Protein AF-0000000067923603 (afdb_homodimer)

Foldseek 3Di:
DFQKWKKKWFFKKQAFAQVCQQFPDDPPPGGHIFTQTWIWIDGPQATEIEFQFADCDDVLVVLCVVRRIDLGDHPQVGCVLQPDGLQRHAEYEQQAAFRGGQHCVVRNPRYAYEYAPQRLVVLVVLVPDDPVSVLQQPRHDPVSSVVLVVCVVVVRYDHDHAWDPPPPQQKIKHWLAFAQHHTGIKIKGRRVSDPPDQLIAIERESLHQELCQQFPDDVVDGAHTTGNHGPGDRVSSRVVSVVVCVVNVNDSLRYDYSRYPCLPVSAQWAADPSRMIMGTDDDDPPRDDSRD/DFQKWKKKWFFKKQAFAQVCQQFPDDPPPGGHIFTQTWMWIDGPQATEIEFQFADCDDVLVVLCVVRRIDLGDHPQVGCVLQPDGLQRHAEYEQQAAFRGGQHCVVRNPRYAYEYAPQRLVVLVVLVPDDPVSVLQQPRHDPVSSVVLVVCVVVVRYDHDHAWDPPPPQQKIKHWLAFWQHHTGIKIKGRRVSDPPDQLIAIERESLHQELCQQFPDDVVDGAHTTGNHGPGDRVSSRVVSVVVCVVNVNDSLRYDYSRYPCLPVSAQWAADPSRMIMGTDDDDPPRDDSRD

pLDDT: mean 94.42, std 6.95, range [59.27, 98.89]

InterPro domains:
  IPR001279 Metallo-beta-lactamase [PF00753] (40-225)
  IPR001279 Metallo-beta-lactamase [SM00849] (35-259)
  IPR036866 Ribonuclease Z/Hydroxyacylglutathione hydrolase-like [G3DSA:3.60.15.10] (8-271)
  IPR036866 Ribonuclease Z/Hydroxyacylglutathione hydrolase-like [SSF56281] (21-265)
  IPR051013 N-acyl homoserine lactonase-like [PTHR42978] (30-267)

Solvent-accessible surface area (backbone atoms only — not comparable to full-atom values): 29244 Å² total; per-residue (Å²): 109,42,54,38,23,30,33,41,40,34,32,30,29,20,66,75,32,55,35,40,49,41,29,43,78,59,70,89,67,52,57,39,54,33,38,37,43,36,36,41,36,40,37,93,91,41,28,35,30,43,30,49,24,53,38,84,50,72,68,45,34,52,51,34,55,75,65,49,50,42,76,73,55,55,61,55,69,50,38,42,64,68,76,37,49,41,70,58,27,45,35,30,41,36,33,43,70,36,31,63,27,40,39,23,52,82,67,29,78,57,33,33,36,38,33,38,42,54,30,56,54,47,51,56,52,50,68,73,51,59,69,45,48,49,64,75,50,63,65,45,44,73,66,43,56,52,50,46,51,51,33,36,77,71,69,31,42,44,67,38,83,56,67,42,73,54,77,46,95,37,28,29,41,37,62,36,59,35,11,45,36,61,20,19,27,34,38,37,35,30,29,54,67,40,96,81,50,82,51,44,39,32,40,35,40,73,61,30,35,38,72,46,26,65,34,34,89,43,85,92,60,46,20,35,35,32,46,35,60,51,43,18,16,38,51,46,29,36,51,48,48,50,50,55,35,54,74,46,75,60,42,66,84,37,52,40,29,60,33,29,59,59,49,53,78,73,33,59,41,37,70,45,98,81,73,32,47,36,25,47,78,40,71,16,83,91,58,79,67,66,51,113,109,43,53,38,24,32,33,42,40,34,33,31,28,20,67,74,32,54,34,39,47,40,29,44,78,59,70,88,66,50,58,38,53,34,38,37,43,34,36,41,35,40,38,92,92,41,31,34,31,43,28,51,24,52,39,85,49,72,69,44,35,52,49,34,56,74,65,49,50,42,77,74,54,57,63,55,70,48,37,43,63,68,75,38,49,40,71,58,29,47,35,30,42,36,33,45,71,36,30,65,27,38,40,23,54,82,68,29,79,57,32,33,36,38,32,37,42,54,31,55,55,47,52,56,52,50,70,71,51,59,68,46,48,50,66,74,50,63,64,47,42,72,65,44,56,52,50,48,51,52,32,36,76,71,70,31,42,44,68,38,83,56,66,41,74,53,78,46,93,39,28,28,41,36,61,37,60,35,10,47,36,60,20,20,27,32,38,38,36,30,30,55,68,40,95,81,50,84,51,44,40,32,39,35,42,74,59,30,36,38,72,46,26,65,34,35,90,42,83,92,60,46,19,37,35,31,47,35,59,51,42,19,17,39,53,44,29,36,52,49,49,49,50,54,36,55,75,45,76,61,42,65,85,37,51,42,28,59,32,28,59,58,50,54,77,74,34,60,40,35,71,45,98,82,73,34,46,35,25,45,78,42,71,16,83,91,57,80,68,66,49,113

Radius of gyration: 26.21 Å; Cα contacts (8 Å, |Δi|>4): 1388; chains: 2; bounding box: 46×78×59 Å

Sequence (584 aa):
MAHYSIWVLEYAAVEKFPFSVMMYGPQHQGTRKLPYAYALLKGGGETILIDTGYDHVAYGEQLATAYGVSNYHGPRAVLAECGVKPEDVTSVFITHAHFDHMGAMHLFPNAKFYVQKSELDKWVWALTLGPEYRFLVGGGDPADIVRAVEAAKEGRMICIDGDQENVLPGIDVHLAADTHTYGSMYVTIRNDGTSGGEDRWIFAGDLIYTYDNLTGLDSAAPQIVPIGLAVGSQHNLIFSSAEMLKSVGGEVRRVIPVHEDRLRTTFPSRLTDRGLQVVEIALAKGEKSCVAMAHYSIWVLEYAAVEKFPFSVMMYGPQHQGTRKLPYAYALLKGGGETILIDTGYDHVAYGEQLATAYGVSNYHGPRAVLAECGVKPEDVTSVFITHAHFDHMGAMHLFPNAKFYVQKSELDKWVWALTLGPEYRFLVGGGDPADIVRAVEAAKEGRMICIDGDQENVLPGIDVHLAADTHTYGSMYVTIRNDGTSGGEDRWIFAGDLIYTYDNLTGLDSAAPQIVPIGLAVGSQHNLIFSSAEMLKSVGGEVRRVIPVHEDRLRTTFPSRLTDRGLQVVEIALAKGEKSCVA

Nearest PDB structures (foldseek):
  9b2i-assembly2_B  TM=7.216E-01  e=1.260E-16  Saccharococcus caldoxylosilyticus
  9ayt-assembly1_P  TM=7.023E-01  e=6.340E-17  Saccharococcus caldoxylosilyticus
  9b2n-assembly2_B  TM=7.320E-01  e=4.674E-16  Saccharococcus caldoxylosilyticus
  9b2j-assembly2_B  TM=7.137E-01  e=1.832E-16  Saccharococcus caldoxylosilyticus
  3esh-assembly1_A  TM=7.444E-01  e=1.541E-14  Staphylococcus aureus subsp. aureus Mu50

Organism: Mesorhizobium plurifarium (NCBI:txid69974)

Secondary structure (DSSP, 8-state):
--S-EEEEEEEEEEEEEEHHHHSSS--S--EEEEEEEEEEEEETTEEEEE-----SSHHHHHHHHHTTEES---HHHHHGGGT--GGG--EEE----BHHHHTTGGG-TT-EEEEEHHHHHHHHHHHTS-GGGGGGGTTB-HHHHHHHHHHHHTT-EEEE-S-EEEEETTEEEEEEESSSSTEEEEEEEETTS-TT-S-EEEE-GGG-SSTHHHH-S-TTS------S--SSBHHHHHHHHHHHHHHTTT-GGGEE-TT-TTHHHHS-EEE-TTS-EEEEEE--TTPPPS--/--S-EEEEEEEEEEEEEEHHHHSSS--S--EEEEEEEEEEEEETTEEEEE-----SSHHHHHHHHHTTEES---HHHHHGGGT--GGG--EEE----BHHHHTTGGG-TT-EEEEEHHHHHHHHHHHTS-GGGGGGGTTB-HHHHHHHHHHHHTT-EEEE-S-EEEEETTEEEEEEESSSSTEEEEEEEETTS-TT-S-EEEE-GGG-SSTHHHH-S-TTS------S--SSBHHHHHHHHHHHHHHTTT-GGGEE-TT-TTHHHHS-EEE-TTS-EEEEEE--TTPPPS--

Structure (mmCIF, N/CA/C/O backbone):
data_AF-0000000067923603-model_v1
#
loop_
_entity.id
_entity.type
_entity.pdbx_description
1 polymer 'Zn-dependent hydrolase, glyoxylase'
#
loop_
_atom_site.group_PDB
_atom_site.id
_atom_site.type_symbol
_atom_site.label_atom_id
_atom_site.label_alt_id
_atom_site.label_comp_id
_atom_site.label_asym_id
_atom_site.label_entity_id
_atom_site.label_seq_id
_atom_site.pdbx_PDB_ins_code
_atom_site.Cartn_x
_atom_site.Cartn_y
_atom_site.Cartn_z
_atom_site.occupancy
_atom_site.B_iso_or_equiv
_atom_site.auth_seq_id
_atom_site.auth_comp_id
_atom_site.auth_asym_id
_atom_site.auth_atom_id
_atom_site.pdbx_PDB_model_num
ATOM 1 N N . MET A 1 1 ? 19.433 -33.697 -11.332 1 61.48 1 MET A N 1
ATOM 2 C CA . MET A 1 1 ? 18.399 -33.719 -12.362 1 61.48 1 MET A CA 1
ATOM 3 C C . MET A 1 1 ? 17.126 -33.039 -11.87 1 61.48 1 MET A C 1
ATOM 5 O O . MET A 1 1 ? 16.822 -33.071 -10.676 1 61.48 1 MET A O 1
ATOM 9 N N . ALA A 1 2 ? 16.481 -32.302 -12.797 1 75.18 2 ALA A N 1
ATOM 10 C CA . ALA A 1 2 ? 15.257 -31.606 -12.408 1 75.18 2 ALA A CA 1
ATOM 11 C C . ALA A 1 2 ? 14.157 -32.596 -12.036 1 75.18 2 ALA A C 1
ATOM 13 O O . ALA A 1 2 ? 13.888 -33.542 -12.779 1 75.18 2 ALA A O 1
ATOM 14 N N . HIS A 1 3 ? 13.674 -32.454 -10.885 1 87.65 3 HIS A N 1
ATOM 15 C CA . HIS A 1 3 ? 12.607 -33.313 -10.384 1 87.65 3 HIS A CA 1
ATOM 16 C C . HIS A 1 3 ? 11.272 -32.973 -11.04 1 87.65 3 HIS A C 1
ATOM 18 O O . HIS A 1 3 ? 10.475 -33.866 -11.333 1 87.65 3 HIS A O 1
ATOM 24 N N . TYR A 1 4 ? 11.098 -31.714 -11.38 1 95.63 4 TYR A N 1
ATOM 25 C CA . TYR A 1 4 ? 9.853 -31.259 -11.987 1 95.63 4 TYR A CA 1
ATOM 26 C C . TYR A 1 4 ? 10.111 -30.613 -13.343 1 95.63 4 TYR A C 1
ATOM 28 O O . TYR A 1 4 ? 11.094 -29.889 -13.516 1 95.63 4 TYR A O 1
ATOM 36 N N . SER A 1 5 ? 9.266 -30.973 -14.344 1 97.29 5 SER A N 1
ATOM 37 C CA . SER A 1 5 ? 9.054 -30.066 -15.467 1 97.29 5 SER A CA 1
ATOM 38 C C . SER A 1 5 ? 8.097 -28.938 -15.095 1 97.29 5 SER A C 1
ATOM 40 O O . SER A 1 5 ? 7.115 -29.16 -14.384 1 97.29 5 SER A O 1
AT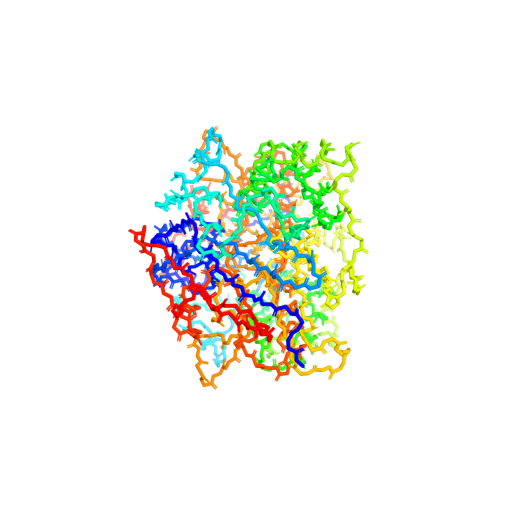OM 42 N N . ILE A 1 6 ? 8.403 -27.755 -15.583 1 98.45 6 ILE A N 1
ATOM 43 C CA . ILE A 1 6 ? 7.642 -26.58 -15.173 1 98.45 6 ILE A CA 1
ATOM 44 C C . ILE A 1 6 ? 7.275 -25.748 -16.4 1 98.45 6 ILE A C 1
ATOM 46 O O . ILE A 1 6 ? 8.144 -25.398 -17.202 1 98.45 6 ILE A O 1
ATOM 50 N N . TRP A 1 7 ? 5.988 -25.439 -16.529 1 98.75 7 TRP A N 1
ATOM 51 C CA . TRP A 1 7 ? 5.503 -24.58 -17.604 1 98.75 7 TRP A CA 1
ATOM 52 C C . TRP A 1 7 ? 4.582 -23.493 -17.06 1 98.75 7 TRP A C 1
ATOM 54 O O . TRP A 1 7 ? 3.891 -23.7 -16.06 1 98.75 7 TRP A O 1
ATOM 64 N N . VAL A 1 8 ? 4.589 -22.334 -17.652 1 98.87 8 VAL A N 1
ATOM 65 C CA . VAL A 1 8 ? 3.593 -21.286 -17.458 1 98.87 8 VAL A CA 1
ATOM 66 C C . VAL A 1 8 ? 2.69 -21.199 -18.687 1 98.87 8 VAL A C 1
ATOM 68 O O . VAL A 1 8 ? 3.168 -20.984 -19.803 1 98.87 8 VAL A O 1
ATOM 71 N N . LEU A 1 9 ? 1.412 -21.393 -18.495 1 98.82 9 LEU A N 1
ATOM 72 C CA . LEU A 1 9 ? 0.457 -21.504 -19.593 1 98.82 9 LEU A CA 1
ATOM 73 C C . LEU A 1 9 ? -0.549 -20.358 -19.557 1 98.82 9 LEU A C 1
ATOM 75 O O . LEU A 1 9 ? -1.405 -20.307 -18.671 1 98.82 9 LEU A O 1
ATOM 79 N N . GLU A 1 10 ? -0.464 -19.462 -20.505 1 98.66 10 GLU A N 1
ATOM 80 C CA . GLU A 1 10 ? -1.404 -18.351 -20.621 1 98.66 10 GLU A CA 1
ATOM 81 C C . GLU A 1 10 ? -2.808 -18.849 -20.955 1 98.66 10 GLU A C 1
ATOM 83 O O . GLU A 1 10 ? -2.973 -19.739 -21.793 1 98.66 10 GLU A O 1
ATOM 88 N N . TYR A 1 11 ? -3.848 -18.297 -20.312 1 98.32 11 TYR A N 1
ATOM 89 C CA . TYR A 1 11 ? -5.211 -18.707 -20.632 1 98.32 11 TYR A CA 1
ATOM 90 C C . TYR A 1 11 ? -6.077 -17.501 -20.977 1 98.32 11 TYR A C 1
ATOM 92 O O . TYR A 1 11 ? -7.194 -17.653 -21.476 1 98.32 11 TYR A O 1
ATOM 100 N N . ALA A 1 12 ? -5.61 -16.295 -20.723 1 98.06 12 ALA A N 1
ATOM 101 C CA . ALA A 1 12 ? -6.214 -15.001 -21.029 1 98.06 12 ALA A CA 1
ATOM 102 C C . ALA A 1 12 ? -5.215 -13.866 -20.821 1 98.06 12 ALA A C 1
ATOM 104 O O . ALA A 1 12 ? -4.062 -14.105 -20.454 1 98.06 12 ALA A O 1
ATOM 105 N N . ALA A 1 13 ? -5.668 -12.591 -21.138 1 97.97 13 ALA A N 1
ATOM 106 C CA . ALA A 1 13 ? -4.774 -11.469 -20.861 1 97.97 13 ALA A CA 1
ATOM 107 C C . ALA A 1 13 ? -5.55 -10.159 -20.768 1 97.97 13 ALA A C 1
ATOM 109 O O . ALA A 1 13 ? -6.687 -10.069 -21.238 1 97.97 13 ALA A O 1
ATOM 110 N N . VAL A 1 14 ? -5.02 -9.273 -20.089 1 96.61 14 VAL A N 1
ATOM 111 C CA . VAL A 1 14 ? -5.357 -7.861 -20.24 1 96.61 14 VAL A CA 1
ATOM 112 C C . VAL A 1 14 ? -4.321 -7.173 -21.125 1 96.61 14 VAL A C 1
ATOM 114 O O . VAL A 1 14 ? -3.16 -7.029 -20.734 1 96.61 14 VAL A O 1
ATOM 117 N N . GLU A 1 15 ? -4.716 -6.659 -22.271 1 95.5 15 GLU A N 1
ATOM 118 C CA . GLU A 1 15 ? -3.762 -6.151 -23.253 1 95.5 15 GLU A CA 1
ATOM 119 C C . GLU A 1 15 ? -3.181 -4.81 -22.815 1 95.5 15 GLU A C 1
ATOM 121 O O . GLU A 1 15 ? -2.009 -4.523 -23.068 1 95.5 15 GLU A O 1
ATOM 126 N N . LYS A 1 16 ? -4.033 -4.016 -22.257 1 91.9 16 LYS A N 1
ATOM 127 C CA . LYS A 1 16 ? -3.622 -2.684 -21.822 1 91.9 16 LYS A CA 1
ATOM 128 C C . LYS A 1 16 ? -3.848 -2.501 -20.324 1 91.9 16 LYS A C 1
ATOM 130 O O . LYS A 1 16 ? -4.786 -1.815 -19.912 1 91.9 16 LYS A O 1
ATOM 135 N N . PHE A 1 17 ? -2.894 -3.005 -19.553 1 91.53 17 PHE A N 1
ATOM 136 C CA . PHE A 1 17 ? -2.973 -2.901 -18.101 1 91.53 17 PHE A CA 1
ATOM 137 C C . PHE A 1 17 ? -2.142 -1.727 -17.597 1 91.53 17 PHE A C 1
ATOM 139 O O . PHE A 1 17 ? -0.983 -1.569 -17.984 1 91.53 17 PHE A O 1
ATOM 146 N N . PRO A 1 18 ? -2.744 -0.921 -16.797 1 87.15 18 PRO A N 1
ATOM 147 C CA . PRO A 1 18 ? -1.986 0.25 -16.35 1 87.15 18 PRO A CA 1
ATOM 148 C C . PRO A 1 18 ? -0.689 -0.124 -15.636 1 87.15 18 PRO A C 1
ATOM 150 O O . PRO A 1 18 ? -0.706 -0.922 -14.696 1 87.15 18 PRO A O 1
ATOM 153 N N . PHE A 1 19 ? 0.347 0.464 -16.042 1 87.82 19 PHE A N 1
ATOM 154 C CA . PHE A 1 19 ? 1.653 0.145 -15.479 1 87.82 19 PHE A CA 1
ATOM 155 C C . PHE A 1 19 ? 1.722 0.546 -14.01 1 87.82 19 PHE A C 1
ATOM 157 O O . PHE A 1 19 ? 2.415 -0.096 -13.217 1 87.82 19 PHE A O 1
ATOM 164 N N . SER A 1 20 ? 0.942 1.502 -13.552 1 84.86 20 SER A N 1
ATOM 165 C CA . SER A 1 20 ? 0.945 1.983 -12.175 1 84.86 20 SER A CA 1
ATOM 166 C C . SER A 1 20 ? 0.396 0.928 -11.22 1 84.86 20 SER A C 1
ATOM 168 O O . SER A 1 20 ? 0.65 0.982 -10.015 1 84.86 20 SER A O 1
ATOM 170 N N . VAL A 1 21 ? -0.319 -0.021 -11.784 1 88.74 21 VAL A N 1
ATOM 171 C CA . VAL A 1 21 ? -0.834 -1.106 -10.957 1 88.74 21 VAL A CA 1
ATOM 172 C C . VAL A 1 21 ? 0.224 -2.199 -10.82 1 88.74 21 VAL A C 1
ATOM 174 O O . VAL A 1 21 ? 0.218 -2.96 -9.85 1 88.74 21 VAL A O 1
ATOM 177 N N . MET A 1 22 ? 1.148 -2.22 -11.77 1 91.22 22 MET A N 1
ATOM 178 C CA . MET A 1 22 ? 2.227 -3.203 -11.739 1 91.22 22 MET A CA 1
ATOM 179 C C . MET A 1 22 ? 3.384 -2.714 -10.874 1 91.22 22 MET A C 1
ATOM 181 O O .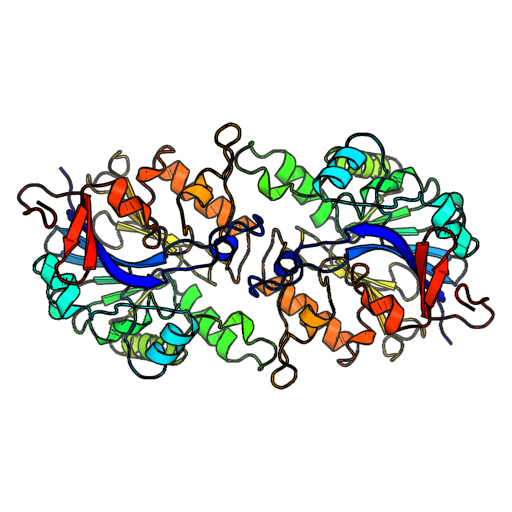 MET A 1 22 ? 4.114 -3.519 -10.293 1 91.22 22 MET A O 1
ATOM 185 N N . MET A 1 23 ? 3.503 -1.442 -10.93 1 89.24 23 MET A N 1
ATOM 186 C CA . MET A 1 23 ? 4.609 -0.812 -10.215 1 89.24 23 MET A CA 1
ATOM 187 C C . MET A 1 23 ? 4.121 0.377 -9.395 1 89.24 23 MET A C 1
ATOM 189 O O . MET A 1 23 ? 3.498 1.294 -9.934 1 89.24 23 MET A O 1
ATOM 193 N N . TYR A 1 24 ? 4.468 0.318 -8.125 1 87.84 24 TYR A N 1
ATOM 194 C CA . TYR A 1 24 ? 4.036 1.388 -7.233 1 87.84 24 TYR A CA 1
ATOM 195 C C . TYR A 1 24 ? 4.816 2.67 -7.501 1 87.84 24 TYR A C 1
ATOM 197 O O . TYR A 1 24 ? 6.04 2.64 -7.648 1 87.84 24 TYR A O 1
ATOM 205 N N . GLY A 1 25 ? 4.274 3.81 -7.575 1 71.33 25 GLY A N 1
ATOM 206 C CA . GLY A 1 25 ? 4.968 5.082 -7.687 1 71.33 25 GLY A CA 1
ATOM 207 C C . GLY A 1 25 ? 4.905 5.677 -9.081 1 71.33 25 GLY A C 1
ATOM 208 O O . GLY A 1 25 ? 4.354 6.762 -9.274 1 71.33 25 GLY A O 1
ATOM 209 N N . PRO A 1 26 ? 5.609 4.88 -10.144 1 59.59 26 PRO A N 1
ATOM 210 C CA . PRO A 1 26 ? 5.731 5.489 -11.47 1 59.59 26 PRO A CA 1
ATOM 211 C C . PRO A 1 26 ? 4.379 5.876 -12.068 1 59.59 26 PRO A C 1
ATOM 213 O O . PRO A 1 26 ? 3.449 5.067 -12.074 1 59.59 26 PRO A O 1
ATOM 216 N N . GLN A 1 27 ? 4.248 7.152 -12.153 1 60.77 27 GLN A N 1
ATOM 217 C CA . GLN A 1 27 ? 3.009 7.668 -12.725 1 60.77 27 GLN A CA 1
ATOM 218 C C . GLN A 1 27 ? 3.159 7.927 -14.221 1 60.77 27 GLN A C 1
ATOM 220 O O . GLN A 1 27 ? 4.273 8.119 -14.714 1 60.77 27 GLN A O 1
ATOM 225 N N . HIS A 1 28 ? 2.196 7.62 -15.029 1 60.5 28 HIS A N 1
ATOM 226 C CA . HIS A 1 28 ? 2.038 7.938 -16.444 1 60.5 28 HIS A CA 1
ATOM 227 C C . HIS A 1 28 ? 2.951 7.076 -17.308 1 60.5 28 HIS A C 1
ATOM 229 O O . HIS A 1 28 ? 3.564 7.571 -18.257 1 60.5 28 HIS A O 1
ATOM 235 N N . GLN A 1 29 ? 3.166 5.924 -16.727 1 69.08 29 GLN A N 1
ATOM 236 C CA . GLN A 1 29 ? 4.08 5.112 -17.524 1 69.08 29 GLN A CA 1
ATOM 237 C C . GLN A 1 29 ? 3.318 4.232 -18.51 1 69.08 29 GLN A C 1
ATOM 239 O O . GLN A 1 29 ? 3.85 3.233 -18.999 1 69.08 29 GLN A O 1
ATOM 244 N N . GLY A 1 30 ? 2.119 4.552 -18.72 1 81.86 30 GLY A N 1
ATOM 245 C CA . GLY A 1 30 ? 1.367 3.875 -19.765 1 81.86 30 GLY A CA 1
ATOM 246 C C . GLY A 1 30 ? 0.812 2.533 -19.327 1 81.86 30 GLY A C 1
ATOM 247 O O . GLY A 1 30 ? 0.334 2.391 -18.2 1 81.86 30 GLY A O 1
ATOM 248 N N . THR A 1 31 ? 0.653 1.56 -20.344 1 89.48 31 THR A N 1
ATOM 249 C CA . THR A 1 31 ? 0.063 0.248 -20.099 1 89.48 31 THR A CA 1
ATOM 250 C C . THR A 1 31 ? 0.987 -0.861 -20.593 1 89.48 31 THR A C 1
ATOM 252 O O . THR A 1 31 ? 1.918 -0.606 -21.359 1 89.48 31 THR A O 1
ATOM 255 N N . ARG A 1 32 ? 0.785 -2.058 -20.107 1 91.85 32 ARG A N 1
ATOM 256 C CA . ARG A 1 32 ? 1.474 -3.274 -20.529 1 91.85 32 ARG A CA 1
ATOM 257 C C . ARG A 1 32 ? 0.518 -4.461 -20.563 1 91.85 32 ARG A C 1
ATOM 259 O O . ARG A 1 32 ? -0.495 -4.47 -19.859 1 91.85 32 ARG A O 1
ATOM 266 N N . LYS A 1 33 ? 0.904 -5.403 -21.429 1 95.84 33 LYS A N 1
ATOM 267 C CA . LYS A 1 33 ? 0.126 -6.639 -21.431 1 95.84 33 LYS A CA 1
ATOM 268 C C . LYS A 1 33 ? 0.297 -7.397 -20.118 1 95.84 33 LYS A C 1
ATOM 270 O O . LYS A 1 33 ? 1.412 -7.52 -19.606 1 95.84 33 LYS A O 1
ATOM 275 N N . LEU A 1 34 ? -0.775 -7.843 -19.552 1 96.8 34 LEU A N 1
ATOM 276 C CA . LEU A 1 34 ? -0.804 -8.674 -18.353 1 96.8 34 LEU A CA 1
ATOM 277 C C . LEU A 1 34 ? -1.402 -10.044 -18.656 1 96.8 34 LEU A C 1
ATOM 279 O O . LEU A 1 34 ? -2.625 -10.191 -18.721 1 96.8 34 LEU A O 1
ATOM 283 N N . PRO A 1 35 ? -0.578 -11.032 -18.823 1 98.18 35 PRO A N 1
ATOM 284 C CA . PRO A 1 35 ? -1.101 -12.383 -19.04 1 98.18 35 PRO A CA 1
ATOM 285 C C . PRO A 1 35 ? -1.725 -12.983 -17.782 1 98.18 35 PRO A C 1
ATOM 287 O O . PRO A 1 35 ? -1.245 -12.737 -16.673 1 98.18 35 PRO A O 1
ATOM 290 N N . TYR A 1 36 ? -2.76 -13.681 -17.951 1 98.12 36 TYR A N 1
ATOM 291 C CA . TYR A 1 36 ? -3.283 -14.615 -16.96 1 98.12 36 TYR A CA 1
ATOM 292 C C . TYR A 1 36 ? -2.82 -16.037 -17.252 1 98.12 36 TYR A C 1
ATOM 294 O O . TYR A 1 36 ? -3.015 -16.545 -18.358 1 98.12 36 TYR A O 1
ATOM 302 N N . ALA A 1 37 ? -2.213 -16.664 -16.248 1 98.28 37 ALA A N 1
ATOM 303 C CA . ALA A 1 37 ? -1.59 -17.943 -16.578 1 98.28 37 ALA A CA 1
ATOM 304 C C . ALA A 1 37 ? -1.673 -18.913 -15.402 1 98.28 37 ALA A C 1
ATOM 306 O O . ALA A 1 37 ? -1.807 -18.492 -14.251 1 98.28 37 ALA A O 1
ATOM 307 N N . TYR A 1 38 ? -1.595 -20.151 -15.764 1 96.71 38 TYR A N 1
ATOM 308 C CA . TYR A 1 38 ? -1.31 -21.229 -14.824 1 96.71 38 TYR A CA 1
ATOM 309 C C . TYR A 1 38 ? 0.187 -21.505 -14.748 1 96.71 38 TYR A C 1
ATOM 311 O O . TYR A 1 38 ? 0.901 -21.368 -15.744 1 96.71 38 TYR A O 1
ATOM 319 N N . ALA A 1 39 ? 0.631 -21.934 -13.599 1 98.79 39 ALA A N 1
ATOM 320 C CA . ALA A 1 39 ? 1.907 -22.642 -13.531 1 98.79 39 ALA A CA 1
ATOM 321 C C . ALA A 1 39 ? 1.692 -24.141 -13.342 1 98.79 39 ALA A C 1
ATOM 323 O O . ALA A 1 39 ? 1.058 -24.567 -12.374 1 98.79 39 ALA A O 1
ATOM 324 N N . LEU A 1 40 ? 2.211 -24.935 -14.262 1 98.81 40 LEU A N 1
ATOM 325 C CA . LEU A 1 40 ? 2.057 -26.386 -14.265 1 98.81 40 LEU A CA 1
ATOM 326 C C . LEU A 1 40 ? 3.377 -27.073 -13.934 1 98.81 40 LEU A C 1
ATOM 328 O O . LEU A 1 40 ? 4.407 -26.775 -14.543 1 98.81 40 LEU A O 1
ATOM 332 N N . LEU A 1 41 ? 3.327 -27.917 -12.976 1 98.3 41 LEU A N 1
ATOM 333 C CA . LEU A 1 41 ? 4.467 -28.755 -12.62 1 98.3 41 LEU A CA 1
ATOM 334 C C . LEU A 1 41 ? 4.126 -30.233 -12.784 1 98.3 41 LEU A C 1
ATOM 336 O O . LEU A 1 41 ? 3.053 -30.677 -12.37 1 98.3 41 LEU A O 1
ATOM 340 N N . LYS A 1 42 ? 5.021 -30.942 -13.38 1 96.87 42 LYS A N 1
ATOM 341 C CA . LYS A 1 42 ? 4.911 -32.393 -13.504 1 96.87 42 LYS A CA 1
ATOM 342 C C . LYS A 1 42 ? 6.182 -33.084 -13.019 1 96.87 42 LYS A C 1
ATOM 344 O O . LYS A 1 42 ? 7.287 -32.72 -13.427 1 96.87 42 LYS A O 1
ATOM 349 N N . GLY A 1 43 ? 5.972 -33.981 -12.138 1 93.1 43 GLY A N 1
ATOM 350 C CA . GLY A 1 43 ? 7.104 -34.739 -11.629 1 93.1 43 GLY A CA 1
ATOM 351 C C . GLY A 1 43 ? 6.748 -35.626 -10.45 1 93.1 43 GLY A C 1
ATOM 352 O O . GLY A 1 43 ? 5.815 -35.326 -9.701 1 93.1 43 GLY A O 1
ATOM 353 N N . GLY A 1 44 ? 7.482 -36.733 -10.264 1 88.24 44 GLY A N 1
ATOM 354 C CA . GLY A 1 44 ? 7.269 -37.628 -9.138 1 88.24 44 GLY A CA 1
ATOM 355 C C . GLY A 1 44 ? 5.877 -38.232 -9.111 1 88.24 44 GLY A C 1
ATOM 356 O O . GLY A 1 44 ? 5.308 -38.445 -8.039 1 88.24 44 GLY A O 1
ATOM 357 N N . GLY A 1 45 ? 5.292 -38.319 -10.26 1 89.77 45 GLY A N 1
ATOM 358 C CA . GLY A 1 45 ? 3.953 -38.883 -10.326 1 89.77 45 GLY A CA 1
ATOM 359 C C . GLY A 1 45 ? 2.865 -37.88 -9.991 1 89.77 45 GLY A C 1
ATOM 360 O O . GLY A 1 45 ? 1.688 -38.238 -9.906 1 89.77 45 GLY A O 1
ATOM 361 N N . GLU A 1 46 ? 3.28 -36.668 -9.815 1 93.98 46 GLU A N 1
ATOM 362 C CA . GLU A 1 46 ? 2.336 -35.614 -9.458 1 93.98 46 GLU A CA 1
ATOM 363 C C . GLU A 1 46 ? 2.11 -34.656 -10.624 1 93.98 46 GLU A C 1
ATOM 365 O O . GLU A 1 46 ? 3.014 -34.428 -11.431 1 93.98 46 GLU A O 1
ATOM 370 N N . THR A 1 47 ? 0.898 -34.178 -10.766 1 98.19 47 THR A N 1
ATOM 371 C CA . THR A 1 47 ? 0.525 -33.036 -11.594 1 98.19 47 THR A CA 1
ATOM 372 C C . THR A 1 47 ? 0.029 -31.881 -10.728 1 98.19 47 THR A C 1
ATOM 374 O O . THR A 1 47 ? -1.035 -31.973 -10.112 1 98.19 47 THR A O 1
ATOM 377 N N . ILE A 1 48 ? 0.833 -30.868 -10.678 1 98.69 48 ILE A N 1
ATOM 378 C CA . ILE A 1 48 ? 0.633 -29.789 -9.717 1 98.69 48 ILE A CA 1
ATOM 379 C C . ILE A 1 48 ? 0.366 -28.481 -10.458 1 98.69 48 ILE A C 1
ATOM 381 O O . ILE A 1 48 ? 0.995 -28.2 -11.48 1 98.69 48 ILE A O 1
ATOM 385 N N . LEU A 1 49 ? -0.569 -27.709 -9.964 1 98.85 49 LEU A N 1
ATOM 386 C CA . LEU A 1 49 ? -0.764 -26.347 -10.451 1 98.85 49 LEU A CA 1
ATOM 387 C C . LEU A 1 49 ? -0.455 -25.33 -9.358 1 98.85 49 LEU A C 1
ATOM 389 O O . LEU A 1 49 ? -0.645 -25.609 -8.172 1 98.85 49 LEU A O 1
ATOM 393 N N . ILE A 1 50 ? 0.036 -24.236 -9.748 1 98.85 50 ILE A N 1
ATOM 394 C CA . ILE A 1 50 ? 0.01 -23.03 -8.929 1 98.85 50 ILE A CA 1
ATOM 395 C C . ILE A 1 50 ? -1.063 -22.076 -9.451 1 98.85 50 ILE A C 1
ATOM 397 O O . ILE A 1 50 ? -0.929 -21.519 -10.543 1 98.85 50 ILE A O 1
ATOM 401 N N . ASP A 1 51 ? -2.124 -21.964 -8.665 1 98.68 51 ASP A N 1
ATOM 402 C CA . ASP A 1 51 ? -3.328 -21.195 -8.964 1 98.68 51 ASP A CA 1
ATOM 403 C C . ASP A 1 51 ? -4.194 -21.91 -9.998 1 98.68 51 ASP A C 1
ATOM 405 O O . ASP A 1 51 ? -3.739 -22.851 -10.653 1 98.68 51 ASP A O 1
ATOM 409 N N . THR A 1 52 ? -5.404 -21.49 -10.153 1 97.91 52 THR A N 1
ATOM 410 C CA . THR A 1 52 ? -6.379 -22.248 -10.929 1 97.91 52 THR A CA 1
ATOM 411 C C . THR A 1 52 ? -6.998 -21.377 -12.019 1 97.91 52 THR A C 1
ATOM 413 O O . THR A 1 52 ? -7.806 -21.854 -12.818 1 97.91 52 THR A O 1
ATOM 416 N N . GLY A 1 53 ? -6.671 -20.112 -12.033 1 96.47 53 GLY A N 1
ATOM 417 C CA . GLY A 1 53 ? -7.377 -19.209 -12.927 1 96.47 53 GLY A CA 1
ATOM 418 C C . GLY A 1 53 ? -8.794 -18.91 -12.476 1 96.47 53 GLY A C 1
ATOM 419 O O . GLY A 1 53 ? -9.092 -18.95 -11.28 1 96.47 53 GLY A O 1
ATOM 420 N N . TYR A 1 54 ? -9.585 -18.439 -13.423 1 93.89 54 TYR A N 1
ATOM 421 C CA . TYR A 1 54 ? -10.976 -18.159 -13.086 1 93.89 54 TYR A CA 1
ATOM 422 C C . TYR A 1 54 ? -11.922 -18.824 -14.079 1 93.89 54 TYR A C 1
ATOM 424 O O . TYR A 1 54 ? -11.492 -19.3 -15.133 1 93.89 54 TYR A O 1
ATOM 432 N N . ASP A 1 55 ? -13.132 -18.97 -13.639 1 90.23 55 ASP A N 1
ATOM 433 C CA . ASP A 1 55 ? -14.187 -19.484 -14.507 1 90.23 55 ASP A CA 1
ATOM 434 C C . ASP A 1 55 ? -14.939 -18.345 -15.192 1 90.23 55 ASP A C 1
ATOM 436 O O . ASP A 1 55 ? -15.522 -17.489 -14.523 1 90.23 55 ASP A O 1
ATOM 440 N N . HIS A 1 56 ? -14.939 -18.362 -16.49 1 88.24 56 HIS A N 1
ATOM 441 C CA . HIS A 1 56 ? -15.517 -17.268 -17.261 1 88.24 56 HIS A CA 1
ATOM 442 C C . HIS A 1 56 ? -17.035 -17.39 -17.34 1 88.24 56 HIS A C 1
ATOM 444 O O . HIS A 1 56 ? -17.605 -17.407 -18.434 1 88.24 56 HIS A O 1
ATOM 450 N N . VAL A 1 57 ? -17.627 -17.533 -16.21 1 83.12 57 VAL A N 1
ATOM 451 C CA . VAL A 1 57 ? -19.083 -17.552 -16.107 1 83.12 57 VAL A CA 1
ATOM 452 C C . VAL A 1 57 ? -19.53 -16.668 -14.945 1 83.12 57 VAL A C 1
ATOM 454 O O . VAL A 1 57 ? -18.763 -16.425 -14.01 1 83.12 57 VAL A O 1
ATOM 457 N N . ALA A 1 58 ? -20.678 -16.081 -15.039 1 83.99 58 ALA A N 1
ATOM 458 C CA . ALA A 1 58 ? -21.345 -15.336 -13.974 1 83.99 58 ALA A CA 1
ATOM 459 C C . ALA A 1 58 ? -20.459 -14.206 -13.458 1 83.99 58 ALA A C 1
ATOM 461 O O . ALA A 1 58 ? -20.033 -13.342 -14.227 1 83.99 58 ALA A O 1
ATOM 462 N N . TYR A 1 59 ? -20.143 -14.219 -12.229 1 78.26 59 TYR A N 1
ATOM 463 C CA . TYR A 1 59 ? -19.418 -13.117 -11.608 1 78.26 59 TYR A CA 1
ATOM 464 C C . TYR A 1 59 ? -17.97 -13.081 -12.082 1 78.26 59 TYR A C 1
ATOM 466 O O . TYR A 1 59 ? -17.385 -12.005 -12.228 1 78.26 59 TYR A O 1
ATOM 474 N N . GLY A 1 60 ? -17.496 -14.236 -12.404 1 81.16 60 GLY A N 1
ATOM 475 C CA . GLY A 1 60 ? -16.16 -14.269 -12.977 1 81.16 60 GLY A CA 1
ATOM 476 C C . GLY A 1 60 ? -16.062 -13.546 -14.307 1 81.16 60 GLY A C 1
ATOM 477 O O . GLY A 1 60 ? -15.081 -12.847 -14.568 1 81.16 60 GLY A O 1
ATOM 478 N N . GLU A 1 61 ? -17.116 -13.72 -15.042 1 81.1 61 GLU A N 1
ATOM 479 C CA . GLU A 1 61 ? -17.165 -13.005 -16.313 1 81.1 61 GLU A CA 1
ATOM 480 C C . GLU A 1 61 ? -17.307 -11.501 -16.095 1 81.1 61 GLU A C 1
ATOM 482 O O . GLU A 1 61 ? -16.698 -10.705 -16.813 1 81.1 61 GLU A O 1
ATOM 487 N N . GLN A 1 62 ? -18.057 -11.148 -15.16 1 80.58 62 GLN A N 1
ATOM 488 C CA . GLN A 1 62 ? -18.247 -9.736 -14.845 1 80.58 62 GLN A CA 1
ATOM 489 C C . GLN A 1 62 ? -16.935 -9.086 -14.417 1 80.58 62 GLN A C 1
ATOM 491 O O . GLN A 1 62 ? -16.599 -7.991 -14.874 1 80.58 62 GLN A O 1
ATOM 496 N N . LEU A 1 63 ? -16.209 -9.725 -13.615 1 81.33 63 LEU A N 1
ATOM 497 C CA . LEU A 1 63 ? -14.923 -9.207 -13.16 1 81.33 63 LEU A CA 1
ATOM 498 C C . LEU A 1 63 ? -13.931 -9.124 -14.315 1 81.33 63 LEU A C 1
ATOM 500 O O . LEU A 1 63 ? -13.232 -8.12 -14.468 1 81.33 63 LEU A O 1
ATOM 504 N N . ALA A 1 64 ? -13.954 -10.165 -15.077 1 83.36 64 ALA A N 1
ATOM 505 C CA . ALA A 1 64 ? -13.05 -10.198 -16.224 1 83.36 64 ALA A CA 1
ATOM 506 C C . ALA A 1 64 ? -13.323 -9.033 -17.171 1 83.36 64 ALA A C 1
ATOM 508 O O . ALA A 1 64 ? -12.39 -8.392 -17.661 1 83.36 64 ALA A O 1
ATOM 509 N N . THR A 1 65 ? -14.562 -8.797 -17.383 1 83.7 65 THR A N 1
ATOM 510 C CA . THR A 1 65 ? -14.953 -7.682 -18.239 1 83.7 65 THR A CA 1
ATOM 511 C C . THR A 1 65 ? -14.545 -6.351 -17.614 1 83.7 65 THR A C 1
ATOM 513 O O . THR A 1 65 ? -13.99 -5.484 -18.293 1 83.7 65 THR A O 1
ATOM 516 N N . ALA A 1 66 ? -14.737 -6.246 -16.354 1 84.39 66 ALA A N 1
ATOM 517 C CA . ALA A 1 66 ? -14.416 -5.015 -15.637 1 84.39 66 ALA A CA 1
ATOM 518 C C . ALA A 1 66 ? -12.921 -4.717 -15.701 1 84.39 66 ALA A C 1
ATOM 520 O O . ALA A 1 66 ? -12.515 -3.553 -15.749 1 84.39 66 ALA A O 1
ATOM 521 N N . TYR A 1 67 ? -12.177 -5.776 -15.77 1 87.06 67 TYR A N 1
ATOM 522 C CA . TYR A 1 67 ? -10.729 -5.595 -15.751 1 87.06 67 TYR A CA 1
ATOM 523 C C . TYR A 1 67 ? -10.157 -5.638 -17.163 1 87.06 67 TYR A C 1
ATOM 525 O O . TYR A 1 67 ? -8.939 -5.574 -17.348 1 87.06 67 TYR A O 1
ATOM 533 N N . GLY A 1 68 ? -10.979 -5.838 -18.175 1 90.69 68 GLY A N 1
ATOM 534 C CA . GLY A 1 68 ? -10.542 -5.793 -19.562 1 90.69 68 GLY A CA 1
ATOM 535 C C . GLY A 1 68 ? -9.848 -7.065 -20.01 1 90.69 68 GLY A C 1
ATOM 536 O O . GLY A 1 68 ? -8.909 -7.018 -20.807 1 90.69 68 GLY A O 1
ATOM 537 N N . VAL A 1 69 ? -10.262 -8.184 -19.456 1 94.38 69 VAL A N 1
ATOM 538 C CA . VAL A 1 69 ? -9.661 -9.468 -19.801 1 94.38 69 VAL A CA 1
ATOM 539 C C . VAL A 1 69 ? -10.15 -9.913 -21.178 1 94.38 69 VAL A C 1
ATOM 541 O O . VAL A 1 69 ? -11.332 -9.774 -21.499 1 94.38 69 VAL A O 1
ATOM 544 N N . SER A 1 70 ? -9.249 -10.424 -21.968 1 95.56 70 SER A N 1
ATOM 545 C CA . SER A 1 70 ? -9.585 -10.895 -23.308 1 95.56 70 SER A CA 1
ATOM 546 C C . SER A 1 70 ? -8.999 -12.278 -23.572 1 95.56 70 SER A C 1
ATOM 548 O O . SER A 1 70 ? -8.141 -12.747 -22.821 1 95.56 70 SER A O 1
ATOM 550 N N . ASN A 1 71 ? -9.586 -13.007 -24.593 1 96.79 71 ASN A N 1
ATOM 551 C CA . ASN A 1 71 ? -9.07 -14.256 -25.141 1 96.79 71 ASN A CA 1
ATOM 552 C C . ASN A 1 71 ? -9.03 -15.358 -24.086 1 96.79 71 ASN A C 1
ATOM 554 O O . ASN A 1 71 ? -8.006 -16.022 -23.914 1 96.79 71 ASN A O 1
ATOM 558 N N . TYR A 1 72 ? -10.064 -15.479 -23.364 1 97.3 72 TYR A N 1
ATOM 559 C CA . TYR A 1 72 ? -10.161 -16.52 -22.347 1 97.3 72 TYR A CA 1
ATOM 560 C C . TYR A 1 72 ? -10.309 -17.895 -22.986 1 97.3 72 TYR A C 1
ATOM 562 O O . TYR A 1 72 ? -11.069 -18.064 -23.942 1 97.3 72 TYR A O 1
ATOM 570 N N . HIS A 1 73 ? -9.619 -18.889 -22.473 1 97.58 73 HIS A N 1
ATOM 571 C CA . HIS A 1 73 ? -9.785 -20.309 -22.765 1 97.58 73 HIS A CA 1
ATOM 572 C C . HIS A 1 73 ? -9.77 -21.139 -21.486 1 97.58 73 HIS A C 1
ATOM 574 O O . HIS A 1 73 ? -8.962 -20.889 -20.588 1 97.58 73 HIS A O 1
ATOM 580 N N . GLY A 1 74 ? -10.589 -22.123 -21.368 1 96.79 74 GLY A N 1
ATOM 581 C CA . GLY A 1 74 ? -10.732 -22.931 -20.167 1 96.79 74 GLY A CA 1
ATOM 582 C C . GLY A 1 74 ? -9.561 -23.867 -19.935 1 96.79 74 GLY A C 1
ATOM 583 O O . GLY A 1 74 ? -8.736 -24.072 -20.828 1 96.79 74 GLY A O 1
ATOM 584 N N . PRO A 1 75 ? -9.536 -24.421 -18.728 1 97.89 75 PRO A N 1
ATOM 585 C CA . PRO A 1 75 ? -8.366 -25.215 -18.346 1 97.89 75 PRO A CA 1
ATOM 586 C C . PRO A 1 75 ? -8.183 -26.455 -19.218 1 97.89 75 PRO A C 1
ATOM 588 O O . PRO A 1 75 ? -7.052 -26.879 -19.466 1 97.89 75 PRO A O 1
ATOM 591 N N . ARG A 1 76 ? -9.231 -27.04 -19.669 1 97.88 76 ARG A N 1
ATOM 592 C CA . ARG A 1 76 ? -9.097 -28.237 -20.493 1 97.88 76 ARG A CA 1
ATOM 593 C C . ARG A 1 76 ? -8.325 -27.936 -21.774 1 97.88 76 ARG A C 1
ATOM 595 O O . ARG A 1 76 ? -7.424 -28.687 -22.153 1 97.88 76 ARG A O 1
ATOM 602 N N . ALA A 1 77 ? -8.671 -26.847 -22.431 1 98.04 77 ALA A N 1
ATOM 603 C CA . ALA A 1 77 ? -7.997 -26.456 -23.667 1 98.04 77 ALA A CA 1
ATOM 604 C C . ALA A 1 77 ? -6.55 -26.054 -23.399 1 98.04 77 ALA A C 1
ATOM 606 O O . ALA A 1 77 ? -5.645 -26.431 -24.148 1 98.04 77 ALA A O 1
ATOM 607 N N . VAL A 1 78 ? -6.287 -25.368 -22.368 1 98.41 78 VAL A N 1
ATOM 608 C CA . VAL A 1 78 ? -4.983 -24.774 -22.097 1 98.41 78 VAL A CA 1
ATOM 609 C C . VAL A 1 78 ? -4.011 -25.853 -21.624 1 98.41 78 VAL A C 1
ATOM 611 O O . VAL A 1 78 ? -2.891 -25.953 -22.13 1 98.41 78 VAL A O 1
ATOM 614 N N . LEU A 1 79 ? -4.454 -26.688 -20.685 1 98.57 79 LEU A N 1
ATOM 615 C CA . LEU A 1 79 ? -3.577 -27.712 -20.13 1 98.57 79 LEU A CA 1
ATOM 616 C C . LEU A 1 79 ? -3.278 -28.791 -21.165 1 98.57 79 LEU A C 1
ATOM 618 O O . LEU A 1 79 ? -2.242 -29.456 -21.093 1 98.57 79 LEU A O 1
ATOM 622 N N . ALA A 1 80 ? -4.146 -28.903 -22.143 1 98.34 80 ALA A N 1
ATOM 623 C CA . ALA A 1 80 ? -3.956 -29.889 -23.204 1 98.34 80 ALA A CA 1
ATOM 624 C C . ALA A 1 80 ? -2.67 -29.62 -23.979 1 98.34 80 ALA A C 1
ATOM 626 O O . ALA A 1 80 ? -2.087 -30.536 -24.564 1 98.34 80 ALA A O 1
ATOM 627 N N . GLU A 1 81 ? -2.226 -28.358 -23.992 1 98.1 81 GLU A N 1
ATOM 628 C CA . GLU A 1 81 ? -0.992 -27.979 -24.673 1 98.1 81 GLU A CA 1
ATOM 629 C C . GLU A 1 81 ? 0.207 -28.73 -24.102 1 98.1 81 GLU A C 1
ATOM 631 O O . GLU A 1 81 ? 1.256 -28.816 -24.744 1 98.1 81 GLU A O 1
ATOM 636 N N . CYS A 1 82 ? 0.037 -29.312 -22.866 1 97.95 82 CYS A N 1
ATOM 637 C CA . CYS A 1 82 ? 1.101 -30.089 -22.242 1 97.95 82 CYS A CA 1
ATOM 638 C C . CYS A 1 82 ? 0.62 -31.493 -21.893 1 97.95 82 CYS A C 1
ATOM 640 O O . CYS A 1 82 ? 1.15 -32.126 -20.979 1 97.95 82 CYS A O 1
ATOM 642 N N . GLY A 1 83 ? -0.469 -31.873 -22.481 1 97.25 83 GLY A N 1
ATOM 643 C CA . GLY A 1 83 ? -0.948 -33.241 -22.353 1 97.25 83 GLY A CA 1
ATOM 644 C C . GLY A 1 83 ? -1.614 -33.517 -21.018 1 97.25 83 GLY A C 1
ATOM 645 O O . GLY A 1 83 ? -1.567 -34.643 -20.517 1 97.25 83 GLY A O 1
ATOM 646 N N . VAL A 1 84 ? -2.149 -32.559 -20.42 1 98.22 84 VAL A N 1
ATOM 647 C CA . VAL A 1 84 ? -2.761 -32.693 -19.103 1 98.22 84 VAL A CA 1
ATOM 648 C C . VAL A 1 84 ? -4.248 -32.356 -19.186 1 98.22 84 VAL A C 1
ATOM 650 O O . VAL A 1 84 ? -4.644 -31.446 -19.919 1 98.22 84 VAL A O 1
ATOM 653 N N . LYS A 1 85 ? -5.036 -33.1 -18.534 1 98.43 85 LYS A N 1
ATOM 654 C CA . LYS A 1 85 ? -6.445 -32.786 -18.315 1 98.43 85 LYS A CA 1
ATOM 655 C C . LYS A 1 85 ? -6.679 -32.265 -16.9 1 98.43 85 LYS A C 1
ATOM 657 O O . LYS A 1 85 ? -5.912 -32.573 -15.985 1 98.43 85 LYS A O 1
ATOM 662 N N . PRO A 1 86 ? -7.72 -31.478 -16.733 1 98.47 86 PRO A N 1
ATOM 663 C CA . PRO A 1 86 ? -8 -30.972 -15.387 1 98.47 86 PRO A CA 1
ATOM 664 C C . PRO A 1 86 ? -8.117 -32.086 -14.35 1 98.47 86 PRO A C 1
ATOM 666 O O . PRO A 1 86 ? -7.7 -31.912 -13.202 1 98.47 86 PRO A O 1
ATOM 669 N N . GLU A 1 87 ? -8.595 -33.241 -14.765 1 98.38 87 GLU A N 1
ATOM 670 C CA . GLU A 1 87 ? -8.793 -34.375 -13.866 1 98.38 87 GLU A CA 1
ATOM 671 C C . GLU A 1 87 ? -7.458 -34.979 -13.439 1 98.38 87 GLU A C 1
ATOM 673 O O . GLU A 1 87 ? -7.398 -35.746 -12.475 1 98.38 87 GLU A O 1
ATOM 678 N N . ASP A 1 88 ? -6.426 -34.666 -14.161 1 98.33 88 ASP A N 1
ATOM 679 C CA . ASP A 1 88 ? -5.103 -35.208 -13.865 1 98.33 88 ASP A CA 1
ATOM 680 C C . ASP A 1 88 ? -4.427 -34.423 -12.743 1 98.33 88 ASP A C 1
ATOM 682 O O . ASP A 1 88 ? -3.44 -34.881 -12.165 1 98.33 88 ASP A O 1
ATOM 686 N N . VAL A 1 89 ? -4.93 -33.259 -12.451 1 98.74 89 VAL A N 1
ATOM 687 C CA . VAL A 1 89 ? -4.304 -32.399 -11.453 1 98.74 89 VAL A CA 1
ATOM 688 C C . VAL A 1 89 ? -4.563 -32.956 -10.054 1 98.74 89 VAL A C 1
ATOM 690 O O . VAL A 1 89 ? -5.713 -33.193 -9.678 1 98.74 89 VAL A O 1
ATOM 693 N N . THR A 1 90 ? -3.492 -33.12 -9.336 1 98.19 90 THR A N 1
ATOM 694 C CA . THR A 1 90 ? -3.604 -33.773 -8.036 1 98.19 90 THR A CA 1
ATOM 695 C C . THR A 1 90 ? -3.482 -32.754 -6.907 1 98.19 90 THR A C 1
ATOM 697 O O . THR A 1 90 ? -4.013 -32.964 -5.814 1 98.19 90 THR A O 1
ATOM 700 N N . SER A 1 91 ? -2.753 -31.701 -7.131 1 98.63 91 SER A N 1
ATOM 701 C CA . SER A 1 91 ? -2.485 -30.693 -6.111 1 98.63 91 SER A CA 1
ATOM 702 C C . SER A 1 91 ? -2.457 -29.292 -6.713 1 98.63 91 SER A C 1
ATOM 704 O O . SER A 1 91 ? -1.965 -29.099 -7.827 1 98.63 91 SER A O 1
ATOM 706 N N . VAL A 1 92 ? -2.985 -28.346 -5.965 1 98.88 92 VAL A N 1
ATOM 707 C CA . VAL A 1 92 ? -2.952 -26.945 -6.374 1 98.88 92 VAL A CA 1
ATOM 708 C C . VAL A 1 92 ? -2.489 -26.076 -5.207 1 98.88 92 VAL A C 1
ATOM 710 O O . VAL A 1 92 ? -3.023 -26.177 -4.1 1 98.88 92 VAL A O 1
ATOM 713 N N . PHE A 1 93 ? -1.498 -25.296 -5.384 1 98.89 93 PHE A N 1
ATOM 714 C CA . PHE A 1 93 ? -1.114 -24.247 -4.445 1 98.89 93 PHE A CA 1
ATOM 715 C C . PHE A 1 93 ? -1.761 -22.92 -4.823 1 98.89 93 PHE A C 1
ATOM 717 O O . PHE A 1 93 ? -1.44 -22.341 -5.863 1 98.89 93 PHE A O 1
ATOM 724 N N . ILE A 1 94 ? -2.663 -22.44 -4.019 1 98.74 94 ILE A N 1
ATOM 725 C CA . ILE A 1 94 ? -3.34 -21.169 -4.25 1 98.74 94 ILE A CA 1
ATOM 726 C C . ILE A 1 94 ? -2.551 -20.037 -3.596 1 98.74 94 ILE A C 1
ATOM 728 O O . ILE A 1 94 ? -2.502 -19.934 -2.368 1 98.74 94 ILE A O 1
ATOM 732 N N . THR A 1 95 ? -2.051 -19.209 -4.396 1 98.76 95 THR A N 1
ATOM 733 C CA . THR A 1 95 ? -1.177 -18.166 -3.872 1 98.76 95 THR A CA 1
ATOM 734 C C . THR A 1 95 ? -1.982 -17.117 -3.111 1 98.76 95 THR A C 1
ATOM 736 O O . THR A 1 95 ? -1.515 -16.579 -2.105 1 98.76 95 THR A O 1
ATOM 739 N N . HIS A 1 96 ? -3.192 -16.797 -3.618 1 98.43 96 HIS A N 1
ATOM 740 C CA . HIS A 1 96 ? -4.078 -15.861 -2.934 1 98.43 96 HIS A CA 1
ATOM 741 C C . HIS A 1 96 ? -5.489 -15.917 -3.509 1 98.43 96 HIS A C 1
ATOM 743 O O . HIS A 1 96 ? -5.729 -16.596 -4.511 1 98.43 96 HIS A O 1
ATOM 749 N N . ALA A 1 97 ? -6.414 -15.148 -2.985 1 97.33 97 ALA A N 1
ATOM 750 C CA . ALA A 1 97 ? -7.835 -15.417 -3.195 1 97.33 97 ALA A CA 1
ATOM 751 C C . ALA A 1 97 ? -8.426 -14.466 -4.231 1 97.33 97 ALA A C 1
ATOM 753 O O . ALA A 1 97 ? -9.644 -14.287 -4.295 1 97.33 97 ALA A O 1
ATOM 754 N N . HIS A 1 98 ? -7.724 -13.808 -5.062 1 97.28 98 HIS A N 1
ATOM 755 C CA . HIS A 1 98 ? -8.302 -13.078 -6.184 1 97.28 98 HIS A CA 1
ATOM 756 C C . HIS A 1 98 ? -8.925 -14.03 -7.199 1 97.28 98 HIS A C 1
ATOM 758 O O . HIS A 1 98 ? -8.494 -15.179 -7.325 1 97.28 98 HIS A O 1
ATOM 764 N N . PHE A 1 99 ? -9.809 -13.547 -7.931 1 96.4 99 PHE A N 1
ATOM 765 C CA . PHE A 1 99 ? -10.648 -14.377 -8.788 1 96.4 99 PHE A CA 1
ATOM 766 C C . PHE A 1 99 ? -9.81 -15.083 -9.847 1 96.4 99 PHE A C 1
ATOM 768 O O . PHE A 1 99 ? -10.098 -16.224 -10.215 1 96.4 99 PHE A O 1
ATOM 775 N N . ASP A 1 100 ? -8.772 -14.469 -10.319 1 96.95 100 ASP A N 1
ATOM 776 C CA . ASP A 1 100 ? -7.996 -15.03 -11.422 1 96.95 100 ASP A CA 1
ATOM 777 C C . ASP A 1 100 ? -6.962 -16.031 -10.912 1 96.95 100 ASP A C 1
ATOM 779 O O . ASP A 1 100 ? -6.19 -16.587 -11.696 1 96.95 100 ASP A O 1
ATOM 783 N N . HIS A 1 101 ? -6.965 -16.347 -9.663 1 97.88 101 HIS A N 1
ATOM 784 C CA . HIS A 1 101 ? -6.048 -17.325 -9.09 1 97.88 101 HIS A CA 1
ATOM 785 C C . HIS A 1 101 ? -6.807 -18.471 -8.429 1 97.88 101 HIS A C 1
ATOM 787 O O . HIS A 1 101 ? -6.322 -19.604 -8.394 1 97.88 101 HIS A O 1
ATOM 793 N N . MET A 1 102 ? -7.942 -18.128 -7.951 1 97.44 102 MET A N 1
ATOM 794 C CA . MET A 1 102 ? -8.672 -19.115 -7.161 1 97.44 102 MET A CA 1
ATOM 795 C C . MET A 1 102 ? -10.029 -19.417 -7.788 1 97.44 102 MET A C 1
ATOM 797 O O . MET A 1 102 ? -10.702 -20.37 -7.392 1 97.44 102 MET A O 1
ATOM 801 N N . GLY A 1 103 ? -10.447 -18.714 -8.724 1 96.18 103 GLY A N 1
ATOM 802 C CA . GLY A 1 103 ? -11.826 -18.641 -9.181 1 96.18 103 GLY A CA 1
ATOM 803 C C . GLY A 1 103 ? -12.282 -19.893 -9.906 1 96.18 103 GLY A C 1
ATOM 804 O O . GLY A 1 103 ? -13.48 -20.098 -10.107 1 96.18 103 GLY A O 1
ATOM 805 N N . ALA A 1 104 ? -11.361 -20.817 -10.279 1 96.56 104 ALA A N 1
ATOM 806 C CA . ALA A 1 104 ? -11.743 -21.99 -11.062 1 96.56 104 ALA A CA 1
ATOM 807 C C . ALA A 1 104 ? -11.45 -23.278 -10.299 1 96.56 104 ALA A C 1
ATOM 809 O O . ALA A 1 104 ? -11.251 -24.334 -10.904 1 96.56 104 ALA A O 1
ATOM 810 N N . MET A 1 105 ? -11.365 -23.19 -9.03 1 96.53 105 MET A N 1
ATOM 811 C CA . MET A 1 105 ? -10.994 -24.346 -8.218 1 96.53 105 MET A CA 1
ATOM 812 C C . MET A 1 105 ? -11.915 -25.527 -8.5 1 96.53 105 MET A C 1
ATOM 814 O O . MET A 1 105 ? -11.464 -26.673 -8.554 1 96.53 105 MET A O 1
ATOM 818 N N . HIS A 1 106 ? -13.163 -25.266 -8.796 1 95.15 106 HIS A N 1
ATOM 819 C CA . HIS A 1 106 ? -14.162 -26.316 -8.964 1 95.15 106 HIS A CA 1
ATOM 820 C C . HIS A 1 106 ? -13.951 -27.074 -10.27 1 95.15 106 HIS A C 1
ATOM 822 O O . HIS A 1 106 ? -14.531 -28.143 -10.473 1 95.15 106 HIS A O 1
ATOM 828 N N . LEU A 1 107 ? -13.135 -26.598 -11.109 1 97.09 107 LEU A N 1
ATOM 829 C CA . LEU A 1 107 ? -12.881 -27.231 -12.399 1 97.09 107 LEU A CA 1
ATOM 830 C C . LEU A 1 107 ? -11.814 -28.312 -12.275 1 97.09 107 LEU A C 1
ATOM 832 O O . LEU A 1 107 ? -11.503 -28.999 -13.25 1 97.09 107 LEU A O 1
ATOM 836 N N . PHE A 1 108 ? -11.276 -28.479 -11.104 1 98.12 108 PHE A N 1
ATOM 837 C CA . PHE A 1 108 ? -10.261 -29.492 -10.842 1 98.12 108 PHE A CA 1
ATOM 838 C C . PHE A 1 108 ? -10.752 -30.495 -9.804 1 98.12 108 PHE A C 1
ATOM 840 O O . PHE A 1 108 ? -10.357 -30.433 -8.638 1 98.12 108 PHE A O 1
ATOM 847 N N . PRO A 1 109 ? -11.491 -31.459 -10.232 1 96.89 109 PRO A N 1
ATOM 848 C CA . PRO A 1 109 ? -12.294 -32.291 -9.332 1 96.89 109 PRO A CA 1
ATOM 849 C C . PRO A 1 109 ? -11.441 -33.197 -8.448 1 96.89 109 PRO A C 1
ATOM 851 O O . PRO A 1 109 ? -11.883 -33.612 -7.373 1 96.89 109 PRO A O 1
ATOM 854 N N . ASN A 1 110 ? -10.238 -33.514 -8.813 1 97.45 110 ASN A N 1
ATOM 855 C CA . ASN A 1 110 ? -9.448 -34.488 -8.066 1 97.45 110 ASN A CA 1
ATOM 856 C C . ASN A 1 110 ? -8.362 -33.81 -7.236 1 97.45 110 ASN A C 1
ATOM 858 O O . ASN A 1 110 ? -7.64 -34.473 -6.49 1 97.45 110 ASN A O 1
ATOM 862 N N . ALA A 1 111 ? -8.269 -32.533 -7.334 1 98.24 111 ALA A N 1
ATOM 863 C CA . ALA A 1 111 ? -7.135 -31.82 -6.752 1 98.24 111 ALA A CA 1
ATOM 864 C C . ALA A 1 111 ? -7.355 -31.56 -5.264 1 98.24 111 ALA A C 1
ATOM 866 O O . ALA A 1 111 ? -8.487 -31.336 -4.827 1 98.24 111 ALA A O 1
ATOM 867 N N . LYS A 1 112 ? -6.294 -31.608 -4.528 1 98.36 112 LYS A N 1
ATOM 868 C CA . LYS A 1 112 ? -6.204 -30.965 -3.22 1 98.36 112 LYS A CA 1
ATOM 869 C C . LYS A 1 112 ? -5.671 -29.54 -3.343 1 98.36 112 LYS A C 1
ATOM 871 O O . LYS A 1 112 ? -4.783 -29.272 -4.155 1 98.36 112 LYS A O 1
ATOM 876 N N . PHE A 1 113 ? -6.204 -28.681 -2.484 1 98.76 113 PHE A N 1
ATOM 877 C CA . PHE A 1 113 ? -5.849 -27.27 -2.573 1 98.76 113 PHE A CA 1
ATOM 878 C C . PHE A 1 113 ? -5.135 -26.81 -1.308 1 98.76 113 PHE A C 1
ATOM 880 O O . PHE A 1 113 ? -5.622 -27.034 -0.198 1 98.76 113 PHE A O 1
ATOM 887 N N . TYR A 1 114 ? -3.993 -26.191 -1.478 1 98.82 114 TYR A N 1
ATOM 888 C CA . TYR A 1 114 ? -3.201 -25.648 -0.379 1 98.82 114 TYR A CA 1
ATOM 889 C C . TYR A 1 114 ? -3.268 -24.126 -0.36 1 98.82 114 TYR A C 1
ATOM 891 O O . TYR A 1 114 ? -3.031 -23.475 -1.38 1 98.82 114 TYR A O 1
ATOM 899 N N . VAL A 1 115 ? -3.655 -23.524 0.754 1 98.62 115 VAL A N 1
ATOM 900 C CA . VAL A 1 115 ? -3.786 -22.077 0.89 1 98.62 115 VAL A CA 1
ATOM 901 C C . VAL A 1 115 ? -3.415 -21.656 2.31 1 98.62 115 VAL A C 1
ATOM 903 O O . VAL A 1 115 ? -3.526 -22.449 3.248 1 98.62 115 VAL A O 1
ATOM 906 N N . GLN A 1 116 ? -2.921 -20.505 2.472 1 98.7 116 GLN A N 1
ATOM 907 C CA . GLN A 1 116 ? -2.635 -19.994 3.809 1 98.7 116 GLN A CA 1
ATOM 908 C C . GLN A 1 116 ? -3.919 -19.803 4.611 1 98.7 116 GLN A C 1
ATOM 910 O O . GLN A 1 116 ? -4.888 -19.225 4.113 1 98.7 116 GLN A O 1
ATOM 915 N N . LYS A 1 117 ? -3.907 -20.239 5.827 1 98.13 117 LYS A N 1
ATOM 916 C CA . LYS A 1 117 ? -5.033 -20.069 6.741 1 98.13 117 LYS A CA 1
ATOM 917 C C . LYS A 1 117 ? -5.424 -18.599 6.863 1 98.13 117 LYS A C 1
ATOM 919 O O . LYS A 1 117 ? -6.607 -18.259 6.8 1 98.13 117 LYS A O 1
ATOM 924 N N . SER A 1 118 ? -4.468 -17.746 6.953 1 98.08 118 SER A N 1
ATOM 925 C CA . SER A 1 118 ? -4.704 -16.32 7.149 1 98.08 118 SER A CA 1
ATOM 926 C C . SER A 1 118 ? -5.355 -15.693 5.921 1 98.08 118 SER A C 1
ATOM 928 O O . SER A 1 118 ? -6.081 -14.703 6.033 1 98.08 118 SER A O 1
ATOM 930 N N . GLU A 1 119 ? -5.115 -16.244 4.762 1 98.07 119 GLU A N 1
ATOM 931 C CA . GLU A 1 119 ? -5.766 -15.748 3.554 1 98.07 119 GLU A CA 1
ATOM 932 C C . GLU A 1 119 ? -7.277 -15.952 3.617 1 98.07 119 GLU A C 1
ATOM 934 O O . GLU A 1 119 ? -8.046 -15.014 3.397 1 98.07 119 GLU A O 1
ATOM 939 N N . LEU A 1 120 ? -7.685 -17.11 3.991 1 96.49 120 LEU A N 1
ATOM 940 C CA . LEU A 1 120 ? -9.111 -17.417 4.02 1 96.49 120 LEU A CA 1
ATOM 941 C C . LEU A 1 120 ? -9.802 -16.684 5.165 1 96.49 120 LEU A C 1
ATOM 943 O O . LEU A 1 120 ? -10.86 -16.081 4.973 1 96.49 120 LEU A O 1
ATOM 947 N N . ASP A 1 121 ? -9.225 -16.714 6.338 1 96.59 121 ASP A N 1
ATOM 948 C CA . ASP A 1 121 ? -9.886 -16.131 7.501 1 96.59 121 ASP A CA 1
ATOM 949 C C . ASP A 1 121 ? -10.054 -14.622 7.339 1 96.59 121 ASP A C 1
ATOM 951 O O . ASP A 1 121 ? -11.107 -14.07 7.665 1 96.59 121 ASP A O 1
ATOM 955 N N . LYS A 1 122 ? -9.098 -13.964 6.821 1 97.11 122 LYS A N 1
ATOM 956 C CA . LYS A 1 122 ? -9.169 -12.511 6.702 1 97.11 122 LYS A CA 1
ATOM 957 C C . LYS A 1 122 ? -10.111 -12.097 5.575 1 97.11 122 LYS A C 1
ATOM 959 O O . LYS A 1 122 ? -10.762 -11.053 5.654 1 97.11 122 LYS A O 1
ATOM 964 N N . TRP A 1 123 ? -10.129 -12.899 4.536 1 96.37 123 TRP A N 1
ATOM 965 C CA . TRP A 1 123 ? -11.103 -12.607 3.489 1 96.37 123 TRP A CA 1
ATOM 966 C C . TRP A 1 123 ? -12.527 -12.746 4.016 1 96.37 123 TRP A C 1
ATOM 968 O O . TRP A 1 123 ? -13.389 -11.914 3.721 1 96.37 123 TRP A O 1
ATOM 978 N N . VAL A 1 124 ? -12.756 -13.784 4.774 1 96.39 124 VAL A N 1
ATOM 979 C CA . VAL A 1 124 ? -14.062 -13.959 5.4 1 96.39 124 VAL A CA 1
ATOM 980 C C . VAL A 1 124 ? -14.381 -12.752 6.279 1 96.39 124 VAL A C 1
ATOM 982 O O . VAL A 1 124 ? -15.475 -12.188 6.197 1 96.39 124 VAL A O 1
ATOM 985 N N . TRP A 1 125 ? -13.456 -12.347 7.053 1 97.38 125 TRP A N 1
ATOM 986 C CA . TRP A 1 125 ? -13.612 -11.175 7.909 1 97.38 125 TRP A CA 1
ATOM 987 C C . TRP A 1 125 ? -13.951 -9.939 7.082 1 97.38 125 TRP A C 1
ATOM 989 O O . TRP A 1 125 ? -14.917 -9.232 7.378 1 97.38 125 TRP A O 1
ATOM 999 N N . ALA A 1 126 ? -13.206 -9.693 6.078 1 96.93 126 ALA A N 1
ATOM 1000 C CA . ALA A 1 126 ? -13.395 -8.5 5.258 1 96.93 126 ALA A CA 1
ATOM 1001 C C . ALA A 1 126 ? -14.797 -8.464 4.656 1 96.93 126 ALA A C 1
ATOM 1003 O O . ALA A 1 126 ? -15.388 -7.392 4.506 1 96.93 126 ALA A O 1
ATOM 1004 N N . LEU A 1 127 ? -15.313 -9.615 4.311 1 95.5 127 LEU A N 1
ATOM 1005 C CA . LEU A 1 127 ? -16.64 -9.72 3.715 1 95.5 127 LEU A CA 1
ATOM 1006 C C . LEU A 1 127 ? -17.72 -9.331 4.72 1 95.5 127 LEU A C 1
ATOM 1008 O O . LEU A 1 127 ? -18.864 -9.073 4.339 1 95.5 127 LEU A O 1
ATOM 1012 N N . THR A 1 128 ? -17.44 -9.291 6.033 1 96.62 128 THR A N 1
ATOM 1013 C CA . THR A 1 128 ? -18.421 -8.943 7.055 1 96.62 128 THR A CA 1
ATOM 1014 C C . THR A 1 128 ? -18.46 -7.433 7.276 1 96.62 128 THR A C 1
ATOM 1016 O O . THR A 1 128 ? -19.32 -6.929 8.001 1 96.62 128 THR A O 1
ATOM 1019 N N . LEU A 1 129 ? -17.577 -6.733 6.681 1 96.62 129 LEU A N 1
ATOM 1020 C CA . LEU A 1 129 ? -17.488 -5.295 6.91 1 96.62 129 LEU A CA 1
ATOM 1021 C C . LEU A 1 129 ? -18.542 -4.549 6.098 1 96.62 129 LEU A C 1
ATOM 1023 O O . LEU A 1 129 ? -19.11 -5.102 5.153 1 96.62 129 LEU A O 1
ATOM 1027 N N . GLY A 1 130 ? -18.831 -3.344 6.391 1 94.49 130 GLY A N 1
ATOM 1028 C CA . GLY A 1 130 ? -19.831 -2.52 5.73 1 94.49 130 GLY A CA 1
ATOM 1029 C C . GLY A 1 130 ? -19.395 -2.037 4.36 1 94.49 130 GLY A C 1
ATOM 1030 O O . GLY A 1 130 ? -18.239 -2.213 3.972 1 94.49 130 GLY A O 1
ATOM 1031 N N . PRO A 1 131 ? -20.272 -1.493 3.59 1 94.57 131 PRO A N 1
ATOM 1032 C CA . PRO A 1 131 ? -20.003 -1.089 2.208 1 94.57 131 PRO A CA 1
ATOM 1033 C C . PRO A 1 131 ? -18.893 -0.047 2.103 1 94.57 131 PRO A C 1
ATOM 1035 O O . PRO A 1 131 ? -18.235 0.057 1.064 1 94.57 131 PRO A O 1
ATOM 1038 N N . GLU A 1 132 ? -18.639 0.696 3.17 1 94.99 132 GLU A N 1
ATOM 1039 C CA . GLU A 1 132 ? -17.596 1.717 3.153 1 94.99 132 GLU A CA 1
ATOM 1040 C C . GLU A 1 132 ? -16.209 1.087 3.061 1 94.99 132 GLU A C 1
ATOM 1042 O O . GLU A 1 132 ? -15.231 1.77 2.748 1 94.99 132 GLU A O 1
ATOM 1047 N N . TYR A 1 133 ? -16.155 -0.284 3.312 1 96.85 133 TYR A N 1
ATOM 1048 C CA . TYR A 1 133 ? -14.88 -0.991 3.305 1 96.85 133 TYR A CA 1
ATOM 1049 C C . TYR A 1 133 ? -14.744 -1.858 2.059 1 96.85 133 TYR A C 1
ATOM 1051 O O . TYR A 1 133 ? -13.898 -2.754 2.008 1 96.85 133 TYR A O 1
ATOM 1059 N N . ARG A 1 134 ? -15.48 -1.639 1.019 1 94.24 134 ARG A N 1
ATOM 1060 C CA . ARG A 1 134 ? -15.538 -2.53 -0.135 1 94.24 134 ARG A CA 1
ATOM 1061 C C . ARG A 1 134 ? -14.188 -2.599 -0.842 1 94.24 134 ARG A C 1
ATOM 1063 O O . ARG A 1 134 ? -13.887 -3.584 -1.52 1 94.24 134 ARG A O 1
ATOM 1070 N N . PHE A 1 135 ? -13.325 -1.6 -0.708 1 93.44 135 PHE A N 1
ATOM 1071 C CA . PHE A 1 135 ? -11.971 -1.636 -1.248 1 93.44 135 PHE A CA 1
ATOM 1072 C C . PHE A 1 135 ? -11.24 -2.893 -0.794 1 93.44 135 PHE A C 1
ATOM 1074 O O . PHE A 1 135 ? -10.468 -3.479 -1.557 1 93.44 135 PHE A O 1
ATOM 1081 N N . LEU A 1 136 ? -11.522 -3.357 0.389 1 95.83 136 LEU A N 1
ATOM 1082 C CA . LEU A 1 136 ? -10.773 -4.42 1.05 1 95.83 136 LEU A CA 1
ATOM 1083 C C . LEU A 1 136 ? -11.119 -5.78 0.454 1 95.83 136 LEU A C 1
ATOM 1085 O O . LEU A 1 136 ? -10.426 -6.768 0.708 1 95.83 136 LEU A O 1
ATOM 1089 N N . VAL A 1 137 ? -12.106 -5.836 -0.403 1 94.28 137 VAL A N 1
ATOM 1090 C CA . VAL A 1 137 ? -12.497 -7.113 -0.99 1 94.28 137 VAL A CA 1
ATOM 1091 C C . VAL A 1 137 ? -12.368 -7.046 -2.51 1 94.28 137 VAL A C 1
ATOM 1093 O O . VAL A 1 137 ? -12.885 -7.909 -3.222 1 94.28 137 VAL A O 1
ATOM 1096 N N . GLY A 1 138 ? -11.709 -5.987 -2.969 1 90.45 138 GLY A N 1
ATOM 1097 C CA . GLY A 1 138 ? -11.503 -5.825 -4.399 1 90.45 138 GLY A CA 1
ATOM 1098 C C . GLY A 1 138 ? -10.75 -6.982 -5.029 1 90.45 138 GLY A C 1
ATOM 1099 O O . GLY A 1 138 ? -9.794 -7.498 -4.446 1 90.45 138 GLY A O 1
ATOM 1100 N N . GLY A 1 139 ? -11.181 -7.395 -6.222 1 90.6 139 GLY A N 1
ATOM 1101 C CA . GLY A 1 139 ? -10.545 -8.48 -6.951 1 90.6 139 GLY A CA 1
ATOM 1102 C C . GLY A 1 139 ? -11.01 -9.853 -6.504 1 90.6 139 GLY A C 1
ATOM 1103 O O . GLY A 1 139 ? -10.683 -10.861 -7.134 1 90.6 139 GLY A O 1
ATOM 1104 N N . GLY A 1 140 ? -11.741 -9.873 -5.418 1 91.7 140 GLY A N 1
ATOM 1105 C CA . GLY A 1 140 ? -12.248 -11.136 -4.907 1 91.7 140 GLY A CA 1
ATOM 1106 C C . GLY A 1 140 ? -13.675 -11.424 -5.336 1 91.7 140 GLY A C 1
ATOM 1107 O O . GLY A 1 140 ? -14.425 -10.506 -5.673 1 91.7 140 GLY A O 1
ATOM 1108 N N . ASP A 1 141 ? -13.968 -12.665 -5.439 1 93.27 141 ASP A N 1
ATOM 1109 C CA . ASP A 1 141 ? -15.327 -13.175 -5.595 1 93.27 141 ASP A CA 1
ATOM 1110 C C . ASP A 1 141 ? -15.789 -13.9 -4.333 1 93.27 141 ASP A C 1
ATOM 1112 O O . ASP A 1 141 ? -15.267 -14.964 -3.995 1 93.27 141 ASP A O 1
ATOM 1116 N N . PRO A 1 142 ? -16.782 -13.313 -3.718 1 92.97 142 PRO A N 1
ATOM 1117 C CA . PRO A 1 142 ? -17.26 -13.978 -2.503 1 92.97 142 PRO A CA 1
ATOM 1118 C C . PRO A 1 142 ? -17.631 -15.44 -2.737 1 92.97 142 PRO A C 1
ATOM 1120 O O . PRO A 1 142 ? -17.471 -16.273 -1.841 1 92.97 142 PRO A O 1
ATOM 1123 N N . ALA A 1 143 ? -18.074 -15.756 -3.887 1 93.93 143 ALA A N 1
ATOM 1124 C CA . ALA A 1 143 ? -18.451 -17.132 -4.2 1 93.93 143 ALA A CA 1
ATOM 1125 C C . ALA A 1 143 ? -17.238 -18.058 -4.149 1 93.93 143 ALA A C 1
ATOM 1127 O O . ALA A 1 143 ? -17.366 -19.241 -3.826 1 93.93 143 ALA A O 1
ATOM 1128 N N . ASP A 1 144 ? -16.073 -17.536 -4.491 1 95.05 144 ASP A N 1
ATOM 1129 C CA . ASP A 1 144 ? -14.85 -18.329 -4.421 1 95.05 144 ASP A CA 1
ATOM 1130 C C . ASP A 1 144 ? -14.528 -18.716 -2.98 1 95.05 144 ASP A C 1
ATOM 1132 O O . ASP A 1 144 ? -14.044 -19.821 -2.721 1 95.05 144 ASP A O 1
ATOM 1136 N N . ILE A 1 145 ? -14.767 -17.806 -2.095 1 94.79 145 ILE A N 1
ATOM 1137 C CA . ILE A 1 145 ? -14.52 -18.065 -0.68 1 94.79 145 ILE A CA 1
ATOM 1138 C C . ILE A 1 145 ? -15.475 -19.146 -0.179 1 94.79 145 ILE A C 1
ATOM 1140 O O . ILE A 1 145 ? -15.07 -20.049 0.557 1 94.79 145 ILE A O 1
ATOM 1144 N N . VAL A 1 146 ? -16.699 -19.112 -0.599 1 94.87 146 VAL A N 1
ATOM 1145 C CA . VAL A 1 146 ? -17.682 -20.131 -0.244 1 94.87 146 VAL A CA 1
ATOM 1146 C C . VAL A 1 146 ? -17.23 -21.491 -0.771 1 94.87 146 VAL A C 1
ATOM 1148 O O . VAL A 1 146 ? -17.257 -22.486 -0.043 1 94.87 146 VAL A O 1
ATOM 1151 N N . ARG A 1 147 ? -16.78 -21.515 -1.97 1 95.3 147 ARG A N 1
ATOM 1152 C CA . ARG A 1 147 ? -16.303 -22.755 -2.574 1 95.3 147 ARG A CA 1
ATOM 1153 C C . ARG A 1 147 ? -15.103 -23.309 -1.812 1 95.3 147 ARG A C 1
ATOM 1155 O O . ARG A 1 147 ? -14.955 -24.525 -1.677 1 95.3 147 ARG A O 1
ATOM 1162 N N . ALA A 1 148 ? -14.27 -22.412 -1.389 1 96.12 148 ALA A N 1
ATOM 1163 C CA . ALA A 1 148 ? -13.11 -22.837 -0.609 1 96.12 148 ALA A CA 1
ATOM 1164 C C . ALA A 1 148 ? -13.541 -23.51 0.691 1 96.12 148 ALA A C 1
ATOM 1166 O O . ALA A 1 148 ? -12.986 -24.541 1.078 1 96.12 148 ALA A O 1
ATOM 1167 N N . VAL A 1 149 ? -14.498 -22.975 1.306 1 94.51 149 VAL A N 1
ATOM 1168 C CA . VAL A 1 149 ? -15.002 -23.531 2.557 1 94.51 149 VAL A CA 1
ATOM 1169 C C . VAL A 1 149 ? -15.656 -24.886 2.295 1 94.51 149 VAL A C 1
ATOM 1171 O O . VAL A 1 149 ? -15.482 -25.827 3.072 1 94.51 149 VAL A O 1
ATOM 1174 N N . GLU A 1 150 ? -16.4 -24.945 1.237 1 96.16 150 GLU A N 1
ATOM 1175 C CA . GLU A 1 150 ? -16.992 -26.221 0.85 1 96.16 150 GLU A CA 1
ATOM 1176 C C . GLU A 1 150 ? -15.917 -27.275 0.597 1 96.16 150 GLU A C 1
ATOM 1178 O O . GLU A 1 150 ? -16.054 -28.423 1.023 1 96.16 150 GLU A O 1
ATOM 1183 N N . ALA A 1 151 ? -14.885 -26.886 -0.099 1 96.91 151 ALA A N 1
ATOM 1184 C CA . ALA A 1 151 ? -13.774 -27.801 -0.349 1 96.91 151 ALA A CA 1
ATOM 1185 C C . ALA A 1 151 ? -13.136 -28.26 0.959 1 96.91 151 ALA A C 1
ATOM 1187 O O . ALA A 1 151 ? -12.675 -29.398 1.066 1 96.91 151 ALA A O 1
ATOM 1188 N N . ALA A 1 152 ? -13.07 -27.399 1.894 1 95.55 152 ALA A N 1
ATOM 1189 C CA . ALA A 1 152 ? -12.552 -27.756 3.212 1 95.55 152 ALA A CA 1
ATOM 1190 C C . ALA A 1 152 ? -13.419 -28.825 3.871 1 95.55 152 ALA A C 1
ATOM 1192 O O . ALA A 1 152 ? -12.902 -29.792 4.435 1 95.55 152 ALA A O 1
ATOM 1193 N N . LYS A 1 153 ? -14.693 -28.666 3.777 1 95.7 153 LYS A N 1
ATOM 1194 C CA . LYS A 1 153 ? -15.642 -29.639 4.31 1 95.7 153 LYS A CA 1
ATOM 1195 C C . LYS A 1 153 ? -15.436 -31.012 3.677 1 95.7 153 LYS A C 1
ATOM 1197 O O . LYS A 1 153 ? -15.595 -32.039 4.341 1 95.7 153 LYS A O 1
ATOM 1202 N N . GLU A 1 154 ? -15.038 -30.984 2.45 1 96.9 154 GLU A N 1
ATOM 1203 C CA . GLU A 1 154 ? -14.839 -32.221 1.7 1 96.9 154 GLU A CA 1
ATOM 1204 C C . GLU A 1 154 ? -13.441 -32.788 1.932 1 96.9 154 GLU A C 1
ATOM 1206 O O . GLU A 1 154 ? -13.09 -33.832 1.379 1 96.9 154 GLU A O 1
ATOM 1211 N N . GLY A 1 155 ? -12.604 -32.116 2.639 1 96.63 155 GLY A N 1
ATOM 1212 C CA . GLY A 1 155 ? -11.254 -32.574 2.926 1 96.63 155 GLY A CA 1
ATOM 1213 C C . GLY A 1 155 ? -10.275 -32.287 1.804 1 96.63 155 GLY A C 1
ATOM 1214 O O . GLY A 1 155 ? -9.185 -32.862 1.761 1 96.63 155 GLY A O 1
ATOM 1215 N N . ARG A 1 156 ? -10.595 -31.346 0.927 1 97.79 156 ARG A N 1
ATOM 1216 C CA . ARG A 1 156 ? -9.765 -31.081 -0.243 1 97.79 156 ARG A CA 1
ATOM 1217 C C . ARG A 1 156 ? -9.007 -29.767 -0.091 1 97.79 156 ARG A C 1
ATOM 1219 O O . ARG A 1 156 ? -8.11 -29.466 -0.882 1 97.79 156 ARG A O 1
ATOM 1226 N N . MET A 1 157 ? -9.409 -28.96 0.872 1 97.75 157 MET A N 1
ATOM 1227 C CA . MET A 1 157 ? -8.703 -27.715 1.162 1 97.75 157 MET A CA 1
ATOM 1228 C C . MET A 1 157 ? -7.79 -27.877 2.373 1 97.75 157 MET A C 1
ATOM 1230 O O . MET A 1 157 ? -8.253 -28.211 3.464 1 97.75 157 MET A O 1
ATOM 1234 N N . ILE A 1 158 ? -6.585 -27.647 2.205 1 97.92 158 ILE A N 1
ATOM 1235 C CA . ILE A 1 158 ? -5.583 -27.734 3.262 1 97.92 158 ILE A CA 1
ATOM 1236 C C . ILE A 1 158 ? -5.071 -26.337 3.604 1 97.92 158 ILE A C 1
ATOM 1238 O O . ILE A 1 158 ? -4.485 -25.66 2.756 1 97.92 158 ILE A O 1
ATOM 1242 N N . CYS A 1 159 ? -5.231 -25.926 4.819 1 97.48 159 CYS A N 1
ATOM 1243 C CA . CYS A 1 159 ? -4.785 -24.613 5.273 1 97.48 159 CYS A CA 1
ATOM 1244 C C . CYS A 1 159 ? -3.405 -24.698 5.914 1 97.48 159 CYS A C 1
ATOM 1246 O O . CYS A 1 159 ? -3.221 -25.4 6.91 1 97.48 159 CYS A O 1
ATOM 1248 N N . ILE A 1 160 ? -2.524 -24.012 5.285 1 98.22 160 ILE A N 1
ATOM 1249 C CA . ILE A 1 160 ? -1.163 -23.922 5.803 1 98.22 160 ILE A CA 1
ATOM 1250 C C . ILE A 1 160 ? -1.042 -22.714 6.728 1 98.22 160 ILE A C 1
ATOM 1252 O O . ILE A 1 160 ? -1.573 -21.641 6.432 1 98.22 160 ILE A O 1
ATOM 1256 N N . ASP A 1 161 ? -0.314 -22.908 7.829 1 98.11 161 ASP A N 1
ATOM 1257 C CA . ASP A 1 161 ? -0.138 -21.828 8.796 1 98.11 161 ASP A CA 1
ATOM 1258 C C . ASP A 1 161 ? 1.315 -21.36 8.837 1 98.11 161 ASP A C 1
ATOM 1260 O O . ASP A 1 161 ? 2.087 -21.792 9.695 1 98.11 161 ASP A O 1
ATOM 1264 N N . GLY A 1 162 ? 1.636 -20.526 7.988 1 98.41 162 GLY A N 1
ATOM 1265 C CA . GLY A 1 162 ? 2.992 -20.003 7.926 1 98.41 162 GLY A CA 1
ATOM 1266 C C . GLY A 1 162 ? 3.861 -20.717 6.907 1 98.41 162 GLY A C 1
ATOM 1267 O O . GLY A 1 162 ? 3.352 -21.285 5.939 1 98.41 162 GLY A O 1
ATOM 1268 N N . ASP A 1 163 ? 5.166 -20.615 7.103 1 98.64 163 ASP A N 1
ATOM 1269 C CA . ASP A 1 163 ? 6.13 -21.27 6.225 1 98.64 163 ASP A CA 1
ATOM 1270 C C . ASP A 1 163 ? 6.137 -22.781 6.448 1 98.64 163 ASP A C 1
ATOM 1272 O O . ASP A 1 163 ? 6.057 -23.246 7.587 1 98.64 163 ASP A O 1
ATOM 1276 N N . GLN A 1 164 ? 6.197 -23.464 5.397 1 98.28 164 GLN A N 1
ATOM 1277 C CA . GLN A 1 164 ? 6.28 -24.918 5.495 1 98.28 164 GLN A CA 1
ATOM 1278 C C . GLN A 1 164 ? 7.147 -25.495 4.38 1 98.28 164 GLN A C 1
ATOM 1280 O O . GLN A 1 164 ? 6.944 -25.185 3.204 1 98.28 164 GLN A O 1
ATOM 1285 N N . GLU A 1 165 ? 8.075 -26.323 4.74 1 95.84 165 GLU A N 1
ATOM 1286 C CA . GLU A 1 165 ? 8.918 -27.011 3.768 1 95.84 165 GLU A CA 1
ATOM 1287 C C . GLU A 1 165 ? 8.332 -28.368 3.391 1 95.84 165 GLU A C 1
ATOM 1289 O O . GLU A 1 165 ? 7.657 -29.006 4.202 1 95.84 165 GLU A O 1
ATOM 1294 N N . ASN A 1 166 ? 8.588 -28.706 2.175 1 95.41 166 ASN A N 1
ATOM 1295 C CA . ASN A 1 166 ? 8.241 -30.033 1.675 1 95.41 166 ASN A CA 1
ATOM 1296 C C . ASN A 1 166 ? 6.764 -30.348 1.899 1 95.41 166 ASN A C 1
ATOM 1298 O O . ASN A 1 166 ? 6.424 -31.417 2.408 1 95.41 166 ASN A O 1
ATOM 1302 N N . VAL A 1 167 ? 5.966 -29.306 1.594 1 97.09 167 VAL A N 1
ATOM 1303 C CA . VAL A 1 167 ? 4.542 -29.618 1.542 1 97.09 167 VAL A CA 1
ATOM 1304 C C . VAL A 1 167 ? 4.302 -30.787 0.589 1 97.09 167 VAL A C 1
ATOM 1306 O O . VAL A 1 167 ? 3.484 -31.666 0.869 1 97.09 167 VAL A O 1
ATOM 1309 N N . LEU A 1 168 ? 4.91 -30.77 -0.581 1 95.85 168 LEU A N 1
ATOM 1310 C CA . LEU A 1 168 ? 5.226 -31.883 -1.469 1 95.85 168 LEU A CA 1
ATOM 1311 C C . LEU A 1 168 ? 6.733 -32.006 -1.672 1 95.85 168 LEU A C 1
ATOM 1313 O O . LEU A 1 168 ? 7.486 -31.09 -1.334 1 95.85 168 LEU A O 1
ATOM 1317 N N . PRO A 1 169 ? 7.2 -33.147 -2.138 1 93.65 169 PRO A N 1
ATOM 1318 C CA . PRO A 1 169 ? 8.65 -33.302 -2.275 1 93.65 169 PRO A CA 1
ATOM 1319 C C . PRO A 1 169 ? 9.293 -32.163 -3.062 1 93.65 169 PRO A C 1
ATOM 1321 O O . PRO A 1 169 ? 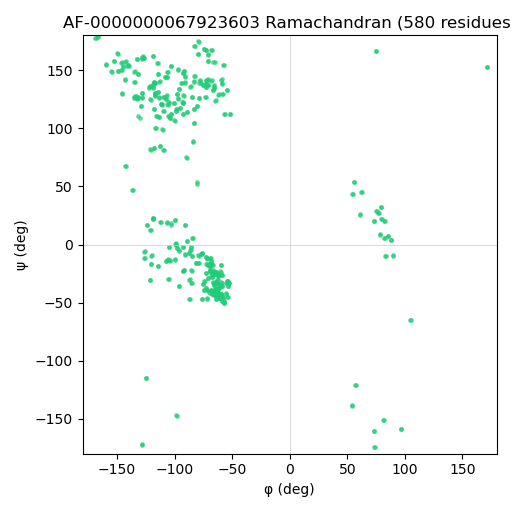9.011 -31.992 -4.251 1 93.65 169 PRO A O 1
ATOM 1324 N N . GLY A 1 170 ? 10.1 -31.336 -2.388 1 94.13 170 GLY A N 1
ATOM 1325 C CA . GLY A 1 170 ? 10.862 -30.279 -3.032 1 94.13 170 GLY A CA 1
ATOM 1326 C C . GLY A 1 170 ? 10.071 -28.996 -3.209 1 94.13 170 GLY A C 1
ATOM 1327 O O . GLY A 1 170 ? 10.548 -28.048 -3.837 1 94.13 170 GLY A O 1
ATOM 1328 N N . ILE A 1 171 ? 8.864 -28.947 -2.634 1 96.45 171 ILE A N 1
ATOM 1329 C CA . ILE A 1 171 ? 8.039 -27.754 -2.788 1 96.45 171 ILE A CA 1
ATOM 1330 C C . ILE A 1 171 ? 7.782 -27.124 -1.421 1 96.45 171 ILE A C 1
ATOM 1332 O O . ILE A 1 171 ? 7.195 -27.756 -0.539 1 96.45 171 ILE A O 1
ATOM 1336 N N . ASP A 1 172 ? 8.274 -25.916 -1.278 1 97.48 172 ASP A N 1
ATOM 1337 C CA . ASP A 1 172 ? 8.103 -25.134 -0.057 1 97.48 172 ASP A CA 1
ATOM 1338 C C . ASP A 1 172 ? 7.093 -24.008 -0.263 1 97.48 172 ASP A C 1
ATOM 1340 O O . ASP A 1 172 ? 6.98 -23.461 -1.362 1 97.48 172 ASP A O 1
ATOM 1344 N N . VAL A 1 173 ? 6.383 -23.673 0.803 1 98.62 173 VAL A N 1
ATOM 1345 C CA . VAL A 1 173 ? 5.452 -22.55 0.794 1 98.62 173 VAL A CA 1
ATOM 1346 C C . VAL A 1 173 ? 5.896 -21.503 1.814 1 98.62 173 VAL A C 1
ATOM 1348 O O . VAL A 1 173 ? 6.372 -21.847 2.898 1 98.62 173 VAL A O 1
ATOM 1351 N N . HIS A 1 174 ? 5.778 -20.256 1.458 1 98.81 174 HIS A N 1
ATOM 1352 C CA . HIS A 1 174 ? 6.186 -19.144 2.309 1 98.81 174 HIS A CA 1
ATOM 1353 C C . HIS A 1 174 ? 5.062 -18.125 2.46 1 98.81 174 HIS A C 1
ATOM 1355 O O . HIS A 1 174 ? 4.483 -17.681 1.466 1 98.81 174 HIS A O 1
ATOM 1361 N N . LEU A 1 175 ? 4.821 -17.787 3.66 1 98.81 175 LEU A N 1
ATOM 1362 C CA . LEU A 1 175 ? 3.806 -16.777 3.936 1 98.81 175 LEU A CA 1
ATOM 1363 C C . LEU A 1 175 ? 4.348 -15.376 3.674 1 98.81 175 LEU A C 1
ATOM 1365 O O . LEU A 1 175 ? 5.432 -15.027 4.147 1 98.81 175 LEU A O 1
ATOM 1369 N N . ALA A 1 176 ? 3.679 -14.621 2.881 1 98.63 176 ALA A N 1
ATOM 1370 C CA . ALA A 1 176 ? 3.861 -13.178 2.748 1 98.63 176 ALA A CA 1
ATOM 1371 C C . ALA A 1 176 ? 2.668 -12.419 3.322 1 98.63 176 ALA A C 1
ATOM 1373 O O . ALA A 1 176 ? 1.838 -11.897 2.575 1 98.63 176 ALA A O 1
ATOM 1374 N N . ALA A 1 177 ? 2.655 -12.254 4.579 1 97.61 177 ALA A N 1
ATOM 1375 C CA . ALA A 1 177 ? 1.512 -11.698 5.3 1 97.61 177 ALA A CA 1
ATOM 1376 C C . ALA A 1 177 ? 1.382 -10.198 5.049 1 97.61 177 ALA A C 1
ATOM 1378 O O . ALA A 1 177 ? 2.383 -9.478 5.021 1 97.61 177 ALA A O 1
ATOM 1379 N N . ASP A 1 178 ? 0.171 -9.745 4.921 1 96.71 178 ASP A N 1
ATOM 1380 C CA . ASP A 1 178 ? -0.121 -8.318 4.814 1 96.71 178 ASP A CA 1
ATOM 1381 C C . ASP A 1 178 ? 0.656 -7.684 3.663 1 96.71 178 ASP A C 1
ATOM 1383 O O . ASP A 1 178 ? 1.404 -6.725 3.865 1 96.71 178 ASP A O 1
ATOM 1387 N N . THR A 1 179 ? 0.524 -8.245 2.491 1 97.92 179 THR A N 1
ATOM 1388 C CA . THR A 1 179 ? 1.148 -7.752 1.269 1 97.92 179 THR A CA 1
ATOM 1389 C C . THR A 1 179 ? 0.101 -7.51 0.186 1 97.92 179 THR A C 1
ATOM 1391 O O . THR A 1 179 ? -0.732 -6.609 0.31 1 97.92 179 THR A O 1
ATOM 1394 N N . HIS A 1 180 ? 0.128 -8.22 -0.858 1 97.59 180 HIS A N 1
ATOM 1395 C CA . HIS A 1 180 ? -0.853 -8.069 -1.927 1 97.59 180 HIS A CA 1
ATOM 1396 C C . HIS A 1 180 ? -2.263 -8.362 -1.425 1 97.59 180 HIS A C 1
ATOM 1398 O O . HIS A 1 180 ? -3.206 -7.638 -1.752 1 97.59 180 HIS A O 1
ATOM 1404 N N . THR A 1 181 ? -2.332 -9.4 -0.738 1 97.96 181 THR A N 1
ATOM 1405 C CA . THR A 1 181 ? -3.532 -9.76 0.01 1 97.96 181 THR A CA 1
ATOM 1406 C C . THR A 1 181 ? -3.191 -10.063 1.466 1 97.96 181 THR A C 1
ATOM 1408 O O . THR A 1 181 ? -2.061 -9.835 1.905 1 97.96 181 THR A O 1
ATOM 1411 N N . TYR A 1 182 ? -4.117 -10.549 2.243 1 97.4 182 TYR A N 1
ATOM 1412 C CA . TYR A 1 182 ? -3.97 -10.707 3.685 1 97.4 182 TYR A CA 1
ATOM 1413 C C . TYR A 1 182 ? -2.966 -11.806 4.014 1 97.4 182 TYR A C 1
ATOM 1415 O O . TYR A 1 182 ? -2.154 -11.66 4.931 1 97.4 182 TYR A O 1
ATOM 1423 N N . GLY A 1 183 ? -3.014 -12.815 3.342 1 98.19 183 GLY A N 1
ATOM 1424 C CA . GLY A 1 183 ? -2.156 -13.972 3.54 1 98.19 183 GLY A CA 1
ATOM 1425 C C . GLY A 1 183 ? -1.615 -14.544 2.243 1 98.19 183 GLY A C 1
ATOM 1426 O O . GLY A 1 183 ? -1.694 -15.752 2.011 1 98.19 183 GLY A O 1
ATOM 1427 N N . SER A 1 184 ? -1.1 -13.697 1.363 1 98.5 184 SER A N 1
ATOM 1428 C CA . SER A 1 184 ? -0.462 -14.176 0.14 1 98.5 184 SER A CA 1
ATOM 1429 C C . SER A 1 184 ? 0.691 -15.124 0.453 1 98.5 184 SER A C 1
ATOM 1431 O O . SER A 1 184 ? 1.256 -15.083 1.548 1 98.5 184 SER A O 1
ATOM 1433 N N . MET A 1 185 ? 0.963 -15.971 -0.509 1 98.71 185 MET A N 1
ATOM 1434 C CA . MET A 1 185 ? 2.138 -16.821 -0.341 1 98.71 185 MET A CA 1
ATOM 1435 C C . MET A 1 185 ? 2.887 -16.98 -1.659 1 98.71 185 MET A C 1
ATOM 1437 O O . MET A 1 185 ? 2.322 -16.756 -2.731 1 98.71 185 MET A O 1
ATOM 1441 N N . TYR A 1 186 ? 4.135 -17.237 -1.582 1 98.86 186 TYR A N 1
ATOM 1442 C CA . TYR A 1 186 ? 4.913 -17.66 -2.742 1 98.86 186 TYR A CA 1
ATOM 1443 C C . TYR A 1 186 ? 5.426 -19.084 -2.564 1 98.86 186 TYR A C 1
ATOM 1445 O O . TYR A 1 186 ? 5.453 -19.606 -1.447 1 98.86 186 TYR A O 1
ATOM 1453 N N . VAL A 1 187 ? 5.698 -19.725 -3.627 1 98.78 187 VAL A N 1
ATOM 1454 C CA . VAL A 1 187 ? 6.039 -21.143 -3.664 1 98.78 187 VAL A CA 1
ATOM 1455 C C . VAL A 1 187 ? 7.46 -21.32 -4.195 1 98.78 187 VAL A C 1
ATOM 1457 O O . VAL A 1 187 ? 7.818 -20.75 -5.229 1 98.78 187 VAL A O 1
ATOM 1460 N N . THR A 1 188 ? 8.271 -22.066 -3.495 1 97.84 188 THR A N 1
ATOM 1461 C CA . THR A 1 188 ? 9.625 -22.398 -3.926 1 97.84 188 THR A CA 1
ATOM 1462 C C . THR A 1 188 ? 9.708 -23.855 -4.372 1 97.84 188 THR A C 1
ATOM 1464 O O . THR A 1 188 ? 9.284 -24.757 -3.648 1 97.84 188 THR A O 1
ATOM 1467 N N . ILE A 1 189 ? 10.239 -24.028 -5.547 1 97.17 189 ILE A N 1
ATOM 1468 C CA . ILE A 1 189 ? 10.513 -25.363 -6.068 1 97.17 189 ILE A CA 1
ATOM 1469 C C . ILE A 1 189 ? 12.014 -25.641 -6.01 1 97.17 189 ILE A C 1
ATOM 1471 O O . ILE A 1 189 ? 12.796 -25.012 -6.727 1 97.17 189 ILE A O 1
ATOM 1475 N N . ARG A 1 190 ? 12.382 -26.516 -5.164 1 95.01 190 ARG A N 1
ATOM 1476 C CA . ARG A 1 190 ? 13.747 -27.034 -5.172 1 95.01 190 ARG A CA 1
ATOM 1477 C C . ARG A 1 190 ? 13.894 -28.175 -6.173 1 95.01 190 ARG A C 1
ATOM 1479 O O . ARG A 1 190 ? 13.755 -29.346 -5.814 1 95.01 190 ARG A O 1
ATOM 1486 N N . ASN A 1 191 ? 14.204 -27.796 -7.352 1 92.07 191 ASN A N 1
ATOM 1487 C CA . ASN A 1 191 ? 14.029 -28.701 -8.483 1 92.07 191 ASN A CA 1
ATOM 1488 C C . ASN A 1 191 ? 15.166 -29.715 -8.571 1 92.07 191 ASN A C 1
ATOM 1490 O O . ASN A 1 191 ? 15.082 -30.684 -9.328 1 92.07 191 ASN A O 1
ATOM 1494 N N . ASP A 1 192 ? 16.235 -29.572 -7.787 1 83.37 192 ASP A N 1
ATOM 1495 C CA . ASP A 1 192 ? 17.282 -30.588 -7.735 1 83.37 192 ASP A CA 1
ATOM 1496 C C . ASP A 1 192 ? 17.091 -31.511 -6.533 1 83.37 192 ASP A C 1
ATOM 1498 O O . ASP A 1 192 ? 17.857 -32.458 -6.344 1 83.37 192 ASP A O 1
ATOM 1502 N N . GLY A 1 193 ? 16.127 -31.234 -5.76 1 73.22 193 GLY A N 1
ATOM 1503 C CA . GLY A 1 193 ? 15.763 -32.067 -4.625 1 73.22 193 GLY A CA 1
ATOM 1504 C C . GLY A 1 193 ? 16.663 -31.861 -3.421 1 73.22 193 GLY A C 1
ATOM 1505 O O . GLY A 1 193 ? 16.551 -32.581 -2.426 1 73.22 193 GLY A O 1
ATOM 1506 N N . THR A 1 194 ? 17.491 -30.847 -3.551 1 73.76 194 THR A N 1
ATOM 1507 C CA . THR A 1 194 ? 18.427 -30.639 -2.451 1 73.76 194 THR A CA 1
ATOM 1508 C C . THR A 1 194 ? 18.123 -29.333 -1.723 1 73.76 194 THR A C 1
ATOM 1510 O O . THR A 1 194 ? 17.652 -28.371 -2.332 1 73.76 194 THR A O 1
ATOM 1513 N N . SER A 1 195 ? 18.196 -29.267 -0.39 1 68.92 195 SER A N 1
ATOM 1514 C CA . SER A 1 195 ? 17.916 -28.089 0.424 1 68.92 195 SER A CA 1
ATOM 1515 C C . SER A 1 195 ? 18.892 -26.958 0.115 1 68.92 195 SER A C 1
ATOM 1517 O O . SER A 1 195 ? 18.515 -25.785 0.127 1 68.92 195 SER A O 1
ATOM 1519 N N . GLY A 1 196 ? 19.929 -27.301 -0.324 1 66.76 196 GLY A N 1
ATOM 1520 C CA . GLY A 1 196 ? 20.949 -26.299 -0.587 1 66.76 196 GLY A CA 1
ATOM 1521 C C . GLY A 1 196 ? 21.344 -26.219 -2.05 1 66.76 196 GLY A C 1
ATOM 1522 O O . GLY A 1 196 ? 22.395 -25.668 -2.385 1 66.76 196 GLY A O 1
ATOM 1523 N N . GLY A 1 197 ? 20.456 -26.678 -2.734 1 69.59 197 GLY A N 1
ATOM 1524 C CA . GLY A 1 197 ? 20.807 -26.708 -4.145 1 69.59 197 GLY A CA 1
ATOM 1525 C C . GLY A 1 197 ? 20.585 -25.38 -4.843 1 69.59 197 GLY A C 1
ATOM 1526 O O . GLY A 1 197 ? 20.04 -24.445 -4.252 1 69.59 197 GLY A O 1
ATOM 1527 N N . GLU A 1 198 ? 21.086 -25.37 -6.063 1 79.24 198 GLU A N 1
ATOM 1528 C CA . GLU A 1 198 ? 21.089 -24.109 -6.798 1 79.24 198 GLU A CA 1
ATOM 1529 C C . GLU A 1 198 ? 19.925 -24.042 -7.784 1 79.24 198 GLU A C 1
ATOM 1531 O O . GLU A 1 198 ? 19.588 -22.966 -8.282 1 79.24 198 GLU A O 1
ATOM 1536 N N . ASP A 1 199 ? 19.283 -25.197 -7.994 1 91.68 199 ASP A N 1
ATOM 1537 C CA . ASP A 1 199 ? 18.183 -25.187 -8.954 1 91.68 199 ASP A CA 1
ATOM 1538 C C . ASP A 1 199 ? 16.856 -24.88 -8.265 1 91.68 199 ASP A C 1
ATOM 1540 O O . ASP A 1 199 ? 16.04 -25.778 -8.048 1 91.68 199 ASP A O 1
ATOM 1544 N N . ARG A 1 200 ? 16.687 -23.618 -7.923 1 95.08 200 ARG A N 1
ATOM 1545 C CA . ARG A 1 200 ? 15.51 -23.123 -7.216 1 95.08 200 ARG A CA 1
ATOM 1546 C C . ARG A 1 200 ? 14.708 -22.165 -8.092 1 95.08 200 ARG A C 1
ATOM 1548 O O . ARG A 1 200 ? 15.281 -21.315 -8.776 1 95.08 200 ARG A O 1
ATOM 1555 N N . TRP A 1 201 ? 13.451 -22.459 -8.092 1 97.5 201 TRP A N 1
ATOM 1556 C CA . TRP A 1 201 ? 12.515 -21.576 -8.779 1 97.5 201 TRP A CA 1
ATOM 1557 C C . TRP A 1 201 ? 11.46 -21.044 -7.815 1 97.5 201 TRP A C 1
ATOM 1559 O O . TRP A 1 201 ? 10.943 -21.789 -6.979 1 97.5 201 TRP A O 1
ATOM 1569 N N . ILE A 1 202 ? 11.186 -19.753 -7.937 1 98.47 202 ILE A N 1
ATOM 1570 C CA . ILE A 1 202 ? 10.172 -19.149 -7.079 1 98.47 202 ILE A CA 1
ATOM 1571 C C . ILE A 1 202 ? 8.98 -18.705 -7.923 1 98.47 202 ILE A C 1
ATOM 1573 O O . ILE A 1 202 ? 9.145 -17.992 -8.916 1 98.47 202 ILE A O 1
ATOM 1577 N N . PHE A 1 203 ? 7.859 -19.128 -7.554 1 98.84 203 PHE A N 1
ATOM 1578 C CA . PHE A 1 203 ? 6.617 -18.592 -8.0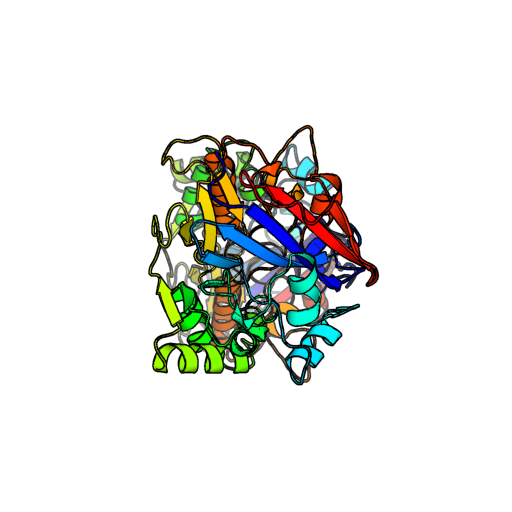99 1 98.84 203 PHE A CA 1
ATOM 1579 C C . PHE A 1 203 ? 6.015 -17.556 -7.158 1 98.84 203 PHE A C 1
ATOM 1581 O O . PHE A 1 203 ? 5.497 -17.902 -6.095 1 98.84 203 PHE A O 1
ATOM 1588 N N . ALA A 1 204 ? 5.952 -16.357 -7.563 1 98.78 204 ALA A N 1
ATOM 1589 C CA . ALA A 1 204 ? 5.802 -15.205 -6.678 1 98.78 204 ALA A CA 1
ATOM 1590 C C . ALA A 1 204 ? 4.329 -14.864 -6.468 1 98.78 204 ALA A C 1
ATOM 1592 O O . ALA A 1 204 ? 3.99 -14.067 -5.59 1 98.78 204 ALA A O 1
ATOM 1593 N N . GLY A 1 205 ? 3.416 -15.508 -7.232 1 98.05 205 GLY A N 1
ATOM 1594 C CA . GLY A 1 205 ? 2.061 -14.98 -7.236 1 98.05 205 GLY A CA 1
ATOM 1595 C C . GLY A 1 205 ? 1.994 -13.509 -7.602 1 98.05 205 GLY A C 1
ATOM 1596 O O . GLY A 1 205 ? 2.672 -13.063 -8.529 1 98.05 205 GLY A O 1
ATOM 1597 N N . ASP A 1 206 ? 1.185 -12.776 -6.932 1 98.1 206 ASP A N 1
ATOM 1598 C CA . ASP A 1 206 ? 1.049 -11.359 -7.256 1 98.1 206 ASP A CA 1
ATOM 1599 C C . ASP A 1 206 ? 1.861 -10.495 -6.293 1 98.1 206 ASP A C 1
ATOM 1601 O O . ASP A 1 206 ? 1.568 -9.311 -6.116 1 98.1 206 ASP A O 1
ATOM 1605 N N . LEU A 1 207 ? 2.829 -11.127 -5.68 1 98.6 207 LEU A N 1
ATOM 1606 C CA . LEU A 1 207 ? 3.776 -10.335 -4.904 1 98.6 207 LEU A CA 1
ATOM 1607 C C . LEU A 1 207 ? 4.707 -9.548 -5.82 1 98.6 207 LEU A C 1
ATOM 1609 O O . LEU A 1 207 ? 5.325 -8.57 -5.393 1 98.6 207 LEU A O 1
ATOM 1613 N N . ILE A 1 208 ? 4.843 -10.073 -7.011 1 98.26 208 ILE A N 1
ATOM 1614 C CA . ILE A 1 208 ? 5.6 -9.479 -8.108 1 98.26 208 ILE A CA 1
ATOM 1615 C C . ILE A 1 208 ? 4.798 -9.582 -9.403 1 98.26 208 ILE A C 1
ATOM 1617 O O . ILE A 1 208 ? 4.314 -10.659 -9.757 1 98.26 208 ILE A O 1
ATOM 1621 N N . TYR A 1 209 ? 4.629 -8.433 -10.049 1 96.99 209 TYR A N 1
ATOM 1622 C CA . TYR A 1 209 ? 3.91 -8.458 -11.318 1 96.99 209 TYR A CA 1
ATOM 1623 C C . TYR A 1 209 ? 4.879 -8.522 -12.493 1 96.99 209 TYR A C 1
ATOM 1625 O O . TYR A 1 209 ? 4.582 -9.142 -13.517 1 96.99 209 TYR A O 1
ATOM 1633 N N . THR A 1 210 ? 6.005 -7.812 -12.287 1 96.22 210 THR A N 1
ATOM 1634 C CA . THR A 1 210 ? 6.992 -7.677 -13.353 1 96.22 210 THR A CA 1
ATOM 1635 C C . THR A 1 210 ? 8.408 -7.731 -12.789 1 96.22 210 THR A C 1
ATOM 1637 O O . THR A 1 210 ? 8.627 -7.425 -11.615 1 96.22 210 THR A O 1
ATOM 1640 N N . TYR A 1 211 ? 9.333 -8.053 -13.593 1 97.36 211 TYR A N 1
ATOM 1641 C CA . TYR A 1 211 ? 10.729 -8.099 -13.171 1 97.36 211 TYR A CA 1
ATOM 1642 C C . TYR A 1 211 ? 11.187 -6.741 -12.654 1 97.36 211 TYR A C 1
ATOM 1644 O O . TYR A 1 211 ? 12.052 -6.664 -11.778 1 97.36 211 TYR A O 1
ATOM 1652 N N . ASP A 1 212 ? 10.554 -5.677 -13.113 1 95.74 212 ASP A N 1
ATOM 1653 C CA . ASP A 1 212 ? 10.911 -4.324 -12.698 1 95.74 212 ASP A CA 1
ATOM 1654 C C . ASP A 1 212 ? 10.646 -4.119 -11.208 1 95.74 212 ASP A C 1
ATOM 1656 O O . ASP A 1 212 ? 11.239 -3.237 -10.582 1 95.74 212 ASP A O 1
ATOM 1660 N N . ASN A 1 213 ? 9.737 -4.881 -10.611 1 97.15 213 ASN A N 1
ATOM 1661 C CA . ASN A 1 213 ? 9.533 -4.803 -9.168 1 97.15 213 ASN A CA 1
ATOM 1662 C C . ASN A 1 213 ? 10.789 -5.209 -8.401 1 97.15 213 ASN A C 1
ATOM 1664 O O . ASN A 1 213 ? 11.011 -4.752 -7.279 1 97.15 213 ASN A O 1
ATOM 1668 N N . LEU A 1 214 ? 11.601 -6.046 -9.017 1 97.88 214 LEU A N 1
ATOM 1669 C CA . LEU A 1 214 ? 12.791 -6.571 -8.357 1 97.88 214 LEU A CA 1
ATOM 1670 C C . LEU A 1 214 ? 14.009 -5.707 -8.665 1 97.88 214 LEU A C 1
ATOM 1672 O O . LEU A 1 214 ? 14.977 -5.698 -7.901 1 97.88 214 LEU A O 1
ATOM 1676 N N . THR A 1 215 ? 13.946 -4.968 -9.762 1 95.95 215 THR A N 1
ATOM 1677 C CA . THR A 1 215 ? 15.167 -4.313 -10.22 1 95.95 215 THR A CA 1
ATOM 1678 C C . THR A 1 215 ? 14.986 -2.798 -10.259 1 95.95 215 THR A C 1
ATOM 1680 O O . THR A 1 215 ? 15.964 -2.053 -10.339 1 95.95 215 THR A O 1
ATOM 1683 N N . GLY A 1 216 ? 13.715 -2.358 -10.221 1 93.75 216 GLY A N 1
ATOM 1684 C CA . GLY A 1 216 ? 13.447 -0.963 -10.53 1 93.75 216 GLY A CA 1
ATOM 1685 C C . GLY A 1 216 ? 13.576 -0.643 -12.007 1 93.75 216 GLY A C 1
ATOM 1686 O O . GLY A 1 216 ? 13.758 -1.544 -12.829 1 93.75 216 GLY A O 1
ATOM 1687 N N . LEU A 1 217 ? 13.447 0.656 -12.269 1 91.04 217 LEU A N 1
ATOM 1688 C CA . LEU A 1 217 ? 13.451 1.071 -13.668 1 91.04 217 LEU A CA 1
ATOM 1689 C C . LEU A 1 217 ? 14.788 1.698 -14.045 1 91.04 217 LEU A C 1
ATOM 1691 O O . LEU A 1 217 ? 15.059 1.928 -15.226 1 91.04 217 LEU A O 1
ATOM 1695 N N . ASP A 1 218 ? 15.567 2.02 -13.054 1 90.9 218 ASP A N 1
ATOM 1696 C CA . ASP A 1 218 ? 16.89 2.594 -13.276 1 90.9 218 ASP A CA 1
ATOM 1697 C C . ASP A 1 218 ? 17.98 1.535 -13.132 1 90.9 218 ASP A C 1
ATOM 1699 O O . ASP A 1 218 ? 18.348 1.162 -12.016 1 90.9 218 ASP A O 1
ATOM 1703 N N . SER A 1 219 ? 18.539 1.118 -14.201 1 90.59 219 SER A N 1
ATOM 1704 C CA . SER A 1 219 ? 19.522 0.04 -14.195 1 90.59 219 SER A CA 1
ATOM 1705 C C . SER A 1 219 ? 20.79 0.452 -13.454 1 90.59 219 SER A C 1
ATOM 1707 O O . SER A 1 219 ? 21.549 -0.401 -12.989 1 90.59 219 SER A O 1
ATOM 1709 N N . ALA A 1 220 ? 21.045 1.735 -13.373 1 92.68 220 ALA A N 1
ATOM 1710 C CA . ALA A 1 220 ? 22.239 2.235 -12.696 1 92.68 220 ALA A CA 1
ATOM 1711 C C . ALA A 1 220 ? 22.047 2.243 -11.182 1 92.68 220 ALA A C 1
ATOM 1713 O O . ALA A 1 220 ? 23.017 2.352 -10.428 1 92.68 220 ALA A O 1
ATOM 1714 N N . ALA A 1 221 ? 20.808 2.134 -10.772 1 92.9 221 ALA A N 1
ATOM 1715 C CA . ALA A 1 221 ? 20.481 2.151 -9.348 1 92.9 221 ALA A CA 1
ATOM 1716 C C . ALA A 1 221 ? 19.343 1.183 -9.036 1 92.9 221 ALA A C 1
ATOM 1718 O O . ALA A 1 221 ? 18.253 1.604 -8.64 1 92.9 221 ALA A O 1
ATOM 1719 N N . PRO A 1 222 ? 19.604 -0.05 -9.165 1 94.28 222 PRO A N 1
ATOM 1720 C CA . PRO A 1 222 ? 18.548 -1.041 -8.945 1 94.28 222 PRO A CA 1
ATOM 1721 C C . PRO A 1 222 ? 17.957 -0.971 -7.539 1 94.28 222 PRO A C 1
ATOM 1723 O O . PRO A 1 222 ? 18.678 -0.706 -6.575 1 94.28 222 PRO A O 1
ATOM 1726 N N . GLN A 1 223 ? 16.671 -1.161 -7.455 1 96.15 223 GLN A N 1
ATOM 1727 C CA . GLN A 1 223 ? 15.944 -1.194 -6.19 1 96.15 223 GLN A CA 1
ATOM 1728 C C . GLN A 1 223 ? 14.683 -2.046 -6.302 1 96.15 223 GLN A C 1
ATOM 1730 O O . GLN A 1 223 ? 14.174 -2.269 -7.402 1 96.15 223 GLN A O 1
ATOM 1735 N N . ILE A 1 224 ? 14.242 -2.481 -5.23 1 97.69 224 ILE A N 1
ATOM 1736 C CA . ILE A 1 224 ? 12.965 -3.183 -5.18 1 97.69 224 ILE A CA 1
ATOM 1737 C C . ILE A 1 224 ? 11.825 -2.173 -5.067 1 97.69 224 ILE A C 1
ATOM 1739 O O . ILE A 1 224 ? 11.873 -1.265 -4.234 1 97.69 224 ILE A O 1
ATOM 1743 N N . VAL A 1 225 ? 10.888 -2.28 -5.934 1 96.03 225 VAL A N 1
ATOM 1744 C CA . VAL A 1 225 ? 9.696 -1.439 -5.949 1 96.03 225 VAL A CA 1
ATOM 1745 C C . VAL A 1 225 ? 8.447 -2.31 -5.823 1 96.03 225 VAL A C 1
ATOM 1747 O O . VAL A 1 225 ? 8.266 -3.26 -6.589 1 96.03 225 VAL A O 1
ATOM 1750 N N . PRO A 1 226 ? 7.649 -2.04 -4.873 1 95.99 226 PRO A N 1
ATOM 1751 C CA . PRO A 1 226 ? 6.472 -2.897 -4.714 1 95.99 226 PRO A CA 1
ATOM 1752 C C . PRO A 1 226 ? 5.477 -2.753 -5.864 1 95.99 226 PRO A C 1
ATOM 1754 O O . PRO A 1 226 ? 5.59 -1.825 -6.67 1 95.99 226 PRO A O 1
ATOM 1757 N N . ILE A 1 227 ? 4.559 -3.628 -5.926 1 94.66 227 ILE A N 1
ATOM 1758 C CA . ILE A 1 227 ? 3.48 -3.573 -6.907 1 94.66 227 ILE A CA 1
ATOM 1759 C C . ILE A 1 227 ? 2.522 -2.437 -6.556 1 94.66 227 ILE A C 1
ATOM 1761 O O . ILE A 1 227 ? 2.523 -1.941 -5.427 1 94.66 227 ILE A O 1
ATOM 1765 N N . GLY A 1 228 ? 1.72 -2.055 -7.485 1 89.86 228 GLY A N 1
ATOM 1766 C CA . GLY A 1 228 ? 0.86 -0.894 -7.321 1 89.86 228 GLY A CA 1
ATOM 1767 C C . GLY A 1 228 ? -0.516 -1.242 -6.785 1 89.86 228 GLY A C 1
ATOM 1768 O O . GLY A 1 228 ? -1.342 -0.355 -6.557 1 89.86 228 GLY A O 1
ATOM 1769 N N . LEU A 1 229 ? -0.773 -2.502 -6.584 1 89.26 229 LEU A N 1
ATOM 1770 C CA . LEU A 1 229 ? -2.069 -2.928 -6.067 1 89.26 229 LEU A CA 1
ATOM 1771 C C . LEU A 1 229 ? -1.898 -3.914 -4.917 1 89.26 229 LEU A C 1
ATOM 1773 O O . LEU A 1 229 ? -1.516 -5.066 -5.133 1 89.26 229 LEU A O 1
ATOM 1777 N N . ALA A 1 230 ? -2.252 -3.447 -3.726 1 94.03 230 ALA A N 1
ATOM 1778 C CA . ALA A 1 230 ? -2.15 -4.283 -2.533 1 94.03 230 ALA A CA 1
ATOM 1779 C C . ALA A 1 230 ? -3.123 -3.818 -1.453 1 94.03 230 ALA A C 1
ATOM 1781 O O . ALA A 1 230 ? -3.439 -2.63 -1.363 1 94.03 230 ALA A O 1
ATOM 1782 N N . VAL A 1 231 ? -3.574 -4.721 -0.67 1 95.79 231 VAL A N 1
ATOM 1783 C CA . VAL A 1 231 ? -4.385 -4.366 0.49 1 95.79 231 VAL A CA 1
ATOM 1784 C C . VAL A 1 231 ? -3.488 -4.192 1.714 1 95.79 231 VAL A C 1
ATOM 1786 O O . VAL A 1 231 ? -3.856 -3.504 2.668 1 95.79 231 VAL A O 1
ATOM 1789 N N . GLY A 1 232 ? -2.31 -4.812 1.644 1 96.49 232 GLY A N 1
ATOM 1790 C CA . GLY A 1 232 ? -1.393 -4.787 2.772 1 96.49 232 GLY A CA 1
ATOM 1791 C C . GLY A 1 232 ? -0.31 -3.734 2.639 1 96.49 232 GLY A C 1
ATOM 1792 O O . GLY A 1 232 ? -0.549 -2.657 2.088 1 96.49 232 GLY A O 1
ATOM 1793 N N . SER A 1 233 ? 0.848 -4.028 3.171 1 96.87 233 SER A N 1
ATOM 1794 C CA . SER A 1 233 ? 1.934 -3.074 3.371 1 96.87 233 SER A CA 1
ATOM 1795 C C . SER A 1 233 ? 2.943 -3.138 2.228 1 96.87 233 SER A C 1
ATOM 1797 O O . SER A 1 233 ? 3.4 -4.221 1.857 1 96.87 233 SER A O 1
ATOM 1799 N N . GLN A 1 234 ? 3.302 -1.963 1.744 1 96.15 234 GLN A N 1
ATOM 1800 C CA . GLN A 1 234 ? 4.357 -1.89 0.74 1 96.15 234 GLN A CA 1
ATOM 1801 C C . GLN A 1 234 ? 5.702 -2.313 1.323 1 96.15 234 GLN A C 1
ATOM 1803 O O . GLN A 1 234 ? 6.514 -2.938 0.637 1 96.15 234 GLN A O 1
ATOM 1808 N N . HIS A 1 235 ? 5.82 -2.001 2.54 1 96.38 235 HIS A N 1
ATOM 1809 C CA . HIS A 1 235 ? 6.998 -2.433 3.285 1 96.38 235 HIS A CA 1
ATOM 1810 C C . HIS A 1 235 ? 7.127 -3.952 3.278 1 96.38 235 HIS A C 1
ATOM 1812 O O . HIS A 1 235 ? 8.198 -4.487 2.983 1 96.38 235 HIS A O 1
ATOM 1818 N N . ASN A 1 236 ? 6.099 -4.601 3.576 1 97.94 236 ASN A N 1
ATOM 1819 C CA . ASN A 1 236 ? 6.109 -6.059 3.609 1 97.94 236 ASN A CA 1
ATOM 1820 C C . ASN A 1 236 ? 6.33 -6.65 2.22 1 97.94 236 ASN A C 1
ATOM 1822 O O . ASN A 1 236 ? 6.987 -7.683 2.077 1 97.94 236 ASN A O 1
ATOM 1826 N N . LEU A 1 237 ? 5.803 -6.005 1.246 1 98.38 237 LEU A N 1
ATOM 1827 C CA . LEU A 1 237 ? 6.019 -6.446 -0.128 1 98.38 237 LEU A CA 1
ATOM 1828 C C . LEU A 1 237 ? 7.497 -6.375 -0.496 1 98.38 237 LEU A C 1
ATOM 1830 O O . LEU A 1 237 ? 8.034 -7.302 -1.106 1 98.38 237 LEU A O 1
ATOM 1834 N N . ILE A 1 238 ? 8.113 -5.337 -0.123 1 98.22 238 ILE A N 1
ATOM 1835 C CA . ILE A 1 238 ? 9.52 -5.132 -0.449 1 98.22 238 ILE A CA 1
ATOM 1836 C C . ILE A 1 238 ? 10.37 -6.198 0.239 1 98.22 238 ILE A C 1
ATOM 1838 O O . ILE A 1 238 ? 11.233 -6.814 -0.39 1 98.22 238 ILE A O 1
ATOM 1842 N N . PHE A 1 239 ? 10.088 -6.476 1.433 1 98.43 239 PHE A N 1
ATOM 1843 C CA . PHE A 1 239 ? 10.898 -7.445 2.163 1 98.43 239 PHE A CA 1
ATOM 1844 C C . PHE A 1 239 ? 10.64 -8.858 1.653 1 98.43 239 PHE A C 1
ATOM 1846 O O . PHE A 1 239 ? 11.56 -9.676 1.585 1 98.43 239 PHE A O 1
ATOM 1853 N N . SER A 1 240 ? 9.379 -9.152 1.345 1 98.65 240 SER A N 1
ATOM 1854 C CA . SER A 1 240 ? 9.092 -10.444 0.732 1 98.65 240 SER A CA 1
ATOM 1855 C C . SER A 1 240 ? 9.834 -10.605 -0.591 1 98.65 240 SER A C 1
ATOM 1857 O O . SER A 1 240 ? 10.385 -11.671 -0.873 1 98.65 240 SER A O 1
ATOM 1859 N N . SER A 1 241 ? 9.835 -9.549 -1.356 1 98.69 241 SER A N 1
ATOM 1860 C CA . SER A 1 241 ? 10.544 -9.562 -2.632 1 98.69 241 SER A CA 1
ATOM 1861 C C . SER A 1 241 ? 12.041 -9.773 -2.43 1 98.69 241 SER A C 1
ATOM 1863 O O . SER A 1 241 ? 12.667 -10.55 -3.154 1 98.69 241 SER A O 1
ATOM 1865 N N . ALA A 1 242 ? 12.553 -9.12 -1.459 1 98.43 242 ALA A N 1
ATOM 1866 C CA . ALA A 1 242 ? 13.974 -9.253 -1.15 1 98.43 242 ALA A CA 1
ATOM 1867 C C . ALA A 1 242 ? 14.313 -10.679 -0.726 1 98.43 242 ALA A C 1
ATOM 1869 O O . ALA A 1 242 ? 15.345 -11.223 -1.124 1 98.43 242 ALA A O 1
ATOM 1870 N N . GLU A 1 243 ? 13.476 -11.22 0.076 1 98.22 243 GLU A N 1
ATOM 1871 C CA . GLU A 1 243 ? 13.687 -12.592 0.528 1 98.22 243 GLU A CA 1
ATOM 1872 C C . GLU A 1 243 ? 13.657 -13.569 -0.644 1 98.22 243 GLU A C 1
ATOM 1874 O O . GLU A 1 243 ? 14.485 -14.48 -0.721 1 98.22 243 GLU A O 1
ATOM 1879 N N . MET A 1 244 ? 12.694 -13.4 -1.522 1 98.36 244 MET A N 1
ATOM 1880 C CA . MET A 1 244 ? 12.622 -14.239 -2.715 1 98.36 244 MET A CA 1
ATOM 1881 C C . MET A 1 244 ? 13.908 -14.142 -3.527 1 98.36 244 MET A C 1
ATOM 1883 O O . MET A 1 244 ? 14.506 -15.161 -3.876 1 98.36 244 MET A O 1
ATOM 1887 N N . LEU A 1 245 ? 14.318 -12.936 -3.762 1 97.61 245 LEU A N 1
ATOM 1888 C CA . LEU A 1 245 ? 15.504 -12.706 -4.58 1 97.61 245 LEU A CA 1
ATOM 1889 C C . LEU A 1 245 ? 16.743 -13.304 -3.922 1 97.61 245 LEU A C 1
ATOM 1891 O O . LEU A 1 245 ? 17.551 -13.956 -4.587 1 97.61 245 LEU A O 1
ATOM 1895 N N . LYS A 1 246 ? 16.845 -13.128 -2.662 1 96.17 246 LYS A N 1
ATOM 1896 C CA . LYS A 1 246 ? 17.978 -13.665 -1.914 1 96.17 246 LYS A CA 1
ATOM 1897 C C . LYS A 1 246 ? 18.006 -15.189 -1.979 1 96.17 246 LYS A C 1
ATOM 1899 O O . LYS A 1 246 ? 19.074 -15.791 -2.105 1 96.17 246 LYS A O 1
ATOM 1904 N N . SER A 1 247 ? 16.884 -15.782 -1.943 1 95.45 247 SER A N 1
ATOM 1905 C CA . SER A 1 247 ? 16.784 -17.236 -1.868 1 95.45 247 SER A CA 1
ATOM 1906 C C . SER A 1 247 ? 17.227 -17.888 -3.173 1 95.45 247 SER A C 1
ATOM 1908 O O . SER A 1 247 ? 17.5 -19.089 -3.211 1 95.45 247 SER A O 1
ATOM 1910 N N . VAL A 1 248 ? 17.294 -17.101 -4.243 1 96.21 248 VAL A N 1
ATOM 1911 C CA . VAL A 1 248 ? 17.738 -17.641 -5.524 1 96.21 248 VAL A CA 1
ATOM 1912 C C . VAL A 1 248 ? 19.087 -17.033 -5.901 1 96.21 248 VAL A C 1
ATOM 1914 O O . VAL A 1 248 ? 19.435 -16.962 -7.082 1 96.21 248 VAL A O 1
ATOM 1917 N N . GLY A 1 249 ? 19.782 -16.491 -4.954 1 94.57 249 GLY A N 1
ATOM 1918 C CA . GLY A 1 249 ? 21.128 -15.977 -5.152 1 94.57 249 GLY A CA 1
ATOM 1919 C C . GLY A 1 249 ? 21.161 -14.68 -5.938 1 94.57 249 GLY A C 1
ATOM 1920 O O . GLY A 1 249 ? 22.14 -14.392 -6.63 1 94.57 249 GLY A O 1
ATOM 1921 N N . GLY A 1 250 ? 20.061 -13.991 -5.973 1 95.14 250 GLY A N 1
ATOM 1922 C CA . GLY A 1 250 ? 20.009 -12.708 -6.657 1 95.14 250 GLY A CA 1
ATOM 1923 C C . GLY A 1 250 ? 19.669 -12.831 -8.13 1 95.14 250 GLY A C 1
ATOM 1924 O O . GLY A 1 250 ? 19.602 -11.827 -8.843 1 95.14 250 GLY A O 1
ATOM 1925 N N . GLU A 1 251 ? 19.393 -13.978 -8.602 1 96.55 251 GLU A N 1
ATOM 1926 C CA . GLU A 1 251 ? 19.072 -14.188 -10.011 1 96.55 251 GLU A CA 1
ATOM 1927 C C . GLU A 1 251 ? 17.601 -13.892 -10.291 1 96.55 251 GLU A C 1
ATOM 1929 O O . GLU A 1 251 ? 16.738 -14.745 -10.076 1 96.55 251 GLU A O 1
ATOM 1934 N N . VAL A 1 252 ? 17.31 -12.806 -10.886 1 97.35 252 VAL A N 1
ATOM 1935 C CA . VAL A 1 252 ? 15.97 -12.268 -11.098 1 97.35 252 VAL A CA 1
ATOM 1936 C C . VAL A 1 252 ? 15.144 -13.25 -11.926 1 97.35 252 VAL A C 1
ATOM 1938 O O . VAL A 1 252 ? 13.958 -13.454 -11.658 1 97.35 252 VAL A O 1
ATOM 1941 N N . ARG A 1 253 ? 15.765 -13.932 -12.853 1 97.12 253 ARG A N 1
ATOM 1942 C CA . ARG A 1 253 ? 15.038 -14.804 -13.77 1 97.12 253 ARG A CA 1
ATOM 1943 C C . ARG A 1 253 ? 14.468 -16.015 -13.04 1 97.12 253 ARG A C 1
ATOM 1945 O O . ARG A 1 253 ? 13.624 -16.733 -13.581 1 97.12 253 ARG A O 1
ATOM 1952 N N . ARG A 1 254 ? 14.98 -16.294 -11.868 1 97.75 254 ARG A N 1
ATOM 1953 C CA . ARG A 1 254 ? 14.555 -17.47 -11.117 1 97.75 254 ARG A CA 1
ATOM 1954 C C . ARG A 1 254 ? 13.299 -17.176 -10.304 1 97.75 254 ARG A C 1
ATOM 1956 O O . ARG A 1 254 ? 12.674 -18.091 -9.763 1 97.75 254 ARG A O 1
ATOM 1963 N N . VAL A 1 255 ? 12.925 -15.9 -10.232 1 98.56 255 VAL A N 1
ATOM 1964 C CA . VAL A 1 255 ? 11.633 -15.497 -9.688 1 98.56 255 VAL A CA 1
ATOM 1965 C C . VAL A 1 255 ? 10.611 -15.378 -10.817 1 98.56 255 VAL A C 1
ATOM 1967 O O . VAL A 1 255 ? 10.801 -14.599 -11.754 1 98.56 255 VAL A O 1
ATOM 1970 N N . ILE A 1 256 ? 9.528 -16.118 -10.714 1 98.78 256 ILE A N 1
ATOM 1971 C CA . ILE A 1 256 ? 8.586 -16.225 -11.823 1 98.78 256 ILE A CA 1
ATOM 1972 C C . ILE A 1 256 ? 7.282 -15.517 -11.462 1 98.78 256 ILE A C 1
ATOM 1974 O O . ILE A 1 256 ? 6.434 -16.081 -10.767 1 98.78 256 ILE A O 1
ATOM 1978 N N . PRO A 1 257 ? 7.07 -14.357 -11.884 1 98.4 257 PRO A N 1
ATOM 1979 C CA . PRO A 1 257 ? 5.742 -13.739 -11.88 1 98.4 257 PRO A CA 1
ATOM 1980 C C . PRO A 1 257 ? 4.882 -14.18 -13.062 1 98.4 257 PRO A C 1
ATOM 1982 O O . PRO A 1 257 ? 5.196 -13.86 -14.212 1 98.4 257 PRO A O 1
ATOM 1985 N N . VAL A 1 258 ? 3.802 -14.777 -12.78 1 97.51 258 VAL A N 1
ATOM 1986 C CA . VAL A 1 258 ? 3.044 -15.413 -13.853 1 97.51 258 VAL A CA 1
ATOM 1987 C C . VAL A 1 258 ? 2.383 -14.345 -14.722 1 97.51 258 VAL A C 1
ATOM 1989 O O . VAL A 1 258 ? 1.997 -14.615 -15.862 1 97.51 258 VAL A O 1
ATOM 1992 N N . HIS A 1 259 ? 2.291 -13.103 -14.195 1 97.72 259 HIS A N 1
ATOM 1993 C CA . HIS A 1 259 ? 1.683 -12.009 -14.943 1 97.72 259 HIS A CA 1
ATOM 1994 C C . HIS A 1 259 ? 2.718 -11.28 -15.793 1 97.72 259 HIS A C 1
ATOM 1996 O O . HIS A 1 259 ? 2.378 -10.355 -16.535 1 97.72 259 HIS A O 1
ATOM 2002 N N . GLU A 1 260 ? 3.934 -11.728 -15.803 1 97.82 260 GLU A N 1
ATOM 2003 C CA . GLU A 1 260 ? 5.019 -11.078 -16.531 1 97.82 260 GLU A CA 1
ATOM 2004 C C . GLU A 1 260 ? 5.03 -11.499 -17.998 1 97.82 260 GLU A C 1
ATOM 2006 O O . GLU A 1 260 ? 5.339 -12.649 -18.317 1 97.82 260 GLU A O 1
ATOM 2011 N N . ASP A 1 261 ? 4.823 -10.538 -18.839 1 97.15 261 ASP A N 1
ATOM 2012 C CA . ASP A 1 261 ? 4.774 -10.823 -20.269 1 97.15 261 ASP A CA 1
ATOM 2013 C C . ASP A 1 261 ? 6.146 -11.24 -20.794 1 97.15 261 ASP A C 1
ATOM 2015 O O . ASP A 1 261 ? 6.242 -11.985 -21.772 1 97.15 261 ASP A O 1
ATOM 2019 N N . ARG A 1 262 ? 7.224 -10.889 -20.249 1 97.74 262 ARG A N 1
ATOM 2020 C CA . ARG A 1 262 ? 8.58 -11.139 -20.726 1 97.74 262 ARG A CA 1
ATOM 2021 C C . ARG A 1 262 ? 8.998 -12.581 -20.459 1 97.74 262 ARG A C 1
ATOM 2023 O O . ARG A 1 262 ? 10.053 -13.022 -20.919 1 97.74 262 ARG A O 1
ATOM 2030 N N . LEU A 1 263 ? 8.177 -13.304 -19.73 1 98.6 263 LEU A N 1
ATOM 2031 C CA . LEU A 1 263 ? 8.508 -14.719 -19.599 1 98.6 263 LEU A CA 1
ATOM 2032 C C . LEU A 1 263 ? 8.68 -15.366 -20.969 1 98.6 263 LEU A C 1
ATOM 2034 O O . LEU A 1 263 ? 9.534 -16.237 -21.146 1 98.6 263 LEU A O 1
ATOM 2038 N N . ARG A 1 264 ? 7.889 -14.923 -21.894 1 97.87 264 ARG A N 1
ATOM 2039 C CA . ARG A 1 264 ? 7.886 -15.513 -23.229 1 97.87 264 ARG A CA 1
ATOM 2040 C C . ARG A 1 264 ? 9.203 -15.245 -23.949 1 97.87 264 ARG A C 1
ATOM 2042 O O . ARG A 1 264 ? 9.547 -15.943 -24.906 1 97.87 264 ARG A O 1
ATOM 2049 N N . THR A 1 265 ? 9.978 -14.215 -23.571 1 97.9 265 THR A N 1
ATOM 2050 C CA . THR A 1 265 ? 11.252 -13.896 -24.205 1 97.9 265 THR A CA 1
ATOM 2051 C C . THR A 1 265 ? 12.419 -14.302 -23.308 1 97.9 265 THR A C 1
ATOM 2053 O O . THR A 1 265 ? 13.566 -14.348 -23.756 1 97.9 265 THR A O 1
ATOM 2056 N N . THR A 1 266 ? 12.149 -14.605 -22.083 1 97.99 266 THR A N 1
ATOM 2057 C CA . THR A 1 266 ? 13.178 -14.976 -21.118 1 97.99 266 THR A CA 1
ATOM 2058 C C . THR A 1 266 ? 13.457 -16.475 -21.177 1 97.99 266 THR A C 1
ATOM 2060 O O . THR A 1 266 ? 14.583 -16.912 -20.928 1 97.99 266 THR A O 1
ATOM 2063 N N . PHE A 1 267 ? 12.453 -17.231 -21.522 1 98.48 267 PHE A N 1
ATOM 2064 C CA . PHE A 1 267 ? 12.525 -18.686 -21.563 1 98.48 267 PHE A CA 1
ATOM 2065 C C . PHE A 1 267 ? 12.059 -19.214 -22.914 1 98.48 267 PHE A C 1
ATOM 2067 O O . PHE A 1 267 ? 11.424 -18.49 -23.684 1 98.48 267 PHE A O 1
ATOM 2074 N N . PRO A 1 268 ? 12.427 -20.491 -23.222 1 98.4 268 PRO A N 1
ATOM 2075 C CA . PRO A 1 268 ? 11.81 -21.084 -24.41 1 98.4 268 PRO A CA 1
ATOM 2076 C C . PRO A 1 268 ? 10.284 -21.036 -24.369 1 98.4 268 PRO A C 1
ATOM 2078 O O . PRO A 1 268 ? 9.683 -21.295 -23.323 1 98.4 268 PRO A O 1
ATOM 2081 N N . SER A 1 269 ? 9.649 -20.607 -25.484 1 98.64 269 SER A N 1
ATOM 2082 C CA . SER A 1 269 ? 8.199 -20.438 -25.51 1 98.64 269 SER A CA 1
ATOM 2083 C C . SER A 1 269 ? 7.639 -20.68 -26.908 1 98.64 269 SER A C 1
ATOM 2085 O O . SER A 1 269 ? 8.396 -20.803 -27.873 1 98.64 269 SER A O 1
ATOM 2087 N N . ARG A 1 270 ? 6.372 -20.863 -27.011 1 98.1 270 ARG A N 1
ATOM 2088 C CA . ARG A 1 270 ? 5.672 -20.937 -28.289 1 98.1 270 ARG A CA 1
ATOM 2089 C C . ARG A 1 270 ? 4.283 -20.317 -28.189 1 98.1 270 ARG A C 1
ATOM 2091 O O . ARG A 1 270 ? 3.697 -20.263 -27.105 1 98.1 270 ARG A O 1
ATOM 2098 N N . LEU A 1 271 ? 3.784 -19.836 -29.283 1 98.09 271 LEU A N 1
ATOM 2099 C CA . LEU A 1 271 ? 2.417 -19.348 -29.424 1 98.09 271 LEU A CA 1
ATOM 2100 C C . LEU A 1 271 ? 1.493 -20.454 -29.923 1 98.09 271 LEU A C 1
ATOM 2102 O O . LEU A 1 271 ? 1.802 -21.13 -30.907 1 98.09 271 LEU A O 1
ATOM 2106 N N . THR A 1 272 ? 0.479 -20.634 -29.271 1 97.92 272 THR A N 1
ATOM 2107 C CA . THR A 1 272 ? -0.473 -21.657 -29.688 1 97.92 272 THR A CA 1
ATOM 2108 C C . THR A 1 272 ? -1.346 -21.149 -30.832 1 97.92 272 THR A C 1
ATOM 2110 O O . THR A 1 272 ? -1.303 -19.965 -31.175 1 97.92 272 THR A O 1
ATOM 2113 N N . ASP A 1 273 ? -2.183 -22.02 -31.375 1 96.74 273 ASP A N 1
ATOM 2114 C CA . ASP A 1 273 ? -3.122 -21.653 -32.431 1 96.74 273 ASP A CA 1
ATOM 2115 C C . ASP A 1 273 ? -4.218 -20.734 -31.896 1 96.74 273 ASP A C 1
ATOM 2117 O O . ASP A 1 273 ? -4.908 -20.067 -32.67 1 96.74 273 ASP A O 1
ATOM 2121 N N . ARG A 1 274 ? -4.272 -20.637 -30.596 1 96.85 274 ARG A N 1
ATOM 2122 C CA . ARG A 1 274 ? -5.288 -19.814 -29.949 1 96.85 274 ARG A CA 1
ATOM 2123 C C . ARG A 1 274 ? -4.722 -18.454 -29.556 1 96.85 274 ARG A C 1
ATOM 2125 O O . ARG A 1 274 ? -5.411 -17.647 -28.926 1 96.85 274 ARG A O 1
ATOM 2132 N N . GLY A 1 275 ? -3.498 -18.266 -29.87 1 97.11 275 GLY A N 1
ATOM 2133 C CA . GLY A 1 275 ? -2.856 -17.001 -29.548 1 97.11 275 GLY A CA 1
ATOM 2134 C C . GLY A 1 275 ? -2.421 -16.905 -28.098 1 97.11 275 GLY A C 1
ATOM 2135 O O . GLY A 1 275 ? -2.341 -15.809 -27.54 1 97.11 275 GLY A O 1
ATOM 2136 N N . LEU A 1 276 ? -2.245 -18.051 -27.468 1 98.03 276 LEU A N 1
ATOM 2137 C CA . LEU A 1 276 ? -1.822 -18.106 -26.073 1 98.03 276 LEU A CA 1
ATOM 2138 C C . LEU A 1 276 ? -0.368 -18.553 -25.963 1 98.03 276 LEU A C 1
ATOM 2140 O O . LEU A 1 276 ? 0.083 -19.407 -26.73 1 98.03 276 LEU A O 1
ATOM 2144 N N . GLN A 1 277 ? 0.311 -18.007 -25.023 1 98.43 277 GLN A N 1
ATOM 2145 C CA . GLN A 1 277 ? 1.718 -18.342 -24.837 1 98.43 277 GLN A CA 1
ATOM 2146 C C . GLN A 1 277 ? 1.878 -19.579 -23.958 1 98.43 277 GLN A C 1
ATOM 2148 O O . GLN A 1 277 ? 1.166 -19.737 -22.964 1 98.43 277 GLN A O 1
ATOM 2153 N N . VAL A 1 278 ? 2.739 -20.484 -24.332 1 98.82 278 VAL A N 1
ATOM 2154 C CA . VAL A 1 278 ? 3.268 -21.565 -23.507 1 98.82 278 VAL A CA 1
ATOM 2155 C C . VAL A 1 278 ? 4.754 -21.332 -23.24 1 98.82 278 VAL A C 1
ATOM 2157 O O . VAL A 1 278 ? 5.552 -21.239 -24.176 1 98.82 278 VAL A O 1
ATOM 2160 N N . VAL A 1 279 ? 5.146 -21.221 -21.984 1 98.86 279 VAL A N 1
ATOM 2161 C CA . VAL A 1 279 ? 6.523 -20.925 -21.604 1 98.86 279 VAL A CA 1
ATOM 2162 C C . VAL A 1 279 ? 7.103 -22.094 -20.811 1 98.86 279 VAL A C 1
ATOM 2164 O O . VAL A 1 279 ? 6.467 -22.598 -19.882 1 98.86 279 VAL A O 1
ATOM 2167 N N . GLU A 1 280 ? 8.264 -22.565 -21.163 1 98.69 280 GLU A N 1
ATOM 2168 C CA . GLU A 1 280 ? 8.93 -23.685 -20.505 1 98.69 280 GLU A CA 1
ATOM 2169 C C . GLU A 1 280 ? 10.053 -23.201 -19.592 1 98.69 280 GLU A C 1
ATOM 2171 O O . GLU A 1 280 ? 11.107 -22.775 -20.068 1 98.69 280 GLU A O 1
ATOM 2176 N N . ILE A 1 281 ? 9.872 -23.374 -18.302 1 98.13 281 ILE A N 1
ATOM 2177 C CA . ILE A 1 281 ? 10.801 -22.874 -17.294 1 98.13 281 ILE A CA 1
ATOM 2178 C C . ILE A 1 281 ? 11.903 -23.904 -17.052 1 98.13 281 ILE A C 1
ATOM 2180 O O . ILE A 1 281 ? 13.082 -23.553 -16.969 1 98.13 281 ILE A O 1
ATOM 2184 N N . ALA A 1 282 ? 11.463 -25.104 -16.901 1 96.59 282 ALA A N 1
ATOM 2185 C CA . ALA A 1 282 ? 12.356 -26.234 -16.657 1 96.59 282 ALA A CA 1
ATOM 2186 C C . ALA A 1 282 ? 11.785 -27.521 -17.246 1 96.59 282 ALA A C 1
ATOM 2188 O O . ALA A 1 282 ? 10.566 -27.706 -17.284 1 96.59 282 ALA A O 1
ATOM 2189 N N . LEU A 1 283 ? 12.63 -28.386 -17.647 1 95.52 283 LEU A N 1
ATOM 2190 C CA . LEU A 1 283 ? 12.231 -29.671 -18.21 1 95.52 283 LEU A CA 1
ATOM 2191 C C . LEU A 1 283 ? 12.971 -30.817 -17.529 1 95.52 283 LEU A C 1
ATOM 2193 O O . LEU A 1 283 ? 14.203 -30.854 -17.531 1 95.52 283 LEU A O 1
ATOM 2197 N N . ALA A 1 284 ? 12.185 -31.679 -16.917 1 93.37 284 ALA A N 1
ATOM 2198 C CA . ALA A 1 284 ? 12.775 -32.845 -16.266 1 93.37 284 ALA A CA 1
ATOM 2199 C C . ALA A 1 284 ? 13.295 -33.844 -17.297 1 93.37 284 ALA A C 1
ATOM 2201 O O . ALA A 1 284 ? 12.829 -33.867 -18.438 1 93.37 284 ALA A O 1
ATOM 2202 N N . LYS A 1 285 ? 14.217 -34.671 -16.824 1 88.43 285 LYS A N 1
ATOM 2203 C CA . LYS A 1 285 ? 14.78 -35.67 -17.727 1 88.43 285 LYS A CA 1
ATOM 2204 C C . LYS A 1 285 ? 13.705 -36.632 -18.223 1 88.43 285 LYS A C 1
ATOM 2206 O O . LYS A 1 285 ? 12.911 -37.145 -17.431 1 88.43 285 LYS A O 1
ATOM 2211 N N . GLY A 1 286 ? 13.654 -36.797 -19.505 1 88.98 286 GLY A N 1
ATOM 2212 C CA . GLY A 1 286 ? 12.74 -37.754 -20.109 1 88.98 286 GLY A CA 1
ATOM 2213 C C . GLY A 1 286 ? 11.387 -37.157 -20.445 1 88.98 286 GLY A C 1
ATOM 2214 O O . GLY A 1 286 ? 10.571 -37.793 -21.116 1 88.98 286 GLY A O 1
ATOM 2215 N N . GLU A 1 287 ? 11.148 -35.97 -19.994 1 93.18 287 GLU A N 1
ATOM 2216 C CA . GLU A 1 287 ? 9.882 -35.307 -20.292 1 93.18 287 GLU A CA 1
ATOM 2217 C C . GLU A 1 287 ? 9.919 -34.638 -21.663 1 93.18 287 GLU A C 1
ATOM 2219 O O . GLU A 1 287 ? 10.936 -34.057 -22.048 1 93.18 287 GLU A O 1
ATOM 2224 N N . LYS A 1 288 ? 8.862 -34.726 -22.324 1 94.49 288 LYS A N 1
ATOM 2225 C CA . LYS A 1 288 ? 8.766 -34.076 -23.628 1 94.49 288 LYS A CA 1
ATOM 2226 C C . LYS A 1 288 ? 8.513 -32.579 -23.479 1 94.49 288 LYS A C 1
ATOM 2228 O O . LYS A 1 288 ? 7.728 -32.159 -22.626 1 94.49 288 LYS A O 1
ATOM 2233 N N . SER A 1 289 ? 9.185 -31.834 -24.3 1 97.53 289 SER A N 1
ATOM 2234 C CA . SER A 1 289 ? 8.989 -30.388 -24.307 1 97.53 289 SER A CA 1
ATOM 2235 C C . SER A 1 289 ? 7.601 -30.02 -24.819 1 97.53 289 SER A C 1
ATOM 2237 O O . SER A 1 289 ? 7.107 -30.62 -25.775 1 97.53 289 SER A O 1
ATOM 2239 N N . CYS A 1 290 ? 6.983 -29.004 -24.218 1 97.38 290 CYS A N 1
ATOM 2240 C CA . CYS A 1 290 ? 5.695 -28.506 -24.688 1 97.38 290 CYS A CA 1
ATOM 2241 C C . CYS A 1 290 ? 5.878 -27.309 -25.613 1 97.38 290 CYS A C 1
ATOM 2243 O O . CYS A 1 290 ? 4.898 -26.711 -26.062 1 97.38 290 CYS A O 1
ATOM 2245 N N . VAL A 1 291 ? 7.057 -26.84 -25.773 1 97.6 291 VAL A N 1
ATOM 2246 C CA . VAL A 1 291 ? 7.272 -25.647 -26.585 1 97.6 291 VAL A CA 1
ATOM 2247 C C . VAL A 1 291 ? 8.085 -26.007 -27.827 1 97.6 291 VAL A C 1
ATOM 2249 O O . VAL A 1 291 ? 8.299 -25.165 -28.702 1 97.6 291 VAL A O 1
ATOM 2252 N N . ALA A 1 292 ? 8.793 -27.074 -27.94 1 88.17 292 ALA A N 1
ATOM 2253 C CA . ALA A 1 292 ? 9.551 -27.518 -29.106 1 88.17 292 ALA A CA 1
ATOM 2254 C C . ALA A 1 292 ? 8.666 -28.305 -30.069 1 88.17 292 ALA A C 1
ATOM 2256 O O . ALA A 1 292 ? 7.665 -28.896 -29.658 1 88.17 292 ALA A O 1
ATOM 2257 N N . MET B 1 1 ? -17.759 27.833 23.136 1 61.76 1 MET B N 1
ATOM 2258 C CA . MET B 1 1 ? -16.943 28.744 22.338 1 61.76 1 MET B CA 1
ATOM 2259 C C . MET B 1 1 ? -15.664 28.06 21.868 1 61.76 1 MET B C 1
ATOM 2261 O O . MET B 1 1 ? -15.136 27.183 22.553 1 61.76 1 MET B O 1
ATOM 2265 N N . ALA B 1 2 ? -15.278 28.374 20.62 1 75.21 2 ALA B N 1
ATOM 2266 C CA . ALA B 1 2 ? -14.066 27.76 20.083 1 75.21 2 ALA B CA 1
ATOM 2267 C C . ALA B 1 2 ? -12.835 28.191 20.876 1 75.21 2 ALA B C 1
ATOM 2269 O O . ALA B 1 2 ? -12.638 29.382 21.13 1 75.21 2 ALA B O 1
ATOM 2270 N N . HIS B 1 3 ? -12.152 27.257 21.354 1 87.72 3 HIS B N 1
ATOM 2271 C CA . HIS B 1 3 ? -10.939 27.504 22.125 1 87.72 3 HIS B CA 1
ATOM 2272 C C . HIS B 1 3 ? -9.788 27.932 21.221 1 87.72 3 HIS B C 1
ATOM 2274 O O . HIS B 1 3 ? -8.986 28.79 21.594 1 87.72 3 HIS B O 1
ATOM 2280 N N . TYR B 1 4 ? -9.795 27.434 20.005 1 95.67 4 TYR B N 1
ATOM 2281 C CA . TYR B 1 4 ? -8.732 27.742 19.054 1 95.67 4 TYR B CA 1
ATOM 2282 C C . TYR B 1 4 ? -9.299 28.376 17.79 1 95.67 4 TYR B C 1
ATOM 2284 O O . TYR B 1 4 ? -10.357 27.969 17.304 1 95.67 4 TYR B O 1
ATOM 2292 N N . SER B 1 5 ? -8.641 29.458 17.318 1 97.31 5 SER B N 1
ATOM 2293 C CA . SER B 1 5 ? -8.728 29.793 15.901 1 97.31 5 SER B CA 1
ATOM 2294 C C . SER B 1 5 ? -7.824 28.895 15.064 1 97.31 5 SER B C 1
ATOM 2296 O O . SER B 1 5 ? -6.71 28.567 15.477 1 97.31 5 SER B O 1
ATOM 2298 N N . ILE B 1 6 ? -8.313 28.515 13.906 1 98.46 6 ILE B N 1
ATOM 2299 C CA . ILE B 1 6 ? -7.598 27.538 13.091 1 98.46 6 ILE B CA 1
ATOM 2300 C C . ILE B 1 6 ? -7.549 28.012 11.641 1 98.46 6 ILE B C 1
ATOM 2302 O O . ILE B 1 6 ? -8.583 28.339 11.053 1 98.46 6 ILE B O 1
ATOM 2306 N N . TRP B 1 7 ? -6.345 28.042 11.077 1 98.74 7 TRP B N 1
ATOM 2307 C CA . TRP B 1 7 ? -6.155 28.388 9.672 1 98.74 7 TRP B CA 1
ATOM 2308 C C . TRP B 1 7 ? -5.252 27.373 8.978 1 98.74 7 TRP B C 1
ATOM 2310 O O . TRP B 1 7 ? -4.372 26.783 9.608 1 98.74 7 TRP B O 1
ATOM 2320 N N . VAL B 1 8 ? -5.486 27.11 7.724 1 98.86 8 VAL B N 1
ATOM 2321 C CA . VAL B 1 8 ? -4.57 26.403 6.835 1 98.86 8 VAL B CA 1
ATOM 2322 C C . VAL B 1 8 ? -3.925 27.391 5.865 1 98.86 8 VAL B C 1
ATOM 2324 O O . VAL B 1 8 ? -4.623 28.086 5.122 1 98.86 8 VAL B O 1
ATOM 2327 N N . LEU B 1 9 ? -2.62 27.487 5.894 1 98.81 9 LEU B N 1
ATOM 2328 C CA . LEU B 1 9 ? -1.882 28.498 5.146 1 98.81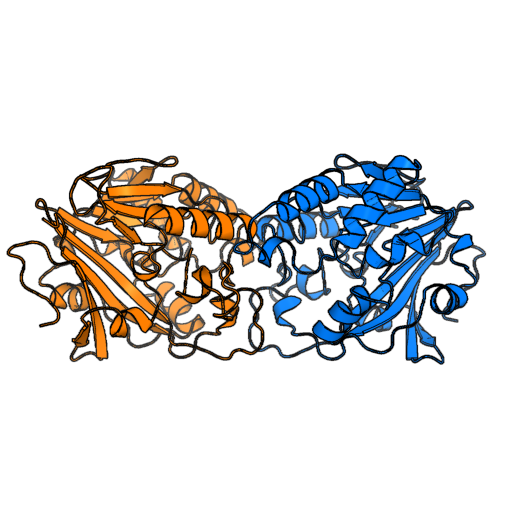 9 LEU B CA 1
ATOM 2329 C C . LEU B 1 9 ? -1.002 27.851 4.081 1 98.81 9 LEU B C 1
ATOM 2331 O O . LEU B 1 9 ? -0.007 27.199 4.405 1 98.81 9 LEU B O 1
ATOM 2335 N N . GLU B 1 10 ? -1.343 28.033 2.831 1 98.64 10 GLU B N 1
ATOM 2336 C CA . GLU B 1 10 ? -0.549 27.524 1.717 1 98.64 10 GLU B CA 1
ATOM 2337 C C . GLU B 1 10 ? 0.808 28.218 1.644 1 98.64 10 GLU B C 1
ATOM 2339 O O . GLU B 1 10 ? 0.898 29.436 1.813 1 98.64 10 GLU B O 1
ATOM 2344 N N . TYR B 1 11 ? 1.895 27.473 1.413 1 98.3 11 TYR B N 1
ATOM 2345 C CA . TYR B 1 11 ? 3.208 28.097 1.287 1 98.3 11 TYR B CA 1
ATOM 2346 C C . TYR B 1 11 ? 3.877 27.701 -0.024 1 98.3 11 TYR B C 1
ATOM 2348 O O . TYR B 1 11 ? 4.897 28.279 -0.406 1 98.3 11 TYR B O 1
ATOM 2356 N N . ALA B 1 12 ? 3.356 26.721 -0.74 1 98.05 12 ALA B N 1
ATOM 2357 C CA . ALA B 1 12 ? 3.771 26.218 -2.047 1 98.05 12 ALA B CA 1
ATOM 2358 C C . ALA B 1 12 ? 2.729 25.264 -2.623 1 98.05 12 ALA B C 1
ATOM 2360 O O . ALA B 1 12 ? 1.69 25.023 -2.005 1 98.05 12 ALA B O 1
ATOM 2361 N N . ALA B 1 13 ? 3.001 24.761 -3.887 1 97.96 13 ALA B N 1
ATOM 2362 C CA . ALA B 1 13 ? 2.074 23.773 -4.432 1 97.96 13 ALA B CA 1
ATOM 2363 C C . ALA B 1 13 ? 2.73 22.959 -5.544 1 97.96 13 ALA B C 1
ATOM 2365 O O . ALA B 1 13 ? 3.752 23.368 -6.101 1 97.96 13 ALA B O 1
ATOM 2366 N N . VAL B 1 14 ? 2.246 21.837 -5.739 1 96.55 14 VAL B N 1
ATOM 2367 C CA . VAL B 1 14 ? 2.419 2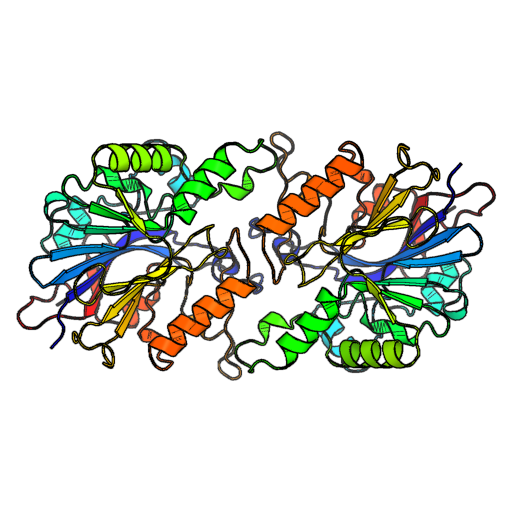1.112 -6.994 1 96.55 14 VAL B CA 1
ATOM 2368 C C . VAL B 1 14 ? 1.175 21.282 -7.864 1 96.55 14 VAL B C 1
ATOM 2370 O O . VAL B 1 14 ? 0.102 20.775 -7.529 1 96.55 14 VAL B O 1
ATOM 2373 N N . GLU B 1 15 ? 1.301 21.899 -9.018 1 95.52 15 GLU B N 1
ATOM 2374 C CA . GLU B 1 15 ? 0.137 22.265 -9.819 1 95.52 15 GLU B CA 1
ATOM 2375 C C . GLU B 1 15 ? -0.473 21.042 -10.498 1 95.52 15 GLU B C 1
ATOM 2377 O O . GLU B 1 15 ? -1.692 20.955 -10.655 1 95.52 15 GLU B O 1
ATOM 2382 N N . LYS B 1 16 ? 0.39 20.185 -10.948 1 91.79 16 LYS B N 1
ATOM 2383 C CA . LYS B 1 16 ? -0.052 18.985 -11.653 1 91.79 16 LYS B CA 1
ATOM 2384 C C . LYS B 1 16 ? 0.432 17.723 -10.946 1 91.79 16 LYS B C 1
ATOM 2386 O O . LYS B 1 16 ? 1.359 17.059 -11.414 1 91.79 16 LYS B O 1
ATOM 2391 N N . PHE B 1 17 ? -0.316 17.342 -9.923 1 91.46 17 PHE B N 1
ATOM 2392 C CA . PHE B 1 17 ? 0.025 16.151 -9.154 1 91.46 17 PHE B CA 1
ATOM 2393 C C . PHE B 1 17 ? -0.798 14.954 -9.617 1 91.46 17 PHE B C 1
ATOM 2395 O O . PHE B 1 17 ? -2.019 15.049 -9.753 1 91.46 17 PHE B O 1
ATOM 2402 N N . PRO B 1 18 ? -0.134 13.901 -9.872 1 87.17 18 PRO B N 1
ATOM 2403 C CA . PRO B 1 18 ? -0.897 12.756 -10.375 1 87.17 18 PRO B CA 1
ATOM 2404 C C . PRO B 1 18 ? -1.996 12.31 -9.412 1 87.17 18 PRO B C 1
ATOM 2406 O O . PRO B 1 18 ? -1.728 12.071 -8.232 1 87.17 18 PRO B O 1
ATOM 2409 N N . PHE B 1 19 ? -3.136 12.168 -9.913 1 87.75 19 PHE B N 1
ATOM 2410 C CA . PHE B 1 19 ? -4.277 11.805 -9.081 1 87.75 19 PHE B CA 1
ATOM 2411 C C . PHE B 1 19 ? -4.104 10.404 -8.506 1 87.75 19 PHE B C 1
ATOM 2413 O O . PHE B 1 19 ? -4.57 10.119 -7.402 1 87.75 19 PHE B O 1
ATOM 2420 N N . SER B 1 20 ? -3.344 9.523 -9.12 1 84.59 20 SER B N 1
ATOM 2421 C CA . SER B 1 20 ? -3.131 8.15 -8.673 1 84.59 20 SER B CA 1
ATOM 2422 C C . SER B 1 20 ? -2.315 8.108 -7.386 1 84.59 20 SER B C 1
ATOM 2424 O O . SER B 1 20 ? -2.343 7.113 -6.659 1 84.59 20 SER B O 1
ATOM 2426 N N . VAL B 1 21 ? -1.631 9.199 -7.118 1 88.63 21 VAL B N 1
ATOM 2427 C CA . VAL B 1 21 ? -0.869 9.273 -5.876 1 88.63 21 VAL B CA 1
ATOM 2428 C C . VAL B 1 21 ? -1.776 9.743 -4.74 1 88.63 21 VAL B C 1
ATOM 2430 O O . VAL B 1 21 ? -1.514 9.457 -3.57 1 88.63 21 VAL B O 1
ATOM 2433 N N . MET B 1 22 ? -2.855 10.413 -5.122 1 91.18 22 MET B N 1
ATOM 2434 C CA . MET B 1 22 ? -3.811 10.897 -4.13 1 91.18 22 MET B CA 1
ATOM 2435 C C . MET B 1 22 ? -4.823 9.812 -3.776 1 91.18 22 MET B C 1
ATOM 2437 O O . MET B 1 22 ? -5.345 9.786 -2.66 1 91.18 22 MET B O 1
ATOM 2441 N N . MET B 1 23 ? -5.076 9.057 -4.777 1 89.4 23 MET B N 1
ATOM 2442 C CA . MET B 1 23 ? -6.078 8.005 -4.631 1 89.4 23 MET B CA 1
ATOM 2443 C C . MET B 1 23 ? -5.553 6.676 -5.163 1 89.4 23 MET B C 1
ATOM 2445 O O . MET B 1 23 ? -5.132 6.587 -6.318 1 89.4 23 MET B O 1
ATOM 2449 N N . TYR B 1 24 ? -5.649 5.691 -4.298 1 87.96 24 TYR B N 1
ATOM 2450 C CA . TYR B 1 24 ? -5.154 4.375 -4.684 1 87.96 24 TYR B CA 1
ATOM 2451 C C . TYR B 1 24 ? -6.087 3.716 -5.693 1 87.96 24 TYR B C 1
ATOM 2453 O O . TYR B 1 24 ? -7.308 3.728 -5.52 1 87.96 24 TYR B O 1
ATOM 2461 N N . GLY B 1 25 ? -5.667 3.113 -6.73 1 71.68 25 GLY B N 1
ATOM 2462 C CA . GLY B 1 25 ? -6.484 2.349 -7.66 1 71.68 25 GLY B CA 1
ATOM 2463 C C . GLY B 1 25 ? -6.746 3.08 -8.963 1 71.68 25 GLY B C 1
ATOM 2464 O O . GLY B 1 25 ? -6.357 2.609 -10.034 1 71.68 25 GLY B O 1
ATOM 2465 N N . PRO B 1 26 ? -7.562 4.334 -8.846 1 59.27 26 PRO B N 1
ATOM 2466 C CA . PRO B 1 26 ? -7.983 4.985 -10.088 1 59.27 26 PRO B CA 1
ATOM 2467 C C . PRO B 1 26 ? -6.808 5.338 -10.997 1 59.27 26 PRO B C 1
ATOM 2469 O O . PRO B 1 26 ? -5.825 5.928 -10.541 1 59.27 26 PRO B O 1
ATOM 2472 N N . GLN B 1 27 ? -6.815 4.632 -12.075 1 60.77 27 GLN B N 1
ATOM 2473 C CA . GLN B 1 27 ? -5.75 4.87 -13.044 1 60.77 27 GLN B CA 1
ATOM 2474 C C . GLN B 1 27 ? -6.191 5.863 -14.115 1 60.77 27 GLN B C 1
ATOM 2476 O O . GLN B 1 27 ? -7.388 6.02 -14.367 1 60.77 27 GLN B O 1
ATOM 2481 N N . HIS B 1 28 ? -5.38 6.774 -14.522 1 60.59 28 HIS B N 1
ATOM 2482 C CA . HIS B 1 28 ? -5.523 7.691 -15.647 1 60.59 28 HIS B CA 1
ATOM 2483 C C . HIS B 1 28 ? -6.498 8.817 -15.319 1 60.59 28 HIS B C 1
ATOM 2485 O O . HIS B 1 28 ? -7.312 9.204 -16.16 1 60.59 28 HIS B O 1
ATOM 2491 N N . GLN B 1 29 ? -6.498 9.056 -14.045 1 68.87 29 GLN B N 1
ATOM 2492 C CA . GLN B 1 29 ? -7.47 10.094 -13.719 1 68.87 29 GLN B CA 1
ATOM 2493 C C . GLN B 1 29 ? -6.832 11.479 -13.766 1 68.87 29 GLN B C 1
ATOM 2495 O O . GLN B 1 29 ? -7.348 12.427 -13.169 1 68.87 29 GLN B O 1
ATOM 2500 N N . GLY B 1 30 ? -5.729 11.557 -14.37 1 81.88 30 GLY B N 1
ATOM 2501 C CA . GLY B 1 30 ? -5.132 12.863 -14.604 1 81.88 30 GLY B CA 1
ATOM 2502 C C . GLY B 1 30 ? -4.385 13.403 -13.4 1 81.88 30 GLY B C 1
ATOM 2503 O O . GLY B 1 30 ? -3.693 12.655 -12.706 1 81.88 30 GLY B O 1
ATOM 2504 N N . THR B 1 31 ? -4.327 14.809 -13.285 1 89.38 31 THR B N 1
ATOM 2505 C CA . THR B 1 31 ? -3.584 15.483 -12.226 1 89.38 31 THR B CA 1
ATOM 2506 C C . THR B 1 31 ? -4.477 16.473 -11.484 1 89.38 31 THR B C 1
ATOM 2508 O O . THR B 1 31 ? -5.555 16.828 -11.966 1 89.38 31 THR B O 1
ATOM 2511 N N . ARG B 1 32 ? -4.087 16.859 -10.289 1 91.83 32 ARG B N 1
ATOM 2512 C CA . ARG B 1 32 ? -4.729 17.879 -9.467 1 91.83 32 ARG B CA 1
ATOM 2513 C C . ARG B 1 32 ? -3.691 18.732 -8.744 1 91.83 32 ARG B C 1
ATOM 2515 O O . ARG B 1 32 ? -2.563 18.289 -8.519 1 91.83 32 ARG B O 1
ATOM 2522 N N . LYS B 1 33 ? -4.144 19.953 -8.449 1 95.86 33 LYS B N 1
ATOM 2523 C CA . LYS B 1 33 ? -3.274 20.792 -7.63 1 95.86 33 LYS B CA 1
ATOM 2524 C C . LYS B 1 33 ? -3.125 20.22 -6.223 1 95.86 33 LYS B C 1
ATOM 2526 O O . LYS B 1 33 ? -4.108 19.795 -5.612 1 95.86 33 LYS B O 1
ATOM 2531 N N . LEU B 1 34 ? -1.935 20.145 -5.742 1 96.78 34 LEU B N 1
ATOM 2532 C CA . LEU B 1 34 ? -1.606 19.724 -4.384 1 96.78 34 LEU B CA 1
ATOM 2533 C C . LEU B 1 34 ? -0.953 20.861 -3.605 1 96.78 34 LEU B C 1
ATOM 2535 O O . LEU B 1 34 ? 0.245 21.112 -3.753 1 96.78 34 LEU B O 1
ATOM 2539 N N . PRO B 1 35 ? -1.703 21.533 -2.768 1 98.19 35 PRO B N 1
ATOM 2540 C CA . PRO B 1 35 ? -1.108 22.583 -1.939 1 98.19 35 PRO B CA 1
ATOM 2541 C C . PRO B 1 35 ? -0.202 22.027 -0.842 1 98.19 35 PRO B C 1
ATOM 2543 O O . PRO B 1 35 ? -0.486 20.965 -0.283 1 98.19 35 PRO B O 1
ATOM 2546 N N . TYR B 1 36 ? 0.843 22.682 -0.598 1 98.1 36 TYR B N 1
ATOM 2547 C CA . TYR B 1 36 ? 1.63 22.529 0.62 1 98.1 36 TYR B CA 1
ATOM 2548 C C . TYR B 1 36 ? 1.257 23.591 1.648 1 98.1 36 TYR B C 1
ATOM 2550 O O . TYR B 1 36 ? 1.291 24.788 1.353 1 98.1 36 TYR B O 1
ATOM 2558 N N . ALA B 1 37 ? 0.901 23.136 2.843 1 98.24 37 ALA B N 1
ATOM 2559 C CA . ALA B 1 37 ? 0.349 24.123 3.766 1 98.24 37 ALA B CA 1
ATOM 2560 C C . ALA B 1 37 ? 0.739 23.805 5.207 1 98.24 37 ALA B C 1
ATOM 2562 O O . ALA B 1 37 ? 1.046 22.656 5.534 1 98.24 37 ALA B O 1
ATOM 2563 N N . TYR B 1 38 ? 0.707 24.837 5.979 1 96.38 38 TYR B N 1
ATOM 2564 C CA . TYR B 1 38 ? 0.703 24.742 7.434 1 96.38 38 TYR B CA 1
ATOM 2565 C C . TYR B 1 38 ? -0.722 24.723 7.975 1 96.38 38 TYR B C 1
ATOM 2567 O O . TYR B 1 38 ? -1.617 25.353 7.407 1 96.38 38 TYR B O 1
ATOM 2575 N N . ALA B 1 39 ? -0.901 24.057 9.088 1 98.77 39 ALA B N 1
ATOM 2576 C CA . ALA B 1 39 ? -2.067 24.341 9.92 1 98.77 39 ALA B CA 1
ATOM 2577 C C . ALA B 1 39 ? -1.677 25.144 11.157 1 98.77 39 ALA B C 1
ATOM 2579 O O . ALA B 1 39 ? -0.827 24.714 11.941 1 98.77 39 ALA B O 1
ATOM 2580 N N . LEU B 1 40 ? -2.279 26.308 11.329 1 98.8 40 LEU B N 1
ATOM 2581 C CA . LEU B 1 40 ? -1.993 27.221 12.43 1 98.8 40 LEU B CA 1
ATOM 2582 C C . LEU B 1 40 ? -3.158 27.271 13.413 1 98.8 40 LEU B C 1
ATOM 2584 O O . LEU B 1 40 ? -4.307 27.47 13.011 1 98.8 40 LEU B O 1
ATOM 2588 N N . LEU B 1 41 ? -2.852 27.05 14.637 1 98.31 41 LEU B N 1
ATOM 2589 C CA . LEU B 1 41 ? -3.822 27.191 15.718 1 98.31 41 LEU B CA 1
ATOM 2590 C C . LEU B 1 41 ? -3.38 28.264 16.708 1 98.31 41 LEU B C 1
ATOM 2592 O O . LEU B 1 41 ? -2.21 28.313 17.095 1 98.31 41 LEU B O 1
ATOM 2596 N N . LYS B 1 42 ? -4.302 29.08 17.079 1 96.91 42 LYS B N 1
ATOM 2597 C CA . LYS B 1 42 ? -4.081 30.084 18.116 1 96.91 42 LYS B CA 1
ATOM 2598 C C . LYS B 1 42 ? -5.168 30.019 19.185 1 96.91 42 LYS B C 1
ATOM 2600 O O . LYS B 1 42 ? -6.359 30.013 18.868 1 96.91 42 LYS B O 1
ATOM 2605 N N . GLY B 1 43 ? -4.717 29.907 20.368 1 93.25 43 GLY B N 1
ATOM 2606 C CA . GLY B 1 43 ? -5.657 29.877 21.478 1 93.25 43 GLY B CA 1
ATOM 2607 C C . GLY B 1 43 ? -5.005 29.523 22.801 1 93.25 43 GLY B C 1
ATOM 2608 O O . GLY B 1 43 ? -3.981 28.838 22.831 1 93.25 43 GLY B O 1
ATOM 2609 N N . GLY B 1 44 ? -5.577 29.992 23.922 1 88.43 44 GLY B N 1
ATOM 2610 C CA . GLY B 1 44 ? -5.07 29.674 25.247 1 88.43 44 GLY B CA 1
ATOM 2611 C C . GLY B 1 44 ? -3.648 30.151 25.472 1 88.43 44 GLY B C 1
ATOM 2612 O O . GLY B 1 44 ? -2.868 29.491 26.162 1 88.43 44 GLY B O 1
ATOM 2613 N N . GLY B 1 45 ? -3.287 31.162 24.749 1 90.06 45 GLY B N 1
ATOM 2614 C CA . GLY B 1 45 ? -1.938 31.682 24.899 1 90.06 45 GLY B CA 1
ATOM 2615 C C . GLY B 1 45 ? -0.906 30.902 24.107 1 90.06 45 GLY B C 1
ATOM 2616 O O . GLY B 1 45 ? 0.294 31.169 24.208 1 90.06 45 GLY B O 1
ATOM 2617 N N . GLU B 1 46 ? -1.393 29.974 23.339 1 94.16 46 GLU B N 1
ATOM 2618 C CA . GLU B 1 46 ? -0.504 29.13 22.547 1 94.16 46 GLU B CA 1
ATOM 2619 C C . GLU B 1 46 ? -0.591 29.476 21.064 1 94.16 46 GLU B C 1
ATOM 2621 O O . GLU B 1 46 ? -1.644 29.895 20.58 1 94.16 46 GLU B O 1
ATOM 2626 N N . THR B 1 47 ? 0.523 29.403 20.375 1 98.21 47 THR B N 1
ATOM 2627 C CA . THR B 1 47 ? 0.626 29.378 18.92 1 98.21 47 THR B CA 1
ATOM 2628 C C . THR B 1 47 ? 1.166 28.034 18.439 1 98.21 47 THR B C 1
ATOM 2630 O O . THR B 1 47 ? 2.33 27.706 18.678 1 98.21 47 THR B O 1
ATOM 2633 N N . ILE B 1 48 ? 0.295 27.3 17.833 1 98.69 48 ILE B N 1
ATOM 2634 C CA . ILE B 1 48 ? 0.572 25.901 17.526 1 98.69 48 ILE B CA 1
ATOM 2635 C C . ILE B 1 48 ? 0.573 25.696 16.013 1 98.69 48 ILE B C 1
ATOM 2637 O O . ILE B 1 48 ? -0.262 26.262 15.303 1 98.69 48 ILE B O 1
ATOM 2641 N N . LEU B 1 49 ? 1.506 24.918 15.528 1 98.85 49 LEU B N 1
ATOM 2642 C CA . LEU B 1 49 ? 1.478 24.475 14.138 1 98.85 49 LEU B CA 1
ATOM 2643 C C . LEU B 1 49 ? 1.288 22.964 14.053 1 98.85 49 LEU B C 1
ATOM 2645 O O . LEU B 1 49 ? 1.729 22.228 14.939 1 98.85 49 LEU B O 1
ATOM 2649 N N . ILE B 1 50 ? 0.632 22.548 13.061 1 98.85 50 ILE B N 1
ATOM 2650 C CA . ILE B 1 50 ? 0.698 21.166 12.6 1 98.85 50 ILE B CA 1
ATOM 2651 C C . ILE B 1 50 ? 1.558 21.083 11.34 1 98.85 50 ILE B C 1
ATOM 2653 O O . ILE B 1 50 ? 1.167 21.58 10.281 1 98.85 50 ILE B O 1
ATOM 2657 N N . ASP B 1 51 ? 2.735 20.498 11.527 1 98.67 51 ASP B N 1
ATOM 2658 C CA . ASP B 1 51 ? 3.785 20.369 10.521 1 98.67 51 ASP B CA 1
ATOM 2659 C C . ASP B 1 51 ? 4.5 21.7 10.301 1 98.67 51 ASP B C 1
ATOM 2661 O O . ASP B 1 51 ? 4.019 22.749 10.734 1 98.67 51 ASP B O 1
ATOM 2665 N N . THR B 1 52 ? 5.612 21.68 9.645 1 97.85 52 THR B N 1
ATOM 2666 C CA . THR B 1 52 ? 6.487 22.845 9.587 1 97.85 52 THR B CA 1
ATOM 2667 C C . THR B 1 52 ? 6.807 23.211 8.141 1 97.85 52 THR B C 1
ATOM 2669 O O . THR B 1 52 ? 7.479 24.211 7.882 1 97.85 52 THR B O 1
ATOM 2672 N N . GLY B 1 53 ? 6.377 22.394 7.213 1 96.37 53 GLY B N 1
ATOM 2673 C CA . GLY B 1 53 ? 6.817 22.598 5.841 1 96.37 53 GLY B CA 1
ATOM 2674 C C . GLY B 1 53 ? 8.262 22.196 5.613 1 96.37 53 GLY B C 1
ATOM 2675 O O . GLY B 1 53 ? 8.783 21.315 6.299 1 96.37 53 GLY B O 1
ATOM 2676 N N . TYR B 1 54 ? 8.814 22.723 4.533 1 93.68 54 TYR B N 1
ATOM 2677 C CA . TYR B 1 54 ? 10.213 22.419 4.254 1 93.68 54 TYR B CA 1
ATOM 2678 C C . TYR B 1 54 ? 11.01 23.695 4.007 1 93.68 54 TYR B C 1
ATOM 2680 O O . TYR B 1 54 ? 10.432 24.771 3.832 1 93.68 54 TYR B O 1
ATOM 2688 N N . ASP B 1 55 ? 12.291 23.561 4.159 1 90.06 55 ASP B N 1
ATOM 2689 C CA . ASP B 1 55 ? 13.204 24.656 3.845 1 90.06 55 ASP B CA 1
ATOM 2690 C C . ASP B 1 55 ? 13.714 24.551 2.409 1 90.06 55 ASP B C 1
ATOM 2692 O O . ASP B 1 55 ? 14.342 23.557 2.039 1 90.06 55 ASP B O 1
ATOM 2696 N N . HIS B 1 56 ? 13.465 25.573 1.643 1 87.93 56 HIS B N 1
ATOM 2697 C CA . HIS B 1 56 ? 13.79 25.548 0.222 1 87.93 56 HIS B CA 1
ATOM 2698 C C . HIS B 1 56 ? 15.269 25.834 -0.011 1 87.93 56 HIS B C 1
ATOM 2700 O O . HIS B 1 56 ? 15.619 26.76 -0.747 1 87.93 56 HIS B O 1
ATOM 2706 N N . VAL B 1 57 ? 16.074 25.089 0.644 1 82.98 57 VAL B N 1
ATOM 2707 C CA . VAL B 1 57 ? 17.519 25.159 0.448 1 82.98 57 VAL B CA 1
ATOM 2708 C C . VAL B 1 57 ? 18.097 23.749 0.358 1 82.98 57 VAL B C 1
ATOM 2710 O O . VAL B 1 57 ? 17.506 22.795 0.87 1 82.98 57 VAL B O 1
ATOM 2713 N N . ALA B 1 58 ? 19.121 23.564 -0.377 1 83.94 58 ALA B N 1
ATOM 2714 C CA . ALA B 1 58 ? 19.905 22.334 -0.461 1 83.94 58 ALA B CA 1
ATOM 2715 C C . ALA B 1 58 ? 19.029 21.151 -0.863 1 83.94 58 ALA B C 1
ATOM 2717 O O . ALA B 1 58 ? 18.382 21.178 -1.913 1 83.94 58 ALA B O 1
ATOM 2718 N N . TYR B 1 59 ? 18.976 20.17 -0.054 1 78.35 59 TYR B N 1
ATOM 2719 C CA . TYR B 1 59 ? 18.281 18.937 -0.405 1 78.35 59 TYR B CA 1
ATOM 2720 C C . TYR B 1 59 ? 16.772 19.15 -0.434 1 78.35 59 TYR B C 1
ATOM 2722 O O . TYR B 1 59 ? 16.069 18.54 -1.243 1 78.35 59 TYR B O 1
ATOM 2730 N N . GLY B 1 60 ? 16.367 20.065 0.361 1 80.98 60 GLY B N 1
ATOM 2731 C CA . GLY B 1 60 ? 14.955 20.409 0.301 1 80.98 60 GLY B CA 1
ATOM 2732 C C . GLY B 1 60 ? 14.538 20.987 -1.038 1 80.98 60 GLY B C 1
ATOM 2733 O O . GLY B 1 60 ? 13.462 20.67 -1.55 1 80.98 60 GLY B O 1
ATOM 2734 N N . GLU B 1 61 ? 15.443 21.776 -1.543 1 81.18 61 GLU B N 1
ATOM 2735 C CA . GLU B 1 61 ? 15.184 22.33 -2.869 1 81.18 61 GLU B CA 1
ATOM 2736 C C . GLU B 1 61 ? 15.22 21.241 -3.937 1 81.18 61 GLU B C 1
ATOM 2738 O O . GLU B 1 61 ? 14.414 21.252 -4.869 1 81.18 61 GLU B O 1
ATOM 2743 N N . GLN B 1 62 ? 16.1 20.354 -3.798 1 80.62 62 GLN B N 1
ATOM 2744 C CA . GLN B 1 62 ? 16.213 19.252 -4.748 1 80.62 62 GLN B CA 1
ATOM 2745 C C . GLN B 1 62 ? 14.948 18.398 -4.751 1 80.62 62 GLN B C 1
ATOM 2747 O O . GLN B 1 62 ? 14.434 18.044 -5.815 1 80.62 62 GLN B O 1
ATOM 2752 N N . LEU B 1 63 ? 14.454 18.1 -3.636 1 81.71 63 LEU B N 1
ATOM 2753 C CA . LEU B 1 63 ? 13.234 17.308 -3.526 1 81.71 63 LEU B CA 1
ATOM 2754 C C . LEU B 1 63 ? 12.039 18.068 -4.091 1 81.71 63 LEU B C 1
ATOM 2756 O O . LEU B 1 63 ? 11.234 17.503 -4.835 1 81.71 63 LEU B O 1
ATOM 2760 N N . ALA B 1 64 ? 12.009 19.311 -3.739 1 83.91 64 ALA B N 1
ATOM 2761 C CA . ALA B 1 64 ? 10.914 20.145 -4.227 1 83.91 64 ALA B CA 1
ATOM 2762 C C . ALA B 1 64 ? 10.894 20.188 -5.752 1 83.91 64 ALA B C 1
ATOM 2764 O O . ALA B 1 64 ? 9.831 20.089 -6.368 1 83.91 64 ALA B O 1
ATOM 2765 N N . THR B 1 65 ? 12.045 20.32 -6.3 1 83.97 65 THR B N 1
ATOM 2766 C CA . THR B 1 65 ? 12.163 20.334 -7.754 1 83.97 65 THR B CA 1
ATOM 2767 C C . THR B 1 65 ? 11.757 18.986 -8.343 1 83.97 65 THR B C 1
ATOM 2769 O O . THR B 1 65 ? 11.005 18.93 -9.318 1 83.97 65 THR B O 1
ATOM 2772 N N . ALA B 1 66 ? 12.183 17.953 -7.715 1 84.36 66 ALA B N 1
ATOM 2773 C CA . ALA B 1 66 ? 11.89 16.602 -8.186 1 84.36 66 ALA B CA 1
ATOM 2774 C C . ALA B 1 66 ? 10.389 16.33 -8.175 1 84.36 66 ALA B C 1
ATOM 2776 O O . ALA B 1 66 ? 9.876 15.609 -9.033 1 84.36 66 ALA B O 1
ATOM 2777 N N . TYR B 1 67 ? 9.74 16.968 -7.246 1 86.98 67 TYR B N 1
ATOM 2778 C CA . TYR B 1 67 ? 8.312 16.706 -7.102 1 86.98 67 TYR B CA 1
ATOM 2779 C C . TYR B 1 67 ? 7.487 17.781 -7.799 1 86.98 67 TYR B C 1
ATOM 2781 O O . TYR B 1 67 ? 6.256 17.771 -7.728 1 86.98 67 TYR B O 1
ATOM 2789 N N . GLY B 1 68 ? 8.115 18.772 -8.401 1 90.63 68 GLY B N 1
ATOM 2790 C CA . GLY B 1 68 ? 7.419 19.785 -9.178 1 90.63 68 GLY B CA 1
ATOM 2791 C C . GLY B 1 68 ? 6.771 20.855 -8.319 1 90.63 68 GLY B C 1
ATOM 2792 O O . GLY B 1 68 ? 5.697 21.36 -8.653 1 90.63 68 GLY B O 1
ATOM 2793 N N . VAL B 1 69 ? 7.39 21.154 -7.191 1 94.33 69 VAL B N 1
ATOM 2794 C CA . VAL B 1 69 ? 6.857 22.162 -6.28 1 94.33 69 VAL B CA 1
ATOM 2795 C C . VAL B 1 69 ? 7.115 23.557 -6.845 1 94.33 69 VAL B C 1
ATOM 2797 O O . VAL B 1 69 ? 8.195 23.83 -7.373 1 94.33 69 VAL B O 1
ATOM 2800 N N . SER B 1 70 ? 6.134 24.406 -6.749 1 95.54 70 SER B N 1
ATOM 2801 C CA . SER B 1 70 ? 6.253 25.773 -7.244 1 95.54 70 SER B CA 1
ATOM 2802 C C . SER B 1 70 ? 5.758 26.78 -6.211 1 95.54 70 SER B C 1
ATOM 2804 O O . SER B 1 70 ? 5.102 26.406 -5.237 1 95.54 70 SER B O 1
ATOM 2806 N N . ASN B 1 71 ? 6.212 28.083 -6.362 1 96.75 71 ASN B N 1
ATOM 2807 C CA . ASN B 1 71 ? 5.718 29.236 -5.616 1 96.75 71 ASN B CA 1
ATOM 2808 C C . ASN B 1 71 ? 5.979 29.089 -4.119 1 96.75 71 ASN B C 1
ATOM 2810 O O . ASN B 1 71 ? 5.071 29.268 -3.306 1 96.75 71 ASN B O 1
ATOM 2814 N N . TYR B 1 72 ? 7.136 28.69 -3.79 1 97.27 72 TYR B N 1
ATOM 2815 C CA . TYR B 1 72 ? 7.519 28.546 -2.39 1 97.27 72 TYR B CA 1
ATOM 2816 C C . TYR B 1 72 ? 7.671 29.908 -1.723 1 97.27 72 TYR B C 1
ATOM 2818 O O . TYR B 1 72 ? 8.253 30.828 -2.302 1 97.27 72 TYR B O 1
ATOM 2826 N N . HIS B 1 73 ? 7.182 30.058 -0.515 1 97.56 73 HIS B N 1
ATOM 2827 C CA . HIS B 1 73 ? 7.422 31.177 0.389 1 97.56 73 HIS B CA 1
ATOM 2828 C C . HIS B 1 73 ? 7.725 30.689 1.802 1 97.56 73 HIS B C 1
ATOM 2830 O O . HIS B 1 73 ? 7.082 29.759 2.293 1 97.56 73 HIS B O 1
ATOM 2836 N N . GLY B 1 74 ? 8.636 31.278 2.482 1 96.72 74 GLY B N 1
ATOM 2837 C CA . GLY B 1 74 ? 9.078 30.85 3.8 1 96.72 74 GLY B CA 1
ATOM 2838 C C . GLY B 1 74 ? 8.066 31.141 4.892 1 96.72 74 GLY B C 1
ATOM 2839 O O . GLY B 1 74 ? 7.105 31.882 4.674 1 96.72 74 GLY B O 1
ATOM 2840 N N . PRO B 1 75 ? 8.32 30.538 6.048 1 97.83 75 PRO B N 1
ATOM 2841 C CA . PRO B 1 75 ? 7.325 30.623 7.12 1 97.83 75 PRO B CA 1
ATOM 2842 C C . PRO B 1 75 ? 7.099 32.054 7.603 1 97.83 75 PRO B C 1
ATOM 2844 O O . PRO B 1 75 ? 5.987 32.405 8.004 1 97.83 75 PRO B O 1
ATOM 2847 N N . ARG B 1 76 ? 8.093 32.867 7.585 1 97.84 76 ARG B N 1
ATOM 2848 C CA . ARG B 1 76 ? 7.918 34.239 8.05 1 97.84 76 ARG B CA 1
ATOM 2849 C C . ARG B 1 76 ? 6.894 34.981 7.198 1 97.84 76 ARG B C 1
ATOM 2851 O O . ARG B 1 76 ? 6.017 35.666 7.728 1 97.84 76 ARG B O 1
ATOM 2858 N N . ALA B 1 77 ? 7.002 34.85 5.891 1 98 77 ALA B N 1
ATOM 2859 C CA . ALA B 1 77 ? 6.072 35.509 4.977 1 98 77 ALA B CA 1
ATOM 2860 C C . ALA B 1 77 ? 4.671 34.918 5.1 1 98 77 ALA B C 1
ATOM 2862 O O . ALA B 1 77 ? 3.68 35.652 5.118 1 98 77 ALA B O 1
ATOM 2863 N N . VAL B 1 78 ? 4.547 33.659 5.237 1 98.37 78 VAL B N 1
ATOM 2864 C CA . VAL B 1 78 ? 3.268 32.958 5.183 1 98.37 78 VAL B CA 1
ATOM 2865 C C . VAL B 1 78 ? 2.507 33.171 6.489 1 98.37 78 VAL B C 1
ATOM 2867 O O . VAL B 1 78 ? 1.324 33.52 6.476 1 98.37 78 VAL B O 1
ATOM 2870 N N . LEU B 1 79 ? 3.191 33.003 7.616 1 98.55 79 LEU B N 1
ATOM 2871 C CA . LEU B 1 79 ? 2.533 33.126 8.912 1 98.55 79 LEU B CA 1
ATOM 2872 C C . LEU B 1 79 ? 2.145 34.575 9.19 1 98.55 79 LEU B C 1
ATOM 2874 O O . LEU B 1 79 ? 1.208 34.836 9.948 1 98.55 79 LEU B O 1
ATOM 2878 N N . ALA B 1 80 ? 2.821 35.489 8.525 1 98.33 80 ALA B N 1
ATOM 2879 C CA . ALA B 1 80 ? 2.527 36.909 8.696 1 98.33 80 ALA B CA 1
ATOM 2880 C C . ALA B 1 80 ? 1.098 37.229 8.266 1 98.33 80 ALA B C 1
ATOM 2882 O O . ALA B 1 80 ? 0.503 38.198 8.742 1 98.33 80 ALA B O 1
ATOM 2883 N N . GLU B 1 81 ? 0.548 36.412 7.36 1 98.08 81 GLU B N 1
ATOM 2884 C CA . GLU B 1 81 ? -0.822 36.596 6.889 1 98.08 81 GLU B CA 1
ATOM 2885 C C . GLU B 1 81 ? -1.819 36.503 8.04 1 98.08 81 GLU B C 1
ATOM 2887 O O . GLU B 1 81 ? -2.957 36.961 7.921 1 98.08 81 GLU B O 1
ATOM 2892 N N . CYS B 1 82 ? -1.358 35.917 9.198 1 97.94 82 CYS B N 1
ATOM 2893 C CA . CYS B 1 82 ? -2.211 35.814 10.377 1 97.94 82 CYS B CA 1
ATOM 2894 C C . CYS B 1 82 ? -1.547 36.457 11.589 1 97.94 82 CYS B C 1
ATOM 2896 O O . CYS B 1 82 ? -1.837 36.089 12.729 1 97.94 82 CYS B O 1
ATOM 2898 N N . GLY B 1 83 ? -0.56 37.248 11.335 1 97.28 83 GLY B N 1
ATOM 2899 C CA . GLY B 1 83 ? 0.056 38.039 12.389 1 97.28 83 GLY B CA 1
ATOM 2900 C C . GLY B 1 83 ? 0.985 37.231 13.275 1 97.28 83 GLY B C 1
ATOM 2901 O O . GLY B 1 83 ? 1.139 37.534 14.46 1 97.28 83 GLY B O 1
ATOM 2902 N N . VAL B 1 84 ? 1.529 36.218 12.785 1 98.21 84 VAL B N 1
ATOM 2903 C CA . VAL B 1 84 ? 2.39 35.33 13.561 1 98.21 84 VAL B CA 1
ATOM 2904 C C . VAL B 1 84 ? 3.796 35.325 12.967 1 98.21 84 VAL B C 1
ATOM 2906 O O . VAL B 1 84 ? 3.961 35.372 11.745 1 98.21 84 VAL B O 1
ATOM 2909 N N . LYS B 1 85 ? 4.765 35.35 13.786 1 98.42 85 LYS B N 1
ATOM 2910 C CA . LYS B 1 85 ? 6.155 35.115 13.405 1 98.42 85 LYS B CA 1
ATOM 2911 C C . LYS B 1 85 ? 6.602 33.709 13.797 1 98.42 85 LYS B C 1
ATOM 2913 O O . LYS B 1 85 ? 6.055 33.115 14.728 1 98.42 85 LYS B O 1
ATOM 2918 N N . PRO B 1 86 ? 7.573 33.178 13.089 1 98.47 86 PRO B N 1
ATOM 2919 C CA . PRO B 1 86 ? 8.055 31.842 13.444 1 98.47 86 PRO B CA 1
ATOM 2920 C C . PRO B 1 86 ? 8.468 31.734 14.911 1 98.47 86 PRO B C 1
ATOM 2922 O O . PRO B 1 86 ? 8.262 30.692 15.539 1 98.47 86 PRO B O 1
ATOM 2925 N N . GLU B 1 87 ? 8.97 32.821 15.474 1 98.37 87 GLU B N 1
ATOM 2926 C CA . GLU B 1 87 ? 9.438 32.842 16.857 1 98.37 87 GLU B CA 1
ATOM 2927 C C . GLU B 1 87 ? 8.27 32.757 17.836 1 98.37 87 GLU B C 1
ATOM 2929 O O . GLU B 1 87 ? 8.465 32.471 19.019 1 98.37 87 GLU B O 1
ATOM 2934 N N . ASP B 1 88 ? 7.094 33.032 17.354 1 98.35 88 ASP B N 1
ATOM 2935 C CA . ASP B 1 88 ? 5.908 33.014 18.204 1 98.35 88 ASP B CA 1
ATOM 2936 C C . ASP B 1 88 ? 5.385 31.591 18.387 1 98.35 88 ASP B C 1
ATOM 2938 O O . ASP B 1 88 ? 4.57 31.333 19.275 1 98.35 88 ASP B O 1
ATOM 2942 N N . VAL B 1 89 ? 5.815 30.687 17.559 1 98.75 89 VAL B N 1
ATOM 2943 C CA . VAL B 1 89 ? 5.312 29.318 17.6 1 98.75 89 VAL B CA 1
ATOM 2944 C C . VAL B 1 89 ? 5.879 28.595 18.82 1 98.75 89 VAL B C 1
ATOM 2946 O O . VAL B 1 89 ? 7.096 28.553 19.014 1 98.75 89 VAL B O 1
ATOM 2949 N N . THR B 1 90 ? 4.985 28.049 19.573 1 98.24 90 THR B N 1
ATOM 2950 C CA . THR B 1 90 ? 5.398 27.449 20.837 1 98.24 90 THR B CA 1
ATOM 2951 C C . THR B 1 90 ? 5.398 25.926 20.738 1 98.24 90 THR B C 1
ATOM 2953 O O . THR B 1 90 ? 6.139 25.252 21.457 1 98.24 90 THR B O 1
ATOM 2956 N N . SER B 1 91 ? 4.544 25.383 19.917 1 98.64 91 SER B N 1
ATOM 2957 C CA . SER B 1 91 ? 4.382 23.939 19.789 1 98.64 91 SER B CA 1
ATOM 2958 C C . SER B 1 91 ? 4.113 23.539 18.343 1 98.64 91 SER B C 1
ATOM 2960 O O . SER B 1 91 ? 3.402 24.241 17.621 1 98.64 91 SER B O 1
ATOM 2962 N N . VAL B 1 92 ? 4.687 22.418 17.947 1 98.88 92 VAL B N 1
ATOM 2963 C CA . VAL B 1 92 ? 4.449 21.868 16.616 1 98.88 92 VAL B CA 1
ATOM 2964 C C . VAL B 1 92 ? 4.136 20.378 16.721 1 98.88 92 VAL B C 1
ATOM 2966 O O . VAL B 1 92 ? 4.877 19.624 17.357 1 98.88 92 VAL B O 1
ATOM 2969 N N . PHE B 1 93 ? 3.058 19.945 16.193 1 98.89 93 PHE B N 1
ATOM 2970 C CA . PHE B 1 93 ? 2.763 18.53 16.006 1 98.89 93 PHE B CA 1
ATOM 2971 C C . PHE B 1 93 ? 3.199 18.064 14.622 1 98.89 93 PHE B C 1
ATOM 2973 O O . PHE B 1 93 ? 2.634 18.487 13.611 1 98.89 93 PHE B O 1
ATOM 2980 N N . ILE B 1 94 ? 4.199 17.223 14.564 1 98.73 94 ILE B N 1
ATOM 2981 C CA . ILE B 1 94 ? 4.698 16.681 13.305 1 98.73 94 ILE B CA 1
ATOM 2982 C C . ILE B 1 94 ? 3.945 15.398 12.96 1 98.73 94 ILE B C 1
ATOM 2984 O O . ILE B 1 94 ? 4.119 14.371 13.62 1 98.73 94 ILE B O 1
ATOM 2988 N N . THR B 1 95 ? 3.228 15.465 11.931 1 98.75 95 THR B N 1
ATOM 2989 C CA . THR B 1 95 ? 2.375 14.33 11.594 1 98.75 95 THR B CA 1
ATOM 2990 C C . THR B 1 95 ? 3.209 13.163 11.073 1 98.75 95 THR B C 1
ATOM 2992 O O . THR B 1 95 ? 2.891 12.001 11.334 1 98.75 95 THR B O 1
ATOM 2995 N N . HIS B 1 96 ? 4.263 13.475 10.298 1 98.41 96 HIS B N 1
ATOM 2996 C CA . HIS B 1 96 ? 5.172 12.447 9.805 1 98.41 96 HIS B CA 1
ATOM 2997 C C . HIS B 1 96 ? 6.449 13.063 9.243 1 98.41 96 HIS B C 1
ATOM 2999 O O . HIS B 1 96 ? 6.558 14.287 9.137 1 98.41 96 HIS B O 1
ATOM 3005 N N . ALA B 1 97 ? 7.382 12.263 8.775 1 97.28 97 ALA B N 1
ATOM 3006 C CA . ALA B 1 97 ? 8.756 12.725 8.597 1 97.28 97 ALA B CA 1
ATOM 3007 C C . ALA B 1 97 ? 9.053 13.01 7.128 1 97.28 97 ALA B C 1
ATOM 3009 O O . ALA B 1 97 ? 10.217 13.088 6.727 1 97.28 97 ALA B O 1
ATOM 3010 N N . HIS B 1 98 ? 8.139 13.16 6.244 1 97.22 98 HIS B N 1
ATOM 3011 C CA . HIS B 1 98 ? 8.425 13.64 4.896 1 97.22 98 HIS B CA 1
ATOM 3012 C C . HIS B 1 98 ? 8.931 15.078 4.92 1 97.22 98 HIS B C 1
ATOM 3014 O O . HIS B 1 98 ? 8.585 15.848 5.818 1 97.22 98 HIS B O 1
ATOM 3020 N N . PHE B 1 99 ? 9.609 15.433 3.944 1 96.34 99 PHE B N 1
ATOM 3021 C CA . PHE B 1 99 ? 10.344 16.692 3.924 1 96.34 99 PHE B CA 1
ATOM 3022 C C . PHE B 1 99 ? 9.389 17.878 3.998 1 96.34 99 PHE B C 1
ATOM 3024 O O . PHE B 1 99 ? 9.705 18.898 4.614 1 96.34 99 PHE B O 1
ATOM 3031 N N . ASP B 1 100 ? 8.231 17.769 3.431 1 96.9 100 ASP B N 1
ATOM 3032 C CA . ASP B 1 100 ? 7.317 18.904 3.354 1 96.9 100 ASP B CA 1
ATOM 3033 C C . ASP B 1 100 ? 6.495 19.035 4.634 1 96.9 100 ASP B C 1
ATOM 3035 O O . ASP B 1 100 ? 5.646 19.922 4.745 1 96.9 100 ASP B O 1
ATOM 3039 N N . HIS B 1 101 ? 6.764 18.253 5.63 1 97.84 101 HIS B N 1
ATOM 3040 C CA . HIS B 1 101 ? 6.063 18.329 6.908 1 97.84 101 HIS B CA 1
ATOM 3041 C C . HIS B 1 101 ? 7.035 18.592 8.054 1 97.84 101 HIS B C 1
ATOM 3043 O O . HIS B 1 101 ? 6.673 19.229 9.046 1 97.84 101 HIS B O 1
ATOM 3049 N N . MET B 1 102 ? 8.198 18.105 7.859 1 97.41 102 MET B N 1
ATOM 3050 C CA . MET B 1 102 ? 9.149 18.171 8.964 1 97.41 102 MET B CA 1
ATOM 3051 C C . MET B 1 102 ? 10.387 18.97 8.569 1 97.41 102 MET B C 1
ATOM 3053 O O . MET B 1 102 ? 11.211 19.308 9.421 1 97.41 102 MET B O 1
ATOM 3057 N N . GLY B 1 103 ? 10.56 19.312 7.382 1 96.06 103 GLY B N 1
ATOM 3058 C CA . GLY B 1 103 ? 11.816 19.749 6.795 1 96.06 103 GLY B CA 1
ATOM 3059 C C . GLY B 1 103 ? 12.239 21.132 7.253 1 96.06 103 GLY B C 1
ATOM 3060 O O . GLY B 1 103 ? 13.392 21.528 7.067 1 96.06 103 GLY B O 1
ATOM 3061 N N . ALA B 1 104 ? 11.353 21.905 7.933 1 96.47 104 ALA B N 1
ATOM 3062 C CA . ALA B 1 104 ? 11.685 23.277 8.308 1 96.47 104 ALA B CA 1
ATOM 3063 C C . ALA B 1 104 ? 11.663 23.452 9.824 1 96.47 104 ALA B C 1
ATOM 3065 O O . ALA B 1 104 ? 11.456 24.56 10.324 1 96.47 104 ALA B O 1
ATOM 3066 N N . MET B 1 105 ? 11.811 22.392 10.528 1 96.46 105 MET B N 1
ATOM 3067 C CA . MET B 1 105 ? 11.703 22.443 11.984 1 96.46 105 MET B CA 1
ATOM 3068 C C . MET B 1 105 ? 12.667 23.472 12.565 1 96.46 105 MET B C 1
ATOM 3070 O O . MET B 1 105 ? 12.325 24.182 13.512 1 96.46 105 MET B O 1
ATOM 3074 N N . HIS B 1 106 ? 13.819 23.656 11.942 1 95.15 106 HIS B N 1
ATOM 3075 C CA . HIS B 1 106 ? 14.865 24.526 12.469 1 95.15 106 HIS B CA 1
ATOM 3076 C C . HIS B 1 106 ? 14.484 25.995 12.326 1 95.15 106 HIS B C 1
ATOM 3078 O O . HIS B 1 106 ? 15.116 26.866 12.928 1 95.15 106 HIS B O 1
ATOM 3084 N N . LEU B 1 107 ? 13.474 26.285 11.614 1 97.07 107 LEU B N 1
ATOM 3085 C CA . LEU B 1 107 ? 13.046 27.661 11.387 1 97.07 107 LEU B CA 1
ATOM 3086 C C . LEU B 1 107 ? 12.127 28.135 12.508 1 97.07 107 LEU B C 1
ATOM 3088 O O . LEU B 1 107 ? 11.703 29.293 12.52 1 97.07 107 LEU B O 1
ATOM 3092 N N . PHE B 1 108 ? 11.838 27.271 13.44 1 98.1 108 PHE B N 1
ATOM 3093 C CA . PHE B 1 108 ? 10.99 27.602 14.579 1 98.1 108 PHE B CA 1
ATOM 3094 C C . PHE B 1 108 ? 11.759 27.458 15.887 1 98.1 108 PHE B C 1
ATOM 3096 O O . PHE B 1 108 ? 11.579 26.479 16.614 1 98.1 108 PHE B O 1
ATOM 3103 N N . PRO B 1 109 ? 12.49 28.457 16.239 1 96.86 109 PRO B N 1
ATOM 3104 C CA . PRO B 1 109 ? 13.521 28.342 17.273 1 96.86 109 PRO B CA 1
ATOM 3105 C C . PRO B 1 109 ? 12.937 28.132 18.668 1 96.86 109 PRO B C 1
ATOM 3107 O O . PRO B 1 109 ? 13.611 27.593 19.549 1 96.86 109 PRO B O 1
ATOM 3110 N N . ASN B 1 110 ? 11.719 28.501 18.927 1 97.46 110 ASN B N 1
ATOM 3111 C CA . ASN B 1 110 ? 11.176 28.447 20.28 1 97.46 110 ASN B CA 1
ATOM 3112 C C . ASN B 1 110 ? 10.206 27.281 20.449 1 97.46 110 ASN B C 1
ATOM 3114 O O . ASN B 1 110 ? 9.701 27.042 21.547 1 97.46 110 ASN B O 1
ATOM 3118 N N . ALA B 1 111 ? 9.984 26.564 19.41 1 98.24 111 ALA B N 1
ATOM 3119 C CA . ALA B 1 111 ? 8.92 25.564 19.412 1 98.24 111 ALA B CA 1
ATOM 3120 C C . ALA B 1 111 ? 9.391 24.263 20.057 1 98.24 111 ALA B C 1
ATOM 3122 O O . ALA B 1 111 ? 10.559 23.887 19.929 1 98.24 111 ALA B O 1
ATOM 3123 N N . LYS B 1 112 ? 8.497 23.618 20.729 1 98.35 112 LYS B N 1
ATOM 3124 C CA . LYS B 1 112 ? 8.598 22.192 21.023 1 98.35 112 LYS B CA 1
ATOM 3125 C C . LYS B 1 112 ? 7.922 21.358 19.938 1 98.35 112 LYS B C 1
ATOM 3127 O O . LYS B 1 112 ? 6.879 21.747 19.408 1 98.35 112 LYS B O 1
ATOM 3132 N N . PHE B 1 113 ? 8.522 20.205 19.685 1 98.76 113 PHE B N 1
ATOM 3133 C CA . PHE B 1 113 ? 8.028 19.37 18.597 1 98.76 113 PHE B CA 1
ATOM 3134 C C . PHE B 1 113 ? 7.526 18.032 19.126 1 98.76 113 PHE B C 1
ATOM 3136 O O . PHE B 1 113 ? 8.233 17.348 19.87 1 98.76 113 PHE B O 1
ATOM 3143 N N . TYR B 1 114 ? 6.324 17.687 18.762 1 98.82 114 TYR B N 1
ATOM 3144 C CA . TYR B 1 114 ? 5.707 16.421 19.142 1 98.82 114 TYR B CA 1
ATOM 3145 C C . TYR B 1 114 ? 5.635 15.471 17.952 1 98.82 114 TYR B C 1
ATOM 3147 O O . TYR B 1 114 ? 5.15 15.844 16.881 1 98.82 114 TYR B O 1
ATOM 3155 N N . VAL B 1 115 ? 6.159 14.258 18.067 1 98.61 115 VAL B N 1
ATOM 3156 C CA . VAL B 1 115 ? 6.179 13.27 16.993 1 98.61 115 VAL B CA 1
ATOM 3157 C C . VAL B 1 115 ? 6.043 11.866 17.579 1 98.61 115 VAL B C 1
ATOM 3159 O O . VAL B 1 115 ? 6.399 11.634 18.737 1 98.61 115 VAL B O 1
ATOM 3162 N N . GLN B 1 116 ? 5.487 10.988 16.863 1 98.7 116 GLN B N 1
ATOM 3163 C CA . GLN B 1 116 ? 5.408 9.603 17.314 1 98.7 116 GLN B CA 1
ATOM 3164 C C . GLN B 1 116 ? 6.796 8.973 17.402 1 98.7 116 GLN B C 1
ATOM 3166 O O . GLN B 1 116 ? 7.599 9.096 16.475 1 98.7 116 GLN B O 1
ATOM 3171 N N . LYS B 1 117 ? 7.049 8.29 18.469 1 98.09 117 LYS B N 1
ATOM 3172 C CA . LYS B 1 117 ? 8.305 7.573 18.669 1 98.09 117 LYS B CA 1
ATOM 3173 C C . LYS B 1 117 ? 8.577 6.609 17.518 1 98.09 117 LYS B C 1
ATOM 3175 O O . LYS B 1 117 ? 9.692 6.559 16.994 1 98.09 117 LYS B O 1
ATOM 3180 N N . SER B 1 118 ? 7.59 5.921 17.091 1 98.04 118 SER B N 1
ATOM 3181 C CA . SER B 1 118 ? 7.728 4.911 16.047 1 98.04 118 SER B CA 1
ATOM 3182 C C . SER B 1 118 ? 8.071 5.548 14.705 1 98.04 118 SER B C 1
ATOM 3184 O O . SER B 1 118 ? 8.707 4.917 13.857 1 98.04 118 SER B O 1
ATOM 3186 N N . GLU B 1 119 ? 7.666 6.767 14.494 1 98.03 119 GLU B N 1
ATOM 3187 C CA . GLU B 1 119 ? 8.03 7.469 13.267 1 98.03 119 GLU B CA 1
ATOM 3188 C C . GLU B 1 119 ? 9.537 7.688 13.182 1 98.03 119 GLU B C 1
ATOM 3190 O O . GLU B 1 119 ? 10.162 7.363 12.171 1 98.03 119 GLU B O 1
ATOM 3195 N N . LEU B 1 120 ? 10.108 8.149 14.232 1 96.39 120 LEU B N 1
ATOM 3196 C CA . LEU B 1 120 ? 11.535 8.448 14.223 1 96.39 120 LEU B CA 1
ATOM 3197 C C . LEU B 1 120 ? 12.359 7.165 14.198 1 96.39 120 LEU B C 1
ATOM 3199 O O . LEU B 1 120 ? 13.3 7.042 13.41 1 96.39 120 LEU B O 1
ATOM 3203 N N . ASP B 1 121 ? 12.03 6.216 15.029 1 96.51 121 ASP B N 1
ATOM 3204 C CA . ASP B 1 121 ? 12.843 5.008 15.141 1 96.51 121 ASP B CA 1
ATOM 3205 C C . ASP B 1 121 ? 12.837 4.22 13.833 1 96.51 121 ASP B C 1
ATOM 3207 O O . ASP B 1 121 ? 13.877 3.72 13.398 1 96.51 121 ASP B O 1
ATOM 3211 N N . LYS B 1 122 ? 11.742 4.129 13.19 1 97.04 122 LYS B N 1
ATOM 3212 C CA . LYS B 1 122 ? 11.656 3.328 11.972 1 97.04 122 LYS B CA 1
ATOM 3213 C C . LYS B 1 122 ? 12.324 4.039 10.798 1 97.04 122 LYS B C 1
ATOM 3215 O O . LYS B 1 122 ? 12.877 3.392 9.907 1 97.04 122 LYS B O 1
ATOM 3220 N N . TRP B 1 123 ? 12.217 5.347 10.803 1 96.28 123 TRP B N 1
ATOM 3221 C CA . TRP B 1 123 ? 12.946 6.073 9.768 1 96.28 123 TRP B CA 1
ATOM 3222 C C . TRP B 1 123 ? 14.451 5.879 9.924 1 96.28 123 TRP B C 1
ATOM 3224 O O . TRP B 1 123 ? 15.162 5.676 8.937 1 96.28 123 TRP B O 1
ATOM 3234 N N . VAL B 1 124 ? 14.917 5.952 11.147 1 96.27 124 VAL B N 1
ATOM 3235 C CA . VAL B 1 124 ? 16.328 5.691 11.412 1 96.27 124 VAL B CA 1
ATOM 3236 C C . VAL B 1 124 ? 16.694 4.288 10.933 1 96.27 124 VAL B C 1
ATOM 3238 O O . VAL B 1 124 ? 17.697 4.103 10.24 1 96.27 124 VAL B O 1
ATOM 3241 N N . TRP B 1 125 ? 15.899 3.348 11.253 1 97.31 125 TRP B N 1
ATOM 3242 C CA . TRP B 1 125 ? 16.104 1.97 10.82 1 97.31 125 TRP B CA 1
ATOM 3243 C C . TRP B 1 125 ? 16.167 1.881 9.299 1 97.31 125 TRP B C 1
ATOM 3245 O O . TRP B 1 125 ? 17.102 1.299 8.743 1 97.31 125 TRP B O 1
ATOM 3255 N N . ALA B 1 126 ? 15.227 2.44 8.642 1 96.88 126 ALA B N 1
ATOM 3256 C CA . ALA B 1 126 ? 15.148 2.359 7.186 1 96.88 126 ALA B CA 1
ATOM 3257 C C . ALA B 1 126 ? 16.404 2.933 6.536 1 96.88 126 ALA B C 1
ATOM 3259 O O . ALA B 1 126 ? 16.854 2.439 5.499 1 96.88 126 ALA B O 1
ATOM 3260 N N . LEU B 1 127 ? 16.943 3.962 7.137 1 95.37 127 LEU B N 1
ATOM 3261 C CA . LEU B 1 127 ? 18.139 4.612 6.613 1 95.37 127 LEU B CA 1
ATOM 3262 C C . LEU B 1 127 ? 19.346 3.684 6.707 1 95.37 127 LEU B C 1
ATOM 3264 O O . LEU B 1 127 ? 20.37 3.923 6.062 1 95.37 127 LEU B O 1
ATOM 3268 N N . THR B 1 128 ? 19.325 2.614 7.521 1 96.53 128 THR B N 1
ATOM 3269 C CA . THR B 1 128 ? 20.443 1.691 7.677 1 96.53 128 THR B CA 1
ATOM 3270 C C . THR B 1 128 ? 20.384 0.587 6.625 1 96.53 128 THR B C 1
ATOM 3272 O O . THR B 1 128 ? 21.314 -0.213 6.505 1 96.53 128 THR B O 1
ATOM 3275 N N . LEU B 1 129 ? 19.332 0.535 5.881 1 96.6 129 LEU B N 1
ATOM 3276 C CA . LEU B 1 129 ? 19.156 -0.543 4.915 1 96.6 129 LEU B CA 1
ATOM 3277 C C . LEU B 1 129 ? 19.967 -0.278 3.651 1 96.6 129 LEU B C 1
ATOM 3279 O O . LEU B 1 129 ? 20.399 0.852 3.411 1 96.6 129 LEU B O 1
ATOM 3283 N N . GLY B 1 130 ? 20.185 -1.229 2.835 1 94.47 130 GLY B N 1
ATOM 3284 C CA . GLY B 1 130 ? 20.965 -1.138 1.611 1 94.47 130 GLY B CA 1
ATOM 3285 C C . GLY B 1 130 ? 20.241 -0.409 0.495 1 94.47 130 GLY B C 1
ATOM 3286 O O . GLY B 1 130 ? 19.055 -0.096 0.618 1 94.47 130 GLY B O 1
ATOM 3287 N N . PRO B 1 131 ? 20.911 -0.071 -0.552 1 94.5 131 PRO B N 1
ATOM 3288 C CA . PRO B 1 131 ? 20.357 0.732 -1.646 1 94.5 131 PRO B CA 1
ATOM 3289 C C . PRO B 1 131 ? 19.154 0.07 -2.313 1 94.5 131 PRO B C 1
ATOM 3291 O O . PRO B 1 131 ? 18.308 0.757 -2.892 1 94.5 131 PRO B O 1
ATOM 3294 N N . GLU B 1 132 ? 19.025 -1.247 -2.213 1 95 132 GLU B N 1
ATOM 3295 C CA . GLU B 1 132 ? 17.905 -1.958 -2.822 1 95 132 GLU B CA 1
ATOM 3296 C C . GLU B 1 132 ? 16.591 -1.619 -2.124 1 95 132 GLU B C 1
ATOM 3298 O O . GLU B 1 132 ? 15.512 -1.884 -2.659 1 95 132 GLU B O 1
ATOM 3303 N N . TYR B 1 133 ? 16.714 -0.969 -0.891 1 96.84 133 TYR B N 1
ATOM 3304 C CA . TYR B 1 133 ? 15.531 -0.639 -0.105 1 96.84 133 TYR B CA 1
ATOM 3305 C C . TYR B 1 133 ? 15.247 0.858 -0.149 1 96.84 133 TYR B C 1
ATOM 3307 O O . TYR B 1 133 ? 14.489 1.377 0.674 1 96.84 133 TYR B O 1
ATOM 3315 N N . ARG B 1 134 ? 15.755 1.6 -1.073 1 94.13 134 ARG B N 1
ATOM 3316 C CA . ARG B 1 134 ? 15.678 3.058 -1.084 1 94.13 134 ARG B CA 1
ATOM 3317 C C . ARG B 1 134 ? 14.232 3.529 -1.198 1 94.13 134 ARG B C 1
ATOM 3319 O O . ARG B 1 134 ? 13.9 4.637 -0.774 1 94.13 134 ARG B O 1
ATOM 3326 N N . PHE B 1 135 ? 13.323 2.727 -1.726 1 93.35 135 PHE B N 1
ATOM 3327 C CA . PHE B 1 135 ? 11.901 3.045 -1.767 1 93.35 135 PHE B CA 1
ATOM 3328 C C . PHE B 1 135 ? 11.387 3.404 -0.377 1 93.35 135 PHE B C 1
ATOM 3330 O O . PHE B 1 135 ? 10.541 4.289 -0.232 1 93.35 135 PHE B O 1
ATOM 3337 N N . LEU B 1 136 ? 11.934 2.798 0.634 1 95.77 136 LEU B N 1
ATOM 3338 C CA . LEU B 1 136 ? 11.423 2.872 1.998 1 95.77 136 LEU B CA 1
ATOM 3339 C C . LEU B 1 136 ? 11.777 4.209 2.64 1 95.77 136 LEU B C 1
ATOM 3341 O O . LEU B 1 136 ? 11.24 4.558 3.694 1 95.77 136 LEU B O 1
ATOM 3345 N N . VAL B 1 137 ? 12.58 5.009 1.988 1 94.19 137 VAL B N 1
ATOM 3346 C CA . VAL B 1 137 ? 12.968 6.294 2.561 1 94.19 137 VAL B CA 1
ATOM 3347 C C . VAL B 1 137 ? 12.547 7.425 1.625 1 94.19 137 VAL B C 1
ATOM 3349 O O . VAL B 1 137 ? 13 8.562 1.773 1 94.19 137 VAL B O 1
ATOM 3352 N N . GLY B 1 138 ? 11.714 7.061 0.648 1 90.27 138 GLY B N 1
ATOM 3353 C CA . GLY B 1 138 ? 11.227 8.055 -0.295 1 90.27 138 GLY B CA 1
ATOM 3354 C C . GLY B 1 138 ? 10.473 9.19 0.372 1 90.27 138 GLY B C 1
ATOM 3355 O O . GLY B 1 138 ? 9.685 8.963 1.293 1 90.27 138 GLY B O 1
ATOM 3356 N N . GLY B 1 139 ? 10.72 10.416 -0.087 1 90.42 139 GLY B N 1
ATOM 3357 C CA . GLY B 1 139 ? 10.057 11.596 0.445 1 90.42 139 GLY B CA 1
ATOM 3358 C C . GLY B 1 139 ? 10.723 12.143 1.693 1 90.42 139 GLY B C 1
ATOM 3359 O O . GLY B 1 139 ? 10.376 13.228 2.164 1 90.42 139 GLY B O 1
ATOM 3360 N N . GLY B 1 140 ? 11.645 11.38 2.215 1 91.67 140 GLY B N 1
ATOM 3361 C CA . GLY B 1 140 ? 12.356 11.813 3.408 1 91.67 140 GLY B CA 1
ATOM 3362 C C . GLY B 1 140 ? 13.697 12.453 3.105 1 91.67 140 GLY B C 1
ATOM 3363 O O . GLY B 1 140 ? 14.282 12.21 2.047 1 91.67 140 GLY B O 1
ATOM 3364 N N . ASP B 1 141 ? 14.075 13.339 3.949 1 93.17 141 ASP B N 1
ATOM 3365 C CA . ASP B 1 141 ? 15.423 13.899 3.994 1 93.17 141 ASP B CA 1
ATOM 3366 C C . ASP B 1 141 ? 16.181 13.408 5.225 1 93.17 141 ASP B C 1
ATOM 3368 O O . ASP B 1 141 ? 15.836 13.759 6.354 1 93.17 141 ASP B O 1
ATOM 3372 N N . PRO B 1 142 ? 17.216 12.652 4.95 1 92.91 142 PRO B N 1
ATOM 3373 C CA . PRO B 1 142 ? 17.978 12.164 6.102 1 92.91 142 PRO B CA 1
ATOM 3374 C C . PRO B 1 142 ? 18.43 13.289 7.03 1 92.91 142 PRO B C 1
ATOM 3376 O O . PRO B 1 142 ? 18.522 13.094 8.245 1 92.91 142 PRO B O 1
ATOM 3379 N N . ALA B 1 143 ? 18.676 14.424 6.501 1 93.88 143 ALA B N 1
ATOM 3380 C CA . ALA B 1 143 ? 19.109 15.558 7.313 1 93.88 143 ALA B CA 1
ATOM 3381 C C . ALA B 1 143 ? 18.018 15.978 8.294 1 93.88 143 ALA B C 1
ATOM 3383 O O . ALA B 1 143 ? 18.312 16.467 9.387 1 93.88 143 ALA B O 1
ATOM 3384 N N . ASP B 1 144 ? 16.762 15.811 7.904 1 94.98 144 ASP B N 1
ATOM 3385 C CA . ASP B 1 144 ? 15.651 16.134 8.794 1 94.98 144 ASP B CA 1
ATOM 3386 C C . ASP B 1 144 ? 15.642 15.218 10.016 1 94.98 144 ASP B C 1
ATOM 3388 O O . ASP B 1 144 ? 15.319 15.654 11.123 1 94.98 144 ASP B O 1
ATOM 3392 N N . ILE B 1 145 ? 15.962 13.991 9.79 1 94.69 145 ILE B N 1
ATOM 3393 C CA . ILE B 1 145 ? 16.008 13.022 10.88 1 94.69 145 ILE B CA 1
ATOM 3394 C C . ILE B 1 145 ? 17.136 13.383 11.844 1 94.69 145 ILE B C 1
ATOM 3396 O O . ILE B 1 145 ? 16.96 13.327 13.064 1 94.69 145 ILE B O 1
ATOM 3400 N N . VAL B 1 146 ? 18.252 13.801 11.336 1 94.82 146 VAL B N 1
ATOM 3401 C CA . VAL B 1 146 ? 19.373 14.24 12.159 1 94.82 146 VAL B CA 1
ATOM 3402 C C . VAL B 1 146 ? 18.958 15.451 12.993 1 94.82 146 VAL B C 1
ATOM 3404 O O . VAL B 1 146 ? 19.214 15.499 14.198 1 94.82 146 VAL B O 1
ATOM 3407 N N . ARG B 1 147 ? 18.294 16.365 12.386 1 95.3 147 ARG B N 1
ATOM 3408 C CA . ARG B 1 147 ? 17.828 17.558 13.086 1 95.3 147 ARG B CA 1
ATOM 3409 C C . ARG B 1 147 ? 16.85 17.193 14.198 1 95.3 147 ARG B C 1
ATOM 3411 O O . ARG B 1 147 ? 16.846 17.821 15.259 1 95.3 147 ARG B O 1
ATOM 3418 N N . ALA B 1 148 ? 16.034 16.23 13.91 1 96.07 148 ALA B N 1
ATOM 3419 C CA . ALA B 1 148 ? 15.086 15.776 14.924 1 96.07 148 ALA B CA 1
ATOM 3420 C C . ALA B 1 148 ? 15.813 15.209 16.14 1 96.07 148 ALA B C 1
ATOM 3422 O O . ALA B 1 148 ? 15.437 15.489 17.281 1 96.07 148 ALA B O 1
ATOM 3423 N N . VAL B 1 149 ? 16.812 14.488 15.9 1 94.43 149 VAL B N 1
ATOM 3424 C CA . VAL B 1 149 ? 17.591 13.896 16.982 1 94.43 149 VAL B CA 1
ATOM 3425 C C . VAL B 1 149 ? 18.31 14.995 17.762 1 94.43 149 VAL B C 1
ATOM 3427 O O . VAL B 1 149 ? 18.375 14.951 18.993 1 94.43 149 VAL B O 1
ATOM 3430 N N . GLU B 1 150 ? 18.845 15.922 17.036 1 96.09 150 GLU B N 1
ATOM 3431 C CA . GLU B 1 150 ? 19.473 17.065 17.692 1 96.09 150 GLU B CA 1
ATOM 3432 C C . GLU B 1 150 ? 18.475 17.815 18.569 1 96.09 150 GLU B C 1
ATOM 3434 O O . GLU B 1 150 ? 18.797 18.201 19.695 1 96.09 150 GLU B O 1
ATOM 3439 N N . ALA B 1 151 ? 17.3 18.028 18.051 1 96.84 151 ALA B N 1
ATOM 3440 C CA . ALA B 1 151 ? 16.253 18.687 18.828 1 96.84 151 ALA B CA 1
ATOM 3441 C C . ALA B 1 151 ? 15.916 17.887 20.083 1 96.84 151 ALA B C 1
ATOM 3443 O O . ALA B 1 151 ? 15.592 18.462 21.125 1 96.84 151 ALA B O 1
ATOM 3444 N N . ALA B 1 152 ? 15.943 16.625 19.977 1 95.42 152 ALA B N 1
ATOM 3445 C CA . ALA B 1 152 ? 15.714 15.765 21.135 1 95.42 152 ALA B CA 1
ATOM 3446 C C . ALA B 1 152 ? 16.785 15.983 22.201 1 95.42 152 ALA B C 1
ATOM 3448 O O . ALA B 1 152 ? 16.474 16.089 23.389 1 95.42 152 ALA B O 1
ATOM 3449 N N . LYS B 1 153 ? 17.996 16.085 21.78 1 95.54 153 LYS B N 1
ATOM 3450 C CA . LYS B 1 153 ? 19.115 16.35 22.681 1 95.54 153 LYS B CA 1
ATOM 3451 C C . LYS B 1 153 ? 18.924 17.671 23.419 1 95.54 153 LYS B C 1
ATOM 3453 O O . LYS B 1 153 ? 19.3 17.795 24.587 1 95.54 153 LYS B O 1
ATOM 3458 N N . GLU B 1 154 ? 18.304 18.569 22.75 1 96.78 154 GLU B N 1
ATOM 3459 C CA . GLU B 1 154 ? 18.088 19.9 23.31 1 96.78 154 GLU B CA 1
ATOM 3460 C C . GLU B 1 154 ? 16.817 19.944 24.154 1 96.78 154 GLU B C 1
ATOM 3462 O O . GLU B 1 154 ? 16.473 20.987 24.714 1 96.78 154 GLU B O 1
ATOM 3467 N N . GLY B 1 155 ? 16.067 18.901 24.203 1 96.57 155 GLY B N 1
ATOM 3468 C CA . GLY B 1 155 ? 14.844 18.838 24.987 1 96.57 155 GLY B CA 1
ATOM 3469 C C . GLY B 1 155 ? 13.65 19.452 24.28 1 96.57 155 GLY B C 1
ATOM 3470 O O . GLY B 1 155 ? 12.631 19.742 24.91 1 96.57 155 GLY B O 1
ATOM 3471 N N . ARG B 1 156 ? 13.71 19.59 22.964 1 97.76 156 ARG B N 1
ATOM 3472 C CA . ARG B 1 156 ? 12.655 20.267 22.218 1 97.76 156 ARG B CA 1
ATOM 3473 C C . ARG B 1 156 ? 11.818 19.268 21.425 1 97.76 156 ARG B C 1
ATOM 3475 O O . ARG B 1 156 ? 10.767 19.62 20.886 1 97.76 156 ARG B O 1
ATOM 3482 N N . MET B 1 157 ? 12.308 18.048 21.289 1 97.7 157 MET B N 1
ATOM 3483 C CA . MET B 1 157 ? 11.556 16.988 20.624 1 97.7 157 MET B CA 1
ATOM 3484 C C . MET B 1 157 ? 10.908 16.058 21.645 1 97.7 157 MET B C 1
ATOM 3486 O O . MET B 1 157 ? 11.599 15.456 22.468 1 97.7 157 MET B O 1
ATOM 3490 N N . ILE B 1 158 ? 9.682 15.942 21.596 1 97.88 158 ILE B N 1
ATOM 3491 C CA . ILE B 1 158 ? 8.911 15.079 22.485 1 97.88 158 ILE B CA 1
ATOM 3492 C C . ILE B 1 158 ? 8.343 13.901 21.695 1 97.88 158 ILE B C 1
ATOM 3494 O O . ILE B 1 158 ? 7.545 14.09 20.774 1 97.88 158 ILE B O 1
ATOM 3498 N N . CYS B 1 159 ? 8.681 12.714 22.065 1 97.42 159 CYS B N 1
ATOM 3499 C CA . CYS B 1 159 ? 8.208 11.507 21.396 1 97.42 159 CYS B CA 1
ATOM 3500 C C . CYS B 1 159 ? 6.987 10.934 22.105 1 97.42 159 CYS B C 1
ATOM 3502 O O . CYS B 1 159 ? 7.058 10.578 23.282 1 97.42 159 CYS B O 1
ATOM 3504 N N . ILE B 1 160 ? 5.947 10.92 21.361 1 98.21 160 ILE B N 1
ATOM 3505 C CA . ILE B 1 160 ? 4.706 10.334 21.855 1 98.21 160 ILE B CA 1
ATOM 3506 C C . ILE B 1 160 ? 4.65 8.854 21.484 1 98.21 160 ILE B C 1
ATOM 3508 O O . ILE B 1 160 ? 5.014 8.473 20.369 1 98.21 160 ILE B O 1
ATOM 3512 N N . ASP B 1 161 ? 4.172 8.041 22.429 1 98.09 161 ASP B N 1
ATOM 3513 C CA . ASP B 1 161 ? 4.081 6.604 22.192 1 98.09 161 ASP B CA 1
ATOM 3514 C C . ASP B 1 161 ? 2.625 6.147 22.132 1 98.09 161 ASP B C 1
ATOM 3516 O O . ASP B 1 161 ? 2.076 5.676 23.13 1 98.09 161 ASP B O 1
ATOM 3520 N N . GLY B 1 162 ? 2.074 6.263 21.025 1 98.4 162 GLY B N 1
ATOM 3521 C CA . GLY B 1 162 ? 0.688 5.863 20.843 1 98.4 162 GLY B CA 1
ATOM 3522 C C . GLY B 1 162 ? -0.287 7.02 20.957 1 98.4 162 GLY B C 1
ATOM 3523 O O . GLY B 1 162 ? 0.079 8.173 20.721 1 98.4 162 GLY B O 1
ATOM 3524 N N . ASP B 1 163 ? -1.533 6.686 21.246 1 98.64 163 ASP B N 1
ATOM 3525 C CA . ASP B 1 163 ? -2.582 7.687 21.418 1 98.64 163 ASP B CA 1
ATOM 3526 C C . ASP B 1 163 ? -2.407 8.445 22.731 1 98.64 163 ASP B C 1
ATOM 3528 O O . ASP B 1 163 ? -2.069 7.851 23.757 1 98.64 163 ASP B O 1
ATOM 3532 N N . GLN B 1 164 ? -2.603 9.682 22.655 1 98.29 164 GLN B N 1
ATOM 3533 C CA . GLN B 1 164 ? -2.531 10.498 23.862 1 98.29 164 GLN B CA 1
ATOM 3534 C C . GLN B 1 164 ? -3.536 11.645 23.812 1 98.29 164 GLN B C 1
ATOM 3536 O O . GLN B 1 164 ? -3.596 12.382 22.825 1 98.29 164 GLN B O 1
ATOM 3541 N N . GLU B 1 165 ? -4.294 11.797 24.844 1 95.87 165 GLU B N 1
ATOM 3542 C CA . GLU B 1 165 ? -5.24 12.903 24.96 1 95.87 165 GLU B CA 1
ATOM 3543 C C . GLU B 1 165 ? -4.613 14.092 25.682 1 95.87 165 GLU B C 1
ATOM 3545 O O . GLU B 1 165 ? -3.738 13.918 26.533 1 95.87 165 GLU B O 1
ATOM 3550 N N . ASN B 1 166 ? -5.051 15.224 25.27 1 95.48 166 ASN B N 1
ATOM 3551 C CA . ASN B 1 166 ? -4.682 16.467 25.94 1 95.48 166 ASN B CA 1
ATOM 3552 C C . ASN B 1 166 ? -3.167 16.622 26.037 1 95.48 166 ASN B C 1
ATOM 3554 O O . ASN B 1 166 ? -2.636 16.917 27.109 1 95.48 166 ASN B O 1
ATOM 3558 N N . VAL B 1 167 ? -2.545 16.291 24.901 1 97.15 167 VAL B N 1
ATOM 3559 C CA . VAL B 1 167 ? -1.133 16.655 24.843 1 97.15 167 VAL B CA 1
ATOM 3560 C C . VAL B 1 167 ? -0.97 18.143 25.142 1 97.15 167 VAL B C 1
ATOM 3562 O O . VAL B 1 167 ? -0.033 18.545 25.835 1 97.15 167 VAL B O 1
ATOM 3565 N N . LEU B 1 168 ? -1.795 18.983 24.543 1 95.93 168 LEU B N 1
ATOM 3566 C CA . LEU B 1 168 ? -2.169 20.335 24.944 1 95.93 168 LEU B CA 1
ATOM 3567 C C . LEU B 1 168 ? -3.669 20.429 25.202 1 95.93 168 LEU B C 1
ATOM 3569 O O . LEU B 1 168 ? -4.426 19.531 24.828 1 95.93 168 LEU B O 1
ATOM 3573 N N . PRO B 1 169 ? -4.105 21.45 25.903 1 93.7 169 PRO B N 1
ATOM 3574 C CA . PRO B 1 169 ? -5.534 21.518 26.216 1 93.7 169 PRO B CA 1
ATOM 3575 C C . PRO B 1 169 ? -6.416 21.372 24.978 1 93.7 169 PRO B C 1
ATOM 3577 O O . PRO B 1 169 ? -6.379 22.223 24.085 1 93.7 169 PRO B O 1
ATOM 3580 N N . GLY B 1 170 ? -7.152 20.266 24.889 1 94.17 170 GLY B N 1
ATOM 3581 C CA . GLY B 1 170 ? -8.116 20.047 23.823 1 94.17 170 GLY B CA 1
ATOM 3582 C C . GLY B 1 170 ? -7.496 19.466 22.566 1 94.17 170 GLY B C 1
ATOM 3583 O O . GLY B 1 170 ? -8.168 19.331 21.541 1 94.17 170 GLY B O 1
ATOM 3584 N N . ILE B 1 171 ? -6.214 19.095 22.645 1 96.48 171 ILE B N 1
ATOM 3585 C CA . ILE B 1 171 ? -5.548 18.553 21.466 1 96.48 171 ILE B CA 1
ATOM 3586 C C . ILE B 1 171 ? -5.098 17.12 21.741 1 96.48 171 ILE B C 1
ATOM 3588 O O . ILE B 1 171 ? -4.296 16.878 22.647 1 96.48 171 ILE B O 1
ATOM 3592 N N . ASP B 1 172 ? -5.671 16.224 20.977 1 97.46 172 ASP B N 1
ATOM 3593 C CA . ASP B 1 172 ? -5.343 14.804 21.062 1 97.46 172 ASP B CA 1
ATOM 3594 C C . ASP B 1 172 ? -4.495 14.364 19.871 1 97.46 172 ASP B C 1
ATOM 3596 O O . ASP B 1 172 ? -4.638 14.899 18.769 1 97.46 172 ASP B O 1
ATOM 3600 N N . VAL B 1 173 ? -3.635 13.387 20.111 1 98.62 173 VAL B N 1
ATOM 3601 C CA . VAL B 1 173 ? -2.831 12.784 19.052 1 98.62 173 VAL B CA 1
ATOM 3602 C C . VAL B 1 173 ? -3.17 11.301 18.927 1 98.62 173 VAL B C 1
ATOM 3604 O O . VAL B 1 173 ? -3.4 10.623 19.931 1 98.62 173 VAL B O 1
ATOM 3607 N N . HIS B 1 174 ? -3.235 10.816 17.719 1 98.81 174 HIS B N 1
ATOM 3608 C CA . HIS B 1 174 ? -3.573 9.426 17.435 1 98.81 174 HIS B CA 1
ATOM 3609 C C . HIS B 1 174 ? -2.538 8.784 16.517 1 98.81 174 HIS B C 1
ATOM 3611 O O . HIS B 1 174 ? -2.198 9.341 15.471 1 98.81 174 HIS B O 1
ATOM 3617 N N . LEU B 1 175 ? -2.107 7.657 16.927 1 98.81 175 LEU B N 1
ATOM 3618 C CA . LEU B 1 175 ? -1.154 6.912 16.112 1 98.81 175 LEU B CA 1
ATOM 3619 C C . LEU B 1 175 ? -1.86 6.202 14.962 1 98.81 175 LEU B C 1
ATOM 3621 O O . LEU B 1 175 ? -2.864 5.518 15.172 1 98.81 175 LEU B O 1
ATOM 3625 N N . ALA B 1 176 ? -1.429 6.421 13.769 1 98.61 176 ALA B N 1
ATOM 3626 C CA . ALA B 1 176 ? -1.764 5.62 12.594 1 98.61 176 ALA B CA 1
ATOM 3627 C C . ALA B 1 176 ? -0.559 4.813 12.118 1 98.61 176 ALA B C 1
ATOM 3629 O O . ALA B 1 176 ? 0.059 5.149 11.106 1 98.61 176 ALA B O 1
ATOM 3630 N N . ALA B 1 177 ? -0.32 3.732 12.742 1 97.52 177 ALA B N 1
ATOM 3631 C CA . ALA B 1 177 ? 0.88 2.93 12.521 1 97.52 177 ALA B CA 1
ATOM 3632 C C . ALA B 1 177 ? 0.819 2.209 11.177 1 97.52 177 ALA B C 1
ATOM 3634 O O . ALA B 1 177 ? -0.232 1.693 10.791 1 97.52 177 ALA B O 1
ATOM 3635 N N . ASP B 1 178 ? 1.931 2.142 10.511 1 96.68 178 ASP B N 1
ATOM 3636 C CA . ASP B 1 178 ? 2.065 1.365 9.283 1 96.68 178 ASP B CA 1
ATOM 3637 C C . ASP B 1 178 ? 1.032 1.797 8.244 1 96.68 178 ASP B C 1
ATOM 3639 O O . ASP B 1 178 ? 0.25 0.977 7.76 1 96.68 178 ASP B O 1
ATOM 3643 N N . THR B 1 179 ? 0.998 3.07 7.953 1 97.9 179 THR B N 1
ATOM 3644 C CA . THR B 1 179 ? 0.112 3.662 6.956 1 97.9 179 THR B CA 1
ATOM 3645 C C . THR B 1 179 ? 0.91 4.458 5.927 1 97.9 179 THR B C 1
ATOM 3647 O O . THR B 1 179 ? 1.674 3.884 5.148 1 97.9 179 THR B O 1
ATOM 3650 N N . HIS B 1 180 ? 0.745 5.715 5.861 1 97.58 180 HIS B N 1
ATOM 3651 C CA . HIS B 1 180 ? 1.491 6.551 4.927 1 97.58 180 HIS B CA 1
ATOM 3652 C C . HIS B 1 180 ? 2.991 6.47 5.191 1 97.58 180 HIS B C 1
ATOM 3654 O O . HIS B 1 180 ? 3.786 6.371 4.254 1 97.58 180 HIS B O 1
ATOM 3660 N N . THR B 1 181 ? 3.28 6.574 6.397 1 97.92 181 THR B N 1
ATOM 3661 C CA . THR B 1 181 ? 4.627 6.324 6.899 1 97.92 181 THR B CA 1
ATOM 3662 C C . THR B 1 181 ? 4.594 5.342 8.067 1 97.92 181 THR B C 1
ATOM 3664 O O . THR B 1 181 ? 3.552 4.755 8.363 1 97.92 181 THR B O 1
ATOM 3667 N N . TYR B 1 182 ? 5.686 5.124 8.749 1 97.31 182 TYR B N 1
ATOM 3668 C CA . TYR B 1 182 ? 5.829 4.079 9.757 1 97.31 182 TYR B CA 1
ATOM 3669 C C . TYR B 1 182 ? 5.014 4.407 11.001 1 97.31 182 TYR B C 1
ATOM 3671 O O . TYR B 1 182 ? 4.384 3.524 11.589 1 97.31 182 TYR B O 1
ATOM 3679 N N . GLY B 1 183 ? 5.026 5.558 11.374 1 98.16 183 GLY B N 1
ATOM 3680 C CA . GLY B 1 183 ? 4.333 6.04 12.558 1 98.16 183 GLY B CA 1
ATOM 3681 C C . GLY B 1 183 ? 3.614 7.357 12.333 1 98.16 183 GLY B C 1
ATOM 3682 O O . GLY B 1 183 ? 3.76 8.293 13.123 1 98.16 183 GLY B O 1
ATOM 3683 N N . SER B 1 184 ? 2.867 7.477 11.243 1 98.49 184 SER B N 1
ATOM 3684 C CA . SER B 1 184 ? 2.058 8.669 11.008 1 98.49 184 SER B CA 1
ATOM 3685 C C . SER B 1 184 ? 1.078 8.905 12.152 1 98.49 184 SER B C 1
ATOM 3687 O O . SER B 1 184 ? 0.726 7.973 12.878 1 98.49 184 SER B O 1
ATOM 3689 N N . MET B 1 185 ? 0.72 10.144 12.296 1 98.7 185 MET B N 1
ATOM 3690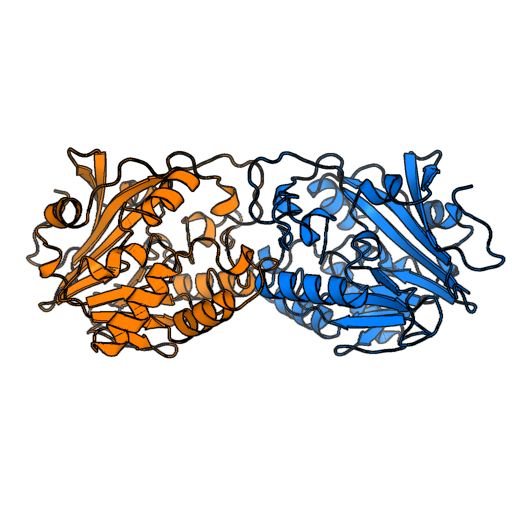 C CA . MET B 1 185 ? -0.319 10.434 13.28 1 98.7 185 MET B CA 1
ATOM 3691 C C . MET B 1 185 ? -1.287 11.488 12.754 1 98.7 185 MET B C 1
ATOM 3693 O O . MET B 1 185 ? -0.957 12.235 11.83 1 98.7 185 MET B O 1
ATOM 3697 N N . TYR B 1 186 ? -2.474 11.463 13.234 1 98.85 186 TYR B N 1
ATOM 3698 C CA . TYR B 1 186 ? -3.413 12.558 13.019 1 98.85 186 TYR B CA 1
ATOM 3699 C C . TYR B 1 186 ? -3.75 13.253 14.333 1 98.85 186 TYR B C 1
ATOM 3701 O O . TYR B 1 186 ? -3.521 12.7 15.412 1 98.85 186 TYR B O 1
ATOM 3709 N N . VAL B 1 187 ? -4.155 14.465 14.259 1 98.78 187 VAL B N 1
ATOM 3710 C CA . VA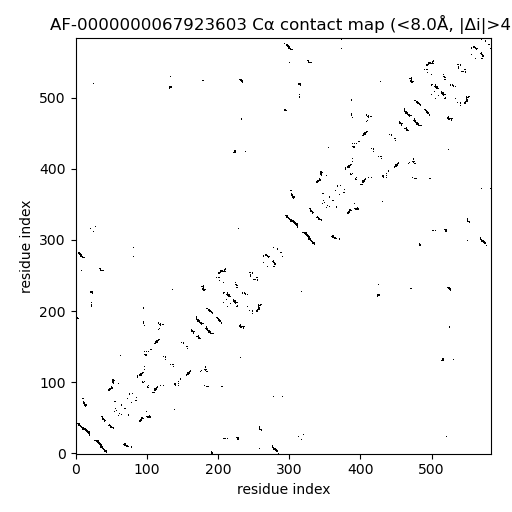L B 1 187 ? -4.366 15.341 15.408 1 98.78 187 VAL B CA 1
ATOM 3711 C C . VAL B 1 187 ? -5.84 15.73 15.497 1 98.78 187 VAL B C 1
ATOM 3713 O O . VAL B 1 187 ? -6.439 16.151 14.504 1 98.78 187 VAL B O 1
ATOM 3716 N N . THR B 1 188 ? -6.431 15.572 16.648 1 97.86 188 THR B N 1
ATOM 3717 C CA . THR B 1 188 ? -7.807 15.984 16.905 1 97.86 188 THR B CA 1
ATOM 3718 C C . THR B 1 188 ? -7.842 17.226 17.791 1 97.86 188 THR B C 1
ATOM 3720 O O . THR B 1 188 ? -7.212 17.258 18.85 1 97.86 188 THR B O 1
ATOM 3723 N N . ILE B 1 189 ? -8.564 18.201 17.323 1 97.18 189 ILE B N 1
ATOM 3724 C CA . ILE B 1 189 ? -8.808 19.407 18.107 1 97.18 189 ILE B CA 1
ATOM 3725 C C . ILE B 1 189 ? -10.238 19.393 18.644 1 97.18 189 ILE B C 1
ATOM 3727 O O . ILE B 1 189 ? -11.197 19.492 17.876 1 97.18 189 ILE B O 1
ATOM 3731 N N . ARG B 1 190 ? -10.358 19.242 19.909 1 95.05 190 ARG B N 1
ATOM 3732 C CA . ARG B 1 190 ? -11.644 19.442 20.569 1 95.05 190 ARG B CA 1
ATOM 3733 C C . ARG B 1 190 ? -11.873 20.915 20.887 1 95.05 190 ARG B C 1
ATOM 3735 O O . ARG B 1 190 ? -11.568 21.373 21.99 1 95.05 190 ARG B O 1
ATOM 3742 N N . ASN B 1 191 ? -12.432 21.564 19.939 1 92.16 191 ASN B N 1
ATOM 3743 C CA . ASN B 1 191 ? -12.39 23.022 19.934 1 92.16 191 ASN B CA 1
ATOM 3744 C C . ASN B 1 191 ? -13.422 23.616 20.888 1 92.16 191 ASN B C 1
ATOM 3746 O O . ASN B 1 191 ? -13.388 24.812 21.181 1 92.16 191 ASN B O 1
ATOM 3750 N N . ASP B 1 192 ? -14.34 22.832 21.449 1 83.45 192 ASP B N 1
ATOM 3751 C CA . ASP B 1 192 ? -15.261 23.329 22.466 1 83.45 192 ASP B CA 1
ATOM 3752 C C . ASP B 1 192 ? -14.769 22.981 23.869 1 83.45 192 ASP B C 1
ATOM 3754 O O . ASP B 1 192 ? -15.402 23.345 24.862 1 83.45 192 ASP B O 1
ATOM 3758 N N . GLY B 1 193 ? -13.707 22.295 23.935 1 73.43 193 GLY B N 1
ATOM 3759 C CA . GLY B 1 193 ? -13.065 21.958 25.196 1 73.43 193 GLY B CA 1
ATOM 3760 C C . GLY B 1 193 ? -13.742 20.81 25.922 1 73.43 193 GLY B C 1
ATOM 3761 O O . GLY B 1 193 ? -13.383 20.489 27.057 1 73.43 193 GLY B O 1
ATOM 3762 N N . THR B 1 194 ? -14.666 20.216 25.21 1 73.9 194 THR B N 1
ATOM 3763 C CA . THR B 1 194 ? -15.395 19.143 25.876 1 73.9 194 THR B CA 1
ATOM 3764 C C . THR B 1 194 ? -15.079 17.794 25.236 1 73.9 194 THR B C 1
ATOM 3766 O O . THR B 1 194 ? -14.812 17.719 24.035 1 73.9 194 THR B O 1
ATOM 3769 N N . SER B 1 195 ? -14.925 16.712 25.988 1 69.04 195 SER B N 1
ATOM 3770 C CA . SER B 1 195 ? -14.605 15.373 25.504 1 69.04 195 SER B CA 1
ATOM 3771 C C . SER B 1 195 ? -15.721 14.823 24.622 1 69.04 195 SER B C 1
ATOM 3773 O O . SER B 1 195 ? -15.457 14.12 23.644 1 69.04 195 SER B O 1
ATOM 3775 N N . GLY B 1 196 ? -16.778 15.284 24.824 1 67.07 196 GLY B N 1
ATOM 3776 C CA . GLY B 1 196 ? -17.915 14.772 24.077 1 67.07 196 GLY B CA 1
ATOM 3777 C C . GLY B 1 196 ? -18.587 15.825 23.216 1 67.07 196 GLY B C 1
ATOM 3778 O O . GLY B 1 196 ? -19.731 15.651 22.792 1 67.07 196 GLY B O 1
ATOM 3779 N N . GLY B 1 197 ? -17.799 16.718 22.986 1 69.91 197 GLY B N 1
ATOM 3780 C CA . GLY B 1 197 ? -18.404 17.802 22.229 1 69.91 197 GLY B CA 1
ATOM 3781 C C . GLY B 1 197 ? -18.439 17.54 20.735 1 69.91 197 GLY B C 1
ATOM 3782 O O . GLY B 1 197 ? -17.872 16.554 20.259 1 69.91 197 GLY B O 1
ATOM 3783 N N . GLU B 1 198 ? -19.157 18.436 20.087 1 79.73 198 GLU B N 1
ATOM 3784 C CA . GLU B 1 198 ? -19.408 18.229 18.664 1 79.73 198 GLU B CA 1
ATOM 3785 C C . GLU B 1 198 ? -18.458 19.063 17.809 1 79.73 198 GLU B C 1
ATOM 3787 O O . GLU B 1 198 ? -18.32 18.821 16.608 1 79.73 198 GLU B O 1
ATOM 3792 N N . ASP B 1 199 ? -17.775 20.015 18.462 1 91.69 199 ASP B N 1
ATOM 3793 C CA . ASP B 1 199 ? -16.877 20.861 17.681 1 91.69 199 ASP B CA 1
ATOM 3794 C C . ASP B 1 199 ? -15.478 20.253 17.605 1 91.69 199 ASP B C 1
ATOM 3796 O O . ASP B 1 199 ? -14.555 20.719 18.278 1 91.69 199 ASP B O 1
ATOM 3800 N N . ARG B 1 200 ? -15.361 19.212 16.799 1 95.08 200 ARG B N 1
ATOM 3801 C CA . ARG B 1 200 ? -14.122 18.463 16.616 1 95.08 200 ARG B CA 1
ATOM 3802 C C . ARG B 1 200 ? -13.589 18.624 15.196 1 95.08 200 ARG B C 1
ATOM 3804 O O . ARG B 1 200 ? -14.354 18.575 14.231 1 95.08 200 ARG B O 1
ATOM 3811 N N . TRP B 1 201 ? -12.329 18.925 15.191 1 97.5 201 TRP B N 1
ATOM 3812 C CA . TRP B 1 201 ? -11.626 19 13.915 1 97.5 201 TRP B CA 1
ATOM 3813 C C . TRP B 1 201 ? -10.462 18.015 13.876 1 97.5 201 TRP B C 1
ATOM 3815 O O . TRP B 1 201 ? -9.731 17.869 14.858 1 97.5 201 TRP B O 1
ATOM 3825 N N . ILE B 1 202 ? -10.336 17.332 12.742 1 98.47 202 ILE B N 1
ATOM 3826 C CA . ILE B 1 202 ? -9.24 16.381 12.591 1 98.47 202 ILE B CA 1
ATOM 3827 C C . ILE B 1 202 ? -8.275 16.873 11.515 1 98.47 202 ILE B C 1
ATOM 3829 O O . ILE B 1 202 ? -8.689 17.188 10.397 1 98.47 202 ILE B O 1
ATOM 3833 N N . PHE B 1 203 ? -7.075 16.954 11.857 1 98.84 203 PHE B N 1
ATOM 3834 C CA . PHE B 1 203 ? -6.013 17.164 10.88 1 98.84 203 PHE B CA 1
ATOM 3835 C C . PHE B 1 203 ? -5.34 15.845 10.519 1 98.84 203 PHE B C 1
ATOM 3837 O O . PHE B 1 203 ? -4.602 15.277 11.327 1 98.84 203 PHE B O 1
ATOM 3844 N N . ALA B 1 204 ? -5.465 15.429 9.327 1 98.77 204 ALA B N 1
ATOM 3845 C CA . ALA B 1 204 ? -5.253 14.04 8.927 1 98.77 204 ALA B CA 1
ATOM 3846 C C . ALA B 1 204 ? -3.805 13.806 8.506 1 98.77 204 ALA B C 1
ATOM 3848 O O . ALA B 1 204 ? -3.379 12.661 8.335 1 98.77 204 ALA B O 1
ATOM 3849 N N . GLY B 1 205 ? -2.99 14.884 8.386 1 98.04 205 GLY B N 1
ATOM 3850 C CA . GLY B 1 205 ? -1.717 14.691 7.71 1 98.04 205 GLY B CA 1
ATOM 3851 C C . GLY B 1 205 ? -1.86 14.07 6.334 1 98.04 205 GLY B C 1
ATOM 3852 O O . GLY B 1 205 ? -2.738 14.458 5.56 1 98.04 205 GLY B O 1
ATOM 3853 N N . ASP B 1 206 ? -1.009 13.17 6.015 1 98.09 206 ASP B N 1
ATOM 3854 C CA . ASP B 1 206 ? -1.069 12.559 4.69 1 98.09 206 ASP B CA 1
ATOM 3855 C C . ASP B 1 206 ? -1.763 11.2 4.743 1 98.09 206 ASP B C 1
ATOM 3857 O O . ASP B 1 206 ? -1.557 10.358 3.868 1 98.09 206 ASP B O 1
ATOM 3861 N N . LEU B 1 207 ? -2.537 11.026 5.781 1 98.59 207 LEU B N 1
ATOM 3862 C CA . LEU B 1 207 ? -3.389 9.843 5.802 1 98.59 207 LEU B CA 1
ATOM 3863 C C . LEU B 1 207 ? -4.545 9.988 4.817 1 98.59 207 LEU B C 1
ATOM 3865 O O . LEU B 1 207 ? -5.16 8.993 4.425 1 98.59 207 LEU B O 1
ATOM 3869 N N . ILE B 1 208 ? -4.861 11.228 4.546 1 98.28 208 ILE B N 1
ATOM 3870 C CA . ILE B 1 208 ? -5.861 11.647 3.571 1 98.28 208 ILE B CA 1
ATOM 3871 C C . ILE B 1 208 ? -5.309 12.792 2.724 1 98.28 208 ILE B C 1
ATOM 3873 O O . ILE B 1 208 ? -4.805 13.781 3.261 1 98.28 208 ILE B O 1
ATOM 3877 N N . TYR B 1 209 ? -5.361 12.596 1.409 1 96.98 209 TYR B N 1
ATOM 3878 C CA . TYR B 1 209 ? -4.892 13.664 0.532 1 96.98 209 TYR B CA 1
ATOM 3879 C C . TYR B 1 209 ? -6.052 14.53 0.058 1 96.98 209 TYR B C 1
ATOM 3881 O O . TYR B 1 209 ? -5.894 15.737 -0.138 1 96.98 209 TYR B O 1
ATOM 3889 N N . THR B 1 210 ? -7.189 13.836 -0.146 1 96.27 210 THR B N 1
ATOM 3890 C CA . THR B 1 210 ? -8.368 14.486 -0.71 1 96.27 210 THR B CA 1
ATOM 3891 C C . THR B 1 210 ? -9.642 13.948 -0.065 1 96.27 210 THR B C 1
ATOM 3893 O O . THR B 1 210 ? -9.661 12.825 0.443 1 96.27 210 THR B O 1
ATOM 3896 N N . TYR B 1 211 ? -10.671 14.689 -0.116 1 97.37 211 TYR B N 1
ATOM 3897 C CA . TYR B 1 211 ? -11.952 14.259 0.434 1 97.37 211 TYR B CA 1
ATOM 3898 C C . TYR B 1 211 ? -12.425 12.972 -0.231 1 97.37 211 TYR B C 1
ATOM 3900 O O . TYR B 1 211 ? -13.111 12.159 0.394 1 97.37 211 TYR B O 1
ATOM 3908 N N . ASP B 1 212 ? -11.986 12.739 -1.452 1 95.78 212 ASP B N 1
ATOM 3909 C CA . ASP B 1 212 ? -12.378 11.545 -2.196 1 95.78 212 ASP B CA 1
ATOM 3910 C C . ASP B 1 212 ? -11.86 10.28 -1.516 1 95.78 212 ASP B C 1
ATOM 3912 O O . ASP B 1 212 ? -12.405 9.193 -1.717 1 95.78 212 ASP B O 1
ATOM 3916 N N . ASN B 1 213 ? -10.789 10.36 -0.738 1 97.18 213 ASN B N 1
ATOM 3917 C CA . ASN B 1 213 ? -10.326 9.204 0.022 1 97.18 213 ASN B CA 1
ATOM 3918 C C . ASN B 1 213 ? -11.372 8.74 1.031 1 97.18 213 ASN B C 1
ATOM 3920 O O . ASN B 1 213 ? -11.419 7.56 1.385 1 97.18 213 ASN B O 1
ATOM 3924 N N . LEU B 1 214 ? -12.199 9.67 1.475 1 97.89 214 LEU B N 1
ATOM 3925 C CA . LEU B 1 214 ? -13.191 9.369 2.501 1 97.89 214 LEU B CA 1
ATOM 3926 C C . LEU B 1 214 ? -14.519 8.962 1.871 1 97.89 214 LEU B C 1
ATOM 3928 O O . LEU B 1 214 ? -15.321 8.268 2.499 1 97.89 214 LEU B O 1
ATOM 3932 N N . THR B 1 215 ? -14.732 9.368 0.633 1 96.01 215 THR B N 1
ATOM 3933 C CA . THR B 1 215 ? -16.072 9.207 0.079 1 96.01 215 THR B CA 1
ATOM 3934 C C . THR B 1 215 ? -16.041 8.321 -1.163 1 96.01 215 THR B C 1
ATOM 3936 O O . THR B 1 215 ? -17.081 7.834 -1.611 1 96.01 215 THR B O 1
ATOM 3939 N N . GLY B 1 216 ? -14.831 8.132 -1.741 1 93.75 216 GLY B N 1
ATOM 3940 C CA . GLY B 1 216 ? -14.757 7.538 -3.066 1 93.75 216 GLY B CA 1
ATOM 3941 C C . GLY B 1 216 ? -15.191 8.485 -4.169 1 93.75 216 GLY B C 1
ATOM 3942 O O . GLY B 1 216 ? -15.435 9.667 -3.919 1 93.75 216 GLY B O 1
ATOM 3943 N N . LEU B 1 217 ? -15.243 7.895 -5.362 1 91.06 217 LEU B N 1
ATOM 3944 C CA . LEU B 1 217 ? -15.548 8.733 -6.517 1 91.06 217 LEU B CA 1
ATOM 3945 C C . LEU B 1 217 ? -16.986 8.521 -6.977 1 91.06 217 LEU B C 1
ATOM 3947 O O . LEU B 1 217 ? -17.494 9.277 -7.809 1 91.06 217 LEU B O 1
ATOM 3951 N N . ASP B 1 218 ? -17.595 7.486 -6.481 1 90.94 218 ASP B N 1
ATOM 3952 C CA . ASP B 1 218 ? -18.985 7.187 -6.811 1 90.94 218 ASP B CA 1
ATOM 3953 C C . ASP B 1 218 ? -19.923 7.632 -5.69 1 90.94 218 ASP B C 1
ATOM 3955 O O . ASP B 1 218 ? -20.04 6.955 -4.667 1 90.94 218 ASP B O 1
ATOM 3959 N N . SER B 1 219 ? -20.636 8.661 -5.897 1 90.64 219 SER B N 1
ATOM 3960 C CA . SER B 1 219 ? -21.491 9.235 -4.864 1 90.64 219 SER B CA 1
ATOM 3961 C C . SER B 1 219 ? -22.629 8.287 -4.499 1 90.64 219 SER B C 1
ATOM 3963 O O . SER B 1 219 ? -23.196 8.38 -3.408 1 90.64 219 SER B O 1
ATOM 3965 N N . ALA B 1 220 ? -22.987 7.426 -5.412 1 92.7 220 ALA B N 1
ATOM 3966 C CA . ALA B 1 220 ? -24.075 6.481 -5.171 1 92.7 220 ALA B CA 1
ATOM 3967 C C . ALA B 1 220 ? -23.604 5.31 -4.313 1 92.7 220 ALA B C 1
ATOM 3969 O O . ALA B 1 220 ? -24.421 4.572 -3.757 1 92.7 220 ALA B O 1
ATOM 3970 N N . ALA B 1 221 ? -22.313 5.155 -4.22 1 92.87 221 ALA B N 1
ATOM 3971 C CA . ALA B 1 221 ? -21.729 4.062 -3.447 1 92.87 221 ALA B CA 1
ATOM 3972 C C . ALA B 1 221 ? -20.463 4.517 -2.726 1 92.87 221 ALA B C 1
ATOM 3974 O O . ALA B 1 221 ? -19.365 4.044 -3.028 1 92.87 221 ALA B O 1
ATOM 3975 N N . PRO B 1 222 ? -20.63 5.364 -1.788 1 94.28 222 PRO B N 1
ATOM 3976 C CA . PRO B 1 222 ? -19.46 5.899 -1.087 1 94.28 222 PRO B CA 1
ATOM 3977 C C . PRO B 1 222 ? -18.625 4.809 -0.418 1 94.28 222 PRO B C 1
ATOM 3979 O O . PRO B 1 222 ? -19.175 3.825 0.083 1 94.28 222 PRO B O 1
ATOM 3982 N N . GLN B 1 223 ? -17.327 4.976 -0.459 1 96.2 223 GLN B N 1
ATOM 3983 C CA . GLN B 1 223 ? -16.376 4.073 0.182 1 96.2 223 GLN B CA 1
ATOM 3984 C C . GLN B 1 223 ? -15.085 4.801 0.545 1 96.2 223 GLN B C 1
ATOM 3986 O O . GLN B 1 223 ? -14.771 5.844 -0.033 1 96.2 223 GLN B O 1
ATOM 3991 N N . ILE B 1 224 ? -14.412 4.273 1.439 1 97.7 224 ILE B N 1
ATOM 3992 C CA . ILE B 1 224 ? -13.089 4.784 1.778 1 97.7 224 ILE B CA 1
ATOM 3993 C C . ILE B 1 224 ? -12.046 4.175 0.843 1 97.7 224 ILE B C 1
ATOM 3995 O O . ILE B 1 224 ? -12.022 2.96 0.636 1 97.7 224 ILE B O 1
ATOM 3999 N N . VAL B 1 225 ? -11.28 5.002 0.237 1 96.04 225 VAL B N 1
ATOM 4000 C CA . VAL B 1 225 ? -10.192 4.605 -0.651 1 96.04 225 VAL B CA 1
ATOM 4001 C C . VAL B 1 225 ? -8.869 5.159 -0.128 1 96.04 225 VAL B C 1
ATOM 4003 O O . VAL B 1 225 ? -8.748 6.36 0.124 1 96.04 225 VAL B O 1
ATOM 4006 N N . PRO B 1 226 ? -7.929 4.323 0.07 1 96.01 226 PRO B N 1
ATOM 4007 C CA . PRO B 1 226 ? -6.669 4.834 0.615 1 96.01 226 PRO B CA 1
ATOM 4008 C C . PRO B 1 226 ? -5.922 5.732 -0.369 1 96.01 226 PRO B C 1
ATOM 4010 O O . PRO B 1 226 ? -6.27 5.782 -1.551 1 96.01 226 PRO B O 1
ATOM 4013 N N . ILE B 1 227 ? -4.957 6.409 0.106 1 94.65 227 ILE B N 1
ATOM 4014 C CA . ILE B 1 227 ? -4.089 7.238 -0.724 1 94.65 227 ILE B CA 1
ATOM 4015 C C . ILE B 1 227 ? -3.188 6.349 -1.578 1 94.65 227 ILE B C 1
ATOM 4017 O O . ILE B 1 227 ? -3.02 5.162 -1.286 1 94.65 227 ILE B O 1
ATOM 4021 N N . GLY B 1 228 ? -2.623 6.903 -2.574 1 89.83 228 GLY B N 1
ATOM 4022 C CA . GLY B 1 228 ? -1.845 6.135 -3.533 1 89.83 228 GLY B CA 1
ATOM 4023 C C . GLY B 1 228 ? -0.368 6.076 -3.193 1 89.83 228 GLY B C 1
ATOM 4024 O O . GLY B 1 228 ? 0.409 5.422 -3.891 1 89.83 228 GLY B O 1
ATOM 4025 N N . LEU B 1 229 ? 0.025 6.738 -2.151 1 89.4 229 LEU B N 1
ATOM 4026 C CA . LEU B 1 229 ? 1.426 6.74 -1.743 1 89.4 229 LEU B CA 1
ATOM 4027 C C . LEU B 1 229 ? 1.56 6.417 -0.258 1 89.4 229 LEU B C 1
ATOM 4029 O O . LEU B 1 229 ? 1.257 7.256 0.594 1 89.4 229 LEU B O 1
ATOM 4033 N N . ALA B 1 230 ? 2.071 5.226 0.009 1 93.97 230 ALA B N 1
ATOM 4034 C CA . ALA B 1 230 ? 2.265 4.785 1.388 1 93.97 230 ALA B CA 1
ATOM 4035 C C . ALA B 1 230 ? 3.383 3.751 1.481 1 93.97 230 ALA B C 1
ATOM 4037 O O . ALA B 1 230 ? 3.6 2.976 0.546 1 93.97 230 ALA B O 1
ATOM 4038 N N . VAL B 1 231 ? 4.057 3.743 2.571 1 95.77 231 VAL B N 1
ATOM 4039 C CA . VAL B 1 231 ? 5.042 2.698 2.828 1 95.77 231 VAL B CA 1
ATOM 4040 C C . VAL B 1 231 ? 4.388 1.545 3.585 1 95.77 231 VAL B C 1
ATOM 4042 O O . VAL B 1 231 ? 4.872 0.412 3.542 1 95.77 231 VAL B O 1
ATOM 4045 N N . GLY B 1 232 ? 3.28 1.857 4.25 1 96.51 232 GLY B N 1
ATOM 4046 C CA . GLY B 1 232 ? 2.601 0.87 5.075 1 96.51 232 GLY B CA 1
ATOM 4047 C C . GLY B 1 232 ? 1.421 0.219 4.378 1 96.51 232 GLY B C 1
ATOM 4048 O O . GLY B 1 232 ? 1.455 -0.002 3.166 1 96.51 232 GLY B O 1
ATOM 4049 N N . SER B 1 233 ? 0.42 -0.114 5.149 1 96.94 233 SER B N 1
ATOM 4050 C CA . SER B 1 233 ? -0.695 -0.958 4.731 1 96.94 233 SER B CA 1
ATOM 4051 C C . SER B 1 233 ? -1.888 -0.117 4.289 1 96.94 233 SER B C 1
ATOM 4053 O O . SER B 1 233 ? -2.3 0.806 4.995 1 96.94 233 SER B O 1
ATOM 4055 N N . GLN B 1 234 ? -2.449 -0.505 3.148 1 96.08 234 GLN B N 1
ATOM 4056 C CA . GLN B 1 234 ? -3.674 0.14 2.687 1 96.08 234 GLN B CA 1
ATOM 4057 C C . GLN B 1 234 ? -4.845 -0.177 3.613 1 96.08 234 GLN B C 1
ATOM 4059 O O . GLN B 1 234 ? -5.71 0.671 3.841 1 96.08 234 GLN B O 1
ATOM 4064 N N . HIS B 1 235 ? -4.761 -1.328 4.124 1 96.32 235 HIS B N 1
ATOM 4065 C CA . HIS B 1 235 ? -5.732 -1.751 5.127 1 96.32 235 HIS B CA 1
ATOM 4066 C C . HIS B 1 235 ? -5.72 -0.818 6.333 1 96.32 235 HIS B C 1
ATOM 4068 O O . HIS B 1 235 ? -6.774 -0.356 6.777 1 96.32 235 HIS B O 1
ATOM 4074 N N . ASN B 1 236 ? -4.595 -0.555 6.818 1 97.93 236 ASN B N 1
ATOM 4075 C CA . ASN B 1 236 ? -4.464 0.32 7.978 1 97.93 236 ASN B CA 1
ATOM 4076 C C . ASN B 1 236 ? -4.885 1.75 7.653 1 97.93 236 ASN B C 1
ATOM 4078 O O . ASN B 1 236 ? -5.457 2.441 8.498 1 97.93 236 ASN B O 1
ATOM 4082 N N . LEU B 1 237 ? -4.615 2.16 6.466 1 98.37 237 LEU B N 1
ATOM 4083 C CA . LEU B 1 237 ? -5.043 3.485 6.029 1 98.37 237 LEU B CA 1
ATOM 4084 C C . LEU B 1 237 ? -6.564 3.593 6.031 1 98.37 237 LEU B C 1
ATOM 4086 O O . LEU B 1 237 ? -7.119 4.595 6.488 1 98.37 237 LEU B O 1
ATOM 4090 N N . ILE B 1 238 ? -7.188 2.605 5.57 1 98.23 238 ILE B N 1
ATOM 4091 C CA . ILE B 1 238 ? -8.644 2.603 5.481 1 98.23 238 ILE B CA 1
ATOM 4092 C C . ILE B 1 238 ? -9.246 2.65 6.883 1 98.23 238 ILE B C 1
ATOM 4094 O O . ILE B 1 238 ? -10.153 3.443 7.15 1 98.23 238 ILE B O 1
ATOM 4098 N N . PHE B 1 239 ? -8.728 1.92 7.758 1 98.43 239 PHE B N 1
ATOM 4099 C CA . PHE B 1 239 ? -9.294 1.877 9.101 1 98.43 239 PHE B CA 1
ATOM 4100 C C . PHE B 1 239 ? -9.007 3.172 9.851 1 98.43 239 PHE B C 1
ATOM 4102 O O . PHE B 1 239 ? -9.841 3.646 10.625 1 98.43 239 PHE B O 1
ATOM 4109 N N . SER B 1 240 ? -7.798 3.708 9.655 1 98.64 240 SER B N 1
ATOM 4110 C CA . SER B 1 240 ? -7.513 5.013 10.242 1 98.64 240 SER B CA 1
ATOM 4111 C C . SER B 1 240 ? -8.473 6.076 9.717 1 98.64 240 SER B C 1
ATOM 4113 O O . SER B 1 240 ? -8.964 6.909 10.482 1 98.64 240 SER B O 1
ATOM 4115 N N . SER B 1 241 ? -8.714 6.02 8.44 1 98.68 241 SER B N 1
ATOM 4116 C CA . SER B 1 241 ? -9.646 6.957 7.822 1 98.68 241 SER B CA 1
ATOM 4117 C C . SER B 1 241 ? -11.052 6.794 8.39 1 98.68 241 SER B C 1
ATOM 4119 O O . SER B 1 241 ? -11.729 7.782 8.679 1 98.68 241 SER B O 1
ATOM 4121 N N . ALA B 1 242 ? -11.432 5.589 8.557 1 98.44 242 ALA B N 1
ATOM 4122 C CA . ALA B 1 242 ? -12.75 5.299 9.114 1 98.44 242 ALA B CA 1
ATOM 4123 C C . ALA B 1 242 ? -12.869 5.82 10.543 1 98.44 242 ALA B C 1
ATOM 4125 O O . ALA B 1 242 ? -13.903 6.373 10.926 1 98.44 242 ALA B O 1
ATOM 4126 N N . GLU B 1 243 ? -11.856 5.603 11.282 1 98.23 243 GLU B N 1
ATOM 4127 C CA . GLU B 1 243 ? -11.85 6.08 12.662 1 98.23 243 GLU B CA 1
ATOM 4128 C C . GLU B 1 243 ? -11.95 7.601 12.721 1 98.23 243 GLU B C 1
ATOM 4130 O O . GLU B 1 243 ? -12.688 8.148 13.544 1 98.23 243 GLU B O 1
ATOM 4135 N N . MET B 1 244 ? -11.186 8.265 11.887 1 98.36 244 MET B N 1
ATOM 4136 C CA . MET B 1 244 ? -11.261 9.722 11.818 1 98.36 244 MET B CA 1
ATOM 4137 C C . MET B 1 244 ? -12.68 10.179 11.496 1 98.36 244 MET B C 1
ATOM 4139 O O . MET B 1 244 ? -13.237 11.028 12.194 1 98.36 244 MET B O 1
ATOM 4143 N N . LEU B 1 245 ? -13.236 9.58 10.498 1 97.61 245 LEU B N 1
ATOM 4144 C CA . LEU B 1 245 ? -14.571 9.967 10.054 1 97.61 245 LEU B CA 1
ATOM 4145 C C . LEU B 1 245 ? -15.603 9.707 11.146 1 97.61 245 LEU B C 1
ATOM 4147 O O . LEU B 1 245 ? -16.458 10.554 11.413 1 97.61 245 LEU B O 1
ATOM 4151 N N . LYS B 1 246 ? -15.485 8.61 11.775 1 96.17 246 LYS B N 1
ATOM 4152 C CA . LYS B 1 246 ? -16.402 8.253 12.854 1 96.17 246 LYS B CA 1
ATOM 4153 C C . LYS B 1 246 ? -16.302 9.243 14.011 1 96.17 246 LYS B C 1
ATOM 4155 O O . LYS B 1 246 ? -17.315 9.612 14.609 1 96.17 246 LYS B O 1
ATOM 4160 N N . SER B 1 247 ? -15.145 9.678 14.285 1 95.41 247 SER B N 1
ATOM 4161 C CA . SER B 1 247 ? -14.9 10.528 15.446 1 95.41 247 SER B CA 1
ATOM 4162 C C . SER B 1 247 ? -15.521 11.908 15.26 1 95.41 247 SER B C 1
ATOM 4164 O O . SER B 1 247 ? -15.685 12.656 16.227 1 95.41 247 SER B O 1
ATOM 4166 N N . VAL B 1 248 ? -15.851 12.251 14.016 1 96.19 248 VAL B N 1
ATOM 4167 C CA . VAL B 1 248 ? -16.479 13.542 13.759 1 96.19 248 VAL B CA 1
ATOM 4168 C C . VAL B 1 248 ? -17.925 13.334 13.314 1 96.19 248 VAL B C 1
ATOM 4170 O O . VAL B 1 248 ? -18.494 14.178 12.618 1 96.19 248 VAL B O 1
ATOM 4173 N N . GLY B 1 249 ? -18.475 12.204 13.592 1 94.54 249 GLY B N 1
ATOM 4174 C CA . GLY B 1 249 ? -19.876 11.914 13.328 1 94.54 249 GLY B CA 1
ATOM 4175 C C . GLY B 1 249 ? -20.178 11.721 11.854 1 94.54 249 GLY B C 1
ATOM 4176 O O . GLY B 1 249 ? -21.293 11.991 11.403 1 94.54 249 GLY B O 1
ATOM 4177 N N . GLY B 1 250 ? -19.175 11.422 11.083 1 95.14 250 GLY B N 1
ATOM 4178 C CA . GLY B 1 250 ? -19.373 11.168 9.665 1 95.14 250 GLY B CA 1
ATOM 4179 C C . GLY B 1 250 ? -19.303 12.425 8.818 1 95.14 250 GLY B C 1
ATOM 4180 O O . GLY B 1 250 ? -19.46 12.367 7.597 1 95.14 250 GLY B O 1
ATOM 4181 N N . GLU B 1 251 ? -19.019 13.53 9.378 1 96.58 251 GLU B N 1
ATOM 4182 C CA . GLU B 1 251 ? -18.948 14.79 8.644 1 96.58 251 GLU B CA 1
ATOM 4183 C C . GLU B 1 251 ? -17.591 14.959 7.968 1 96.58 251 GLU B C 1
ATOM 4185 O O . GLU B 1 251 ? -16.626 15.394 8.601 1 96.58 251 GLU B O 1
ATOM 4190 N N . VAL B 1 252 ? -17.529 14.778 6.713 1 97.34 252 VAL B N 1
ATOM 4191 C CA . VAL B 1 252 ? -16.308 14.736 5.915 1 97.34 252 VAL B CA 1
ATOM 4192 C C . VAL B 1 252 ? -15.566 16.066 6.034 1 97.34 252 VAL B C 1
ATOM 4194 O O . VAL B 1 252 ? -14.337 16.092 6.13 1 97.34 252 VAL B O 1
ATOM 4197 N N . ARG B 1 253 ? -16.281 17.158 6.133 1 97.12 253 ARG B N 1
ATOM 4198 C CA . ARG B 1 253 ? -15.663 18.48 6.131 1 97.12 253 ARG B CA 1
ATOM 4199 C C . ARG B 1 253 ? -14.856 18.709 7.404 1 97.12 253 ARG B C 1
ATOM 4201 O O . ARG B 1 253 ? -14.065 19.652 7.483 1 97.12 253 ARG B O 1
ATOM 4208 N N . ARG B 1 254 ? -15.109 17.917 8.417 1 97.76 254 ARG B N 1
ATOM 4209 C CA . ARG B 1 254 ? -14.442 18.095 9.703 1 97.76 254 ARG B CA 1
ATOM 4210 C C . ARG B 1 254 ? -13.088 17.394 9.719 1 97.76 254 ARG B C 1
ATOM 4212 O O . ARG B 1 254 ? -12.291 17.594 10.637 1 97.76 254 ARG B O 1
ATOM 4219 N N . VAL B 1 255 ? -12.83 16.586 8.684 1 98.56 255 VAL B N 1
ATOM 4220 C CA . VAL B 1 255 ? -11.5 16.033 8.449 1 98.56 255 VAL B CA 1
ATOM 4221 C C . VAL B 1 255 ? -10.727 16.937 7.491 1 98.56 255 VAL B C 1
ATOM 4223 O O . VAL B 1 255 ? -11.166 17.178 6.364 1 98.56 255 VAL B O 1
ATOM 4226 N N . ILE B 1 256 ? -9.575 17.422 7.931 1 98.78 256 ILE B N 1
ATOM 4227 C CA . ILE B 1 256 ? -8.853 18.443 7.179 1 98.78 256 ILE B CA 1
ATOM 4228 C C . ILE B 1 256 ? -7.576 17.845 6.592 1 98.78 256 ILE B C 1
ATOM 4230 O O . ILE B 1 256 ? -6.563 17.729 7.284 1 98.78 256 ILE B O 1
ATOM 4234 N N . PRO B 1 257 ? -7.562 17.47 5.387 1 98.37 257 PRO B N 1
ATOM 4235 C CA . PRO B 1 257 ? -6.321 17.199 4.656 1 98.37 257 PRO B CA 1
ATOM 4236 C C . PRO B 1 257 ? -5.654 18.469 4.135 1 98.37 257 PRO B C 1
ATOM 4238 O O . PRO B 1 257 ? -6.2 19.142 3.256 1 98.37 257 PRO B O 1
ATOM 4241 N N . VAL B 1 258 ? -4.484 18.717 4.566 1 97.39 258 VAL B N 1
ATOM 4242 C CA . VAL B 1 258 ? -3.88 20.014 4.284 1 97.39 258 VAL B CA 1
ATOM 4243 C C . VAL B 1 258 ? -3.492 20.094 2.809 1 97.39 258 VAL B C 1
ATOM 4245 O O . VAL B 1 258 ? -3.288 21.186 2.272 1 97.39 258 VAL B O 1
ATOM 4248 N N . HIS B 1 259 ? -3.429 18.923 2.135 1 97.7 259 HIS B N 1
ATOM 4249 C CA . HIS B 1 259 ? -3.075 18.889 0.72 1 97.7 259 HIS B CA 1
ATOM 4250 C C . HIS B 1 259 ? -4.313 19.01 -0.161 1 97.7 259 HIS B C 1
ATOM 4252 O O . HIS B 1 259 ? -4.204 19.052 -1.389 1 97.7 259 HIS B O 1
ATOM 4258 N N . GLU B 1 260 ? -5.461 19.179 0.408 1 97.82 260 GLU B N 1
ATOM 4259 C CA . GLU B 1 260 ? -6.72 19.244 -0.329 1 97.82 260 GLU B CA 1
ATOM 4260 C C . GLU B 1 260 ? -6.971 20.649 -0.869 1 97.82 260 GLU B C 1
ATOM 4262 O O . GLU B 1 260 ? -7.238 21.576 -0.102 1 97.82 260 GLU B O 1
ATOM 4267 N N . ASP B 1 261 ? -7.01 20.743 -2.155 1 97.15 261 ASP B N 1
ATOM 4268 C CA . ASP B 1 261 ? -7.207 22.041 -2.791 1 97.15 261 ASP B CA 1
ATOM 4269 C C . ASP B 1 261 ? -8.611 22.578 -2.519 1 97.15 261 ASP B C 1
ATOM 4271 O O . ASP B 1 261 ? -8.823 23.792 -2.495 1 97.15 261 ASP B O 1
ATOM 4275 N N . ARG B 1 262 ? -9.591 21.834 -2.269 1 97.74 262 ARG B N 1
ATOM 4276 C CA . ARG B 1 262 ? -10.985 22.232 -2.103 1 97.74 262 ARG B CA 1
ATOM 4277 C C . ARG B 1 262 ? -11.214 22.871 -0.737 1 97.74 262 ARG B C 1
ATOM 4279 O O . ARG B 1 262 ? -12.294 23.4 -0.467 1 97.74 262 ARG B O 1
ATOM 4286 N N . LEU B 1 263 ? -10.207 22.818 0.105 1 98.6 263 LEU B N 1
ATOM 4287 C CA . LEU B 1 263 ? -10.377 23.558 1.35 1 98.6 263 LEU B CA 1
ATOM 4288 C C . LEU B 1 263 ? -10.741 25.012 1.073 1 98.6 263 LEU B C 1
ATOM 4290 O O . LEU B 1 263 ? -11.526 25.612 1.812 1 98.6 263 LEU B O 1
ATOM 4294 N N . ARG B 1 264 ? -10.189 25.535 0.033 1 97.88 264 ARG B N 1
ATOM 4295 C CA . ARG B 1 264 ? -10.382 26.942 -0.302 1 97.88 264 ARG B CA 1
ATOM 4296 C C . ARG B 1 264 ? -11.832 27.221 -0.683 1 97.88 264 ARG B C 1
ATOM 4298 O O . ARG B 1 264 ? -12.283 28.367 -0.635 1 97.88 264 ARG B O 1
ATOM 4305 N N . THR B 1 265 ? -12.612 26.224 -1.115 1 97.92 265 THR B N 1
ATOM 4306 C CA . THR B 1 265 ? -14.009 26.408 -1.496 1 97.92 265 THR B CA 1
ATOM 4307 C C . THR B 1 265 ? -14.939 25.847 -0.424 1 97.92 265 THR B C 1
ATOM 4309 O O . THR B 1 265 ? -16.141 26.123 -0.431 1 97.92 265 THR B O 1
ATOM 4312 N N . THR B 1 266 ? -14.418 25.09 0.48 1 98.01 266 THR B N 1
ATOM 4313 C CA . THR B 1 266 ? -15.206 24.472 1.54 1 98.01 266 THR B CA 1
ATOM 4314 C C . THR B 1 266 ? -15.351 25.418 2.728 1 98.01 266 THR B C 1
ATOM 4316 O O . THR B 1 266 ? -16.362 25.388 3.433 1 98.01 266 THR B O 1
ATOM 4319 N N . PHE B 1 267 ? -14.369 26.255 2.92 1 98.48 267 PHE B N 1
ATOM 4320 C CA . PHE B 1 267 ? -14.312 27.182 4.044 1 98.48 267 PHE B CA 1
ATOM 4321 C C . PHE B 1 267 ? -14.061 28.605 3.561 1 98.48 267 PHE B C 1
ATOM 4323 O O . PHE B 1 267 ? -13.653 28.815 2.417 1 98.48 267 PHE B O 1
ATOM 4330 N N . PRO B 1 268 ? -14.364 29.602 4.439 1 98.41 268 PRO B N 1
ATOM 4331 C CA . PRO B 1 268 ? -13.929 30.953 4.078 1 98.41 268 PRO B CA 1
ATOM 4332 C C . PRO B 1 268 ? -12.433 31.031 3.781 1 98.41 268 PRO B C 1
ATOM 4334 O O . PRO B 1 268 ? -11.626 30.426 4.492 1 98.41 268 PRO B O 1
ATOM 4337 N N . SER B 1 269 ? -12.058 31.681 2.665 1 98.63 269 SER B N 1
ATOM 4338 C CA . SER B 1 269 ? -10.661 31.733 2.246 1 98.63 269 SER B CA 1
ATOM 4339 C C . SER B 1 269 ? -10.357 33.026 1.496 1 98.63 269 SER B C 1
ATOM 4341 O O . SER B 1 269 ? -11.268 33.786 1.163 1 98.63 269 SER B O 1
ATOM 4343 N N . ARG B 1 270 ? -9.121 33.346 1.342 1 98.1 270 ARG B N 1
ATOM 4344 C CA . ARG B 1 270 ? -8.673 34.455 0.506 1 98.1 270 ARG B CA 1
ATOM 4345 C C . ARG B 1 270 ? -7.35 34.124 -0.178 1 98.1 270 ARG B C 1
ATOM 4347 O O . ARG B 1 270 ? -6.577 33.303 0.318 1 98.1 270 ARG B O 1
ATOM 4354 N N . LEU B 1 271 ? -7.11 34.721 -1.303 1 98.11 271 LEU B N 1
ATOM 4355 C CA . LEU B 1 271 ? -5.844 34.658 -2.024 1 98.11 271 LEU B CA 1
ATOM 4356 C C . LEU B 1 271 ? -4.933 35.815 -1.626 1 98.11 271 LEU B C 1
ATOM 4358 O O . LEU B 1 271 ? -5.359 36.972 -1.621 1 98.11 271 LEU B O 1
ATOM 4362 N N . THR B 1 272 ? -3.808 35.512 -1.277 1 97.93 272 THR B N 1
ATOM 4363 C CA . THR B 1 272 ? -2.861 36.557 -0.904 1 97.93 272 THR B CA 1
ATOM 4364 C C . THR B 1 272 ? -2.272 37.222 -2.145 1 97.93 272 THR B C 1
ATOM 4366 O O . THR B 1 272 ? -2.489 36.757 -3.266 1 97.93 272 THR B O 1
ATOM 4369 N N . ASP B 1 273 ? -1.475 38.269 -1.947 1 96.79 273 ASP B N 1
ATOM 4370 C CA . ASP B 1 273 ? -0.79 38.956 -3.038 1 96.79 273 ASP B CA 1
ATOM 4371 C C . ASP B 1 273 ? 0.295 38.071 -3.648 1 96.79 273 ASP B C 1
ATOM 4373 O O . ASP B 1 273 ? 0.763 38.331 -4.758 1 96.79 273 ASP B O 1
ATOM 4377 N N . ARG B 1 274 ? 0.581 36.991 -2.967 1 96.81 274 ARG B N 1
ATOM 4378 C CA . ARG B 1 274 ? 1.62 36.071 -3.419 1 96.81 274 ARG B CA 1
ATOM 4379 C C . ARG B 1 274 ? 1.013 34.873 -4.142 1 96.81 274 ARG B C 1
ATOM 4381 O O . ARG B 1 274 ? 1.729 33.947 -4.528 1 96.81 274 ARG B O 1
ATOM 4388 N N . GLY B 1 275 ? -0.256 34.889 -4.237 1 97.12 275 GLY B N 1
ATOM 4389 C CA . GLY B 1 275 ? -0.943 33.799 -4.912 1 97.12 275 GLY B CA 1
ATOM 4390 C C . GLY B 1 275 ? -1.103 32.566 -4.042 1 97.12 275 GLY B C 1
ATOM 4391 O O . GLY B 1 275 ? -1.184 31.447 -4.552 1 97.12 275 GLY B O 1
ATOM 4392 N N . LEU B 1 276 ? -1.045 32.768 -2.74 1 98 276 LEU B N 1
ATOM 4393 C CA . LEU B 1 276 ? -1.189 31.672 -1.788 1 98 276 LEU B CA 1
ATOM 4394 C C . LEU B 1 276 ? -2.547 31.728 -1.095 1 98 276 LEU B C 1
ATOM 4396 O O . LEU B 1 276 ? -3.048 32.813 -0.791 1 98 276 LEU B O 1
ATOM 4400 N N . GLN B 1 277 ? -3.078 30.595 -0.841 1 98.41 277 GLN B N 1
ATOM 4401 C CA . GLN B 1 277 ? -4.388 30.528 -0.201 1 98.41 277 GLN B CA 1
ATOM 4402 C C . GLN B 1 277 ? -4.262 30.591 1.318 1 98.41 277 GLN B C 1
ATOM 4404 O O . GLN B 1 277 ? -3.363 29.978 1.898 1 98.41 277 GLN B O 1
ATOM 4409 N N . VAL B 1 278 ? -5.097 31.362 1.968 1 98.82 278 VAL B N 1
ATOM 4410 C CA . VAL B 1 278 ? -5.361 31.334 3.403 1 98.82 278 VAL B CA 1
ATOM 4411 C C . VAL B 1 278 ? -6.784 30.842 3.657 1 98.82 278 VAL B C 1
ATOM 4413 O O . VAL B 1 278 ? -7.75 31.442 3.18 1 98.82 278 VAL B O 1
ATOM 4416 N N . VAL B 1 279 ? -6.938 29.757 4.391 1 98.85 279 VAL B N 1
ATOM 4417 C CA . VAL B 1 279 ? -8.24 29.147 4.641 1 98.85 279 VAL B CA 1
ATOM 4418 C C . VAL B 1 279 ? -8.554 29.193 6.134 1 98.85 279 VAL B C 1
ATOM 4420 O O . VAL B 1 279 ? -7.715 28.832 6.963 1 98.85 279 VAL B O 1
ATOM 4423 N N . GLU B 1 280 ? -9.714 29.657 6.504 1 98.69 280 GLU B N 1
ATOM 4424 C CA . GLU B 1 280 ? -10.14 29.777 7.895 1 98.69 280 GLU B CA 1
ATOM 4425 C C . GLU B 1 280 ? -11.105 28.658 8.275 1 98.69 280 GLU B C 1
ATOM 4427 O O . GLU B 1 280 ? -12.268 28.669 7.865 1 98.69 280 GLU B O 1
ATOM 4432 N N . ILE B 1 281 ? -10.667 27.772 9.137 1 98.13 281 ILE B N 1
ATOM 4433 C CA . ILE B 1 281 ? -11.427 26.589 9.524 1 98.13 281 ILE B CA 1
ATOM 4434 C C . ILE B 1 281 ? -12.367 26.935 10.677 1 98.13 281 ILE B C 1
ATOM 4436 O O . ILE B 1 281 ? -13.536 26.543 10.672 1 98.13 281 ILE B O 1
ATOM 4440 N N . ALA B 1 282 ? -11.802 27.6 11.623 1 96.62 282 ALA B N 1
ATOM 4441 C CA . ALA B 1 282 ? -12.529 28.026 12.816 1 96.62 282 ALA B CA 1
ATOM 4442 C C . ALA B 1 282 ? -11.964 29.333 13.365 1 96.62 282 ALA B C 1
ATOM 4444 O O . ALA B 1 282 ? -10.763 29.59 13.26 1 96.62 282 ALA B O 1
ATOM 4445 N N . LEU B 1 283 ? -12.793 30.104 13.954 1 95.58 283 LEU B N 1
ATOM 4446 C CA . LEU B 1 283 ? -12.392 31.374 14.548 1 95.58 283 LEU B CA 1
ATOM 4447 C C . LEU B 1 283 ? -12.884 31.482 15.987 1 95.58 283 LEU B C 1
ATOM 4449 O O . LEU B 1 283 ? -14.086 31.385 16.245 1 95.58 283 LEU B O 1
ATOM 4453 N N . ALA B 1 284 ? -11.919 31.613 16.883 1 93.41 284 ALA B N 1
ATOM 4454 C CA . ALA B 1 284 ? -12.271 31.772 18.291 1 93.41 284 ALA B CA 1
ATOM 4455 C C . ALA B 1 284 ? -12.891 33.142 18.55 1 93.41 284 ALA B C 1
ATOM 4457 O O . ALA B 1 284 ? -12.649 34.092 17.802 1 93.41 284 ALA B O 1
ATOM 4458 N N . LYS B 1 285 ? -13.635 33.189 19.642 1 88.5 285 LYS B N 1
ATOM 4459 C CA . LYS B 1 285 ? -14.274 34.455 19.987 1 88.5 285 LYS B CA 1
ATOM 4460 C C . LYS B 1 285 ? -13.235 35.544 20.241 1 88.5 285 LYS B C 1
ATOM 4462 O O . LYS B 1 285 ? -12.264 35.325 20.968 1 88.5 285 LYS B O 1
ATOM 4467 N N . GLY B 1 286 ? -13.417 36.655 19.6 1 89.13 286 GLY B N 1
ATOM 4468 C CA . GLY B 1 286 ? -12.556 37.807 19.815 1 89.13 286 GLY B CA 1
ATOM 4469 C C . GLY B 1 286 ? -11.348 37.829 18.897 1 89.13 286 GLY B C 1
ATOM 4470 O O . GLY B 1 286 ? -10.623 38.824 18.84 1 89.13 286 GLY B O 1
ATOM 4471 N N . GLU B 1 287 ? -11.13 36.765 18.192 1 93.26 287 GLU B N 1
ATOM 4472 C CA . GLU B 1 287 ? -10.007 36.709 17.261 1 93.26 287 GLU B CA 1
ATOM 4473 C C . GLU B 1 287 ? -10.362 37.362 15.928 1 93.26 287 GLU B C 1
ATOM 4475 O O . GLU B 1 287 ? -11.48 37.209 15.434 1 93.26 287 GLU B O 1
ATOM 4480 N N . LYS B 1 288 ? -9.447 38.057 15.411 1 94.54 288 LYS B N 1
ATOM 4481 C CA . LYS B 1 288 ? -9.658 38.681 14.109 1 94.54 288 LYS B CA 1
ATOM 4482 C C . LYS B 1 288 ? -9.514 37.663 12.981 1 94.54 288 LYS B C 1
ATOM 4484 O O . LYS B 1 288 ? -8.625 36.809 13.019 1 94.54 288 LYS B O 1
ATOM 4489 N N . SER B 1 289 ? -10.388 37.767 12.027 1 97.54 289 SER B N 1
ATOM 4490 C CA . SER B 1 289 ? -10.325 36.896 10.858 1 97.54 289 SER B CA 1
ATOM 4491 C C . SER B 1 289 ? -9.098 37.203 10.005 1 97.54 289 SER B C 1
ATOM 4493 O O . SER B 1 289 ? -8.748 38.368 9.809 1 97.54 289 SER B O 1
ATOM 4495 N N . CYS B 1 290 ? -8.467 36.167 9.469 1 97.37 290 CYS B N 1
ATOM 4496 C CA . CYS B 1 290 ? -7.34 36.351 8.562 1 97.37 290 CYS B CA 1
ATOM 4497 C C . CYS B 1 290 ? -7.796 36.303 7.108 1 97.37 290 CYS B C 1
ATOM 4499 O O . CYS B 1 290 ? -6.974 36.369 6.193 1 97.37 290 CYS B O 1
ATOM 4501 N N . VAL B 1 291 ? -9.018 36.02 6.86 1 97.6 291 VAL B N 1
ATOM 4502 C CA . VAL B 1 291 ? -9.484 35.885 5.484 1 97.6 291 VAL B CA 1
ATOM 4503 C C . VAL B 1 291 ? -10.484 36.994 5.166 1 97.6 291 VAL B C 1
ATOM 4505 O O . VAL B 1 291 ? -10.936 37.124 4.025 1 97.6 291 VAL B O 1
ATOM 4508 N N . ALA B 1 292 ? -11.098 37.683 6.064 1 88.07 292 ALA B N 1
ATOM 4509 C CA . ALA B 1 292 ? -12.025 38.79 5.847 1 88.07 292 ALA B CA 1
ATOM 4510 C C . ALA B 1 292 ? -11.277 40.113 5.711 1 88.07 292 ALA B C 1
ATOM 4512 O O . ALA B 1 292 ? -10.169 40.263 6.23 1 88.07 292 ALA B O 1
#